Protein AF-0000000067800375 (afdb_homodimer)

Solvent-accessible surface area (backbone atoms only — not comparable to full-atom values): 21098 Å² total; per-residue (Å²): 128,78,74,80,61,69,76,74,60,83,59,78,66,76,63,55,57,63,40,31,31,36,66,55,39,56,50,69,60,94,65,36,35,32,30,57,60,55,55,86,43,43,63,46,46,34,67,32,44,48,35,51,82,45,30,77,88,55,62,82,52,35,89,44,67,66,52,30,42,44,45,48,24,70,70,37,38,41,55,24,63,46,34,26,29,35,23,37,60,87,78,68,39,53,46,30,41,40,30,61,37,79,68,34,75,90,73,24,31,30,31,53,45,72,46,48,31,66,92,55,59,93,67,56,52,63,33,53,49,53,30,52,49,52,50,41,33,36,71,73,38,66,29,46,35,41,32,38,73,31,50,66,83,39,56,70,58,47,49,33,40,52,76,42,65,34,41,83,74,47,72,49,76,44,63,36,93,76,78,60,43,82,38,54,33,35,35,29,39,36,60,49,75,85,120,129,77,74,81,61,69,76,75,59,84,58,82,66,76,63,56,58,64,41,30,30,38,67,56,39,54,50,70,60,96,65,36,36,33,28,56,61,55,54,85,43,43,62,46,47,34,67,32,44,48,35,51,83,44,30,76,87,58,61,82,52,35,89,46,67,66,52,30,42,44,45,48,24,68,70,38,38,42,53,25,63,45,32,27,30,34,24,37,60,88,78,68,40,51,47,30,40,40,28,61,37,81,70,34,76,90,74,24,31,29,32,54,47,72,44,49,31,66,93,54,59,95,68,55,52,63,33,53,49,52,30,54,50,51,51,43,34,35,73,70,37,66,29,46,35,41,32,38,73,30,49,66,84,37,56,67,57,49,50,34,41,51,74,40,65,34,40,82,73,46,74,50,75,45,63,35,92,75,78,60,43,81,38,55,32,35,36,28,40,35,61,48,76,84,120

Nearest PDB structures (foldseek):
  2fck-assembly1_A-2  TM=8.538E-01  e=2.009E-11  Vibrio cholerae O1 biovar El Tor str. N16961
  6vfn-assembly1_A  TM=7.910E-01  e=3.175E-12  Bacillus thuringiensis
  1nsl-assembly1_F  TM=8.052E-01  e=1.063E-11  Bacillus subtilis
  6d72-assembly1_C  TM=7.567E-01  e=4.045E-11  Yersinia pestis
  5wif-assembly1_C  TM=7.523E-01  e=9.856E-11  Yersinia pestis

Foldseek 3Di:
DPVVPPQVDPPPPQDQLQVLLVVVQWDDDDFKTKHADDLVLLVLQLLQQQDCVQAVQHAHRDPDSVVSSVCSCPPDVVDPRFKIFIAGPVVRHRFKIKGWDPQDRVQLETEIDMTGRPVCPPVCSLLRVLLVVQVCSAPPSVGFKYKYKDFPPPVSSVVSCVSSPWDWDDKDWAQRPHVRDITIMIMTMDGNPPD/DQVVPPPVPPPPPQDQLQVLLVVVQWDDDDFKIKHADDLVLLVLQLLQQQDCVQAVQHAHGDPDSVVSSVCSCPPDVVDPRFKIFIAGPVVRHRFKIKGWDPQDRVQLETEIDMTGRPVCPPVCSLLRVLLVVQVCSAPPSPGFKYKYKDFPPPVSSVVSCVSSPWDWDDKDWAQRPHNRDITIMIMTMDGNPPD

Secondary structure (DSSP, 8-state):
--S--TT----SS---HHHHHHHTSSEE-SSEEEE---GGGHHHHHHHHTSGGGGTTSSPPP-SHHHHHHHIIIIIISS-TTEEEEEETTTTEEEEEEEEEEEETTTTEEEEEEEE-GGGTTSSHHHHHHHHHHHHHHHTS--SEEEEEEETT-HHHHHHHHHTT-EEEEEEEEE-TTT--EEEEEEEEEE----/---TTTT----SS---HHHHHHHTSSEE-SSEEEE---GGGHHHHHHHHTSGGGGTTSSPPP-SHHHHHHHIIIIIISS-TTEEEEEETTTTEEEEEEEEEEEETTTTEEEEEEEE-GGGTTSSHHHHHHHHHHHHHHHTS--SEEEEEEETT-HHHHHHHHHTT-EEEEEEEEE-TTT--EEEEEEEEEE----

InterPro domains:
  IPR000182 GNAT domain [PF13302] (31-167)
  IPR000182 GNAT domain [PS51186] (38-187)
  IPR016181 Acyl-CoA N-acyltransferase [SSF55729] (26-189)
  IPR051531 N-acetyltransferase [PTHR43792] (27-187)

Structure (mmCIF, N/CA/C/O backbone):
data_AF-0000000067800375-model_v1
#
loop_
_entity.id
_entity.type
_entity.pdbx_description
1 polymer 'Acetyltransferase, GNAT family'
#
loop_
_atom_site.group_PDB
_atom_site.id
_atom_site.type_symbol
_atom_site.label_atom_id
_atom_site.label_alt_id
_atom_site.label_comp_id
_atom_site.label_asym_id
_atom_site.label_entity_id
_atom_site.label_seq_id
_atom_site.pdbx_PDB_ins_code
_atom_site.Cartn_x
_atom_site.Cartn_y
_atom_site.Cartn_z
_atom_site.occupancy
_atom_site.B_iso_or_equiv
_atom_site.auth_seq_id
_atom_site.auth_comp_id
_atom_site.auth_asym_id
_atom_site.auth_atom_id
_atom_site.pdbx_PDB_model_num
ATOM 1 N N . MET A 1 1 ? -7.203 -22.531 17.906 1 21.73 1 MET A N 1
ATOM 2 C CA . MET A 1 1 ? -8.25 -21.531 18.016 1 21.73 1 MET A CA 1
ATOM 3 C C . MET A 1 1 ? -8.164 -20.531 16.859 1 21.73 1 MET A C 1
ATOM 5 O O . MET A 1 1 ? -7.078 -20.062 16.516 1 21.73 1 MET A O 1
ATOM 9 N N . SER A 1 2 ? -9.094 -20.719 15.93 1 25.22 2 SER A N 1
ATOM 10 C CA . SER A 1 2 ? -9.305 -20.125 14.617 1 25.22 2 SER A CA 1
ATOM 11 C C . SER A 1 2 ? -9.266 -18.594 14.703 1 25.22 2 SER A C 1
ATOM 13 O O . SER A 1 2 ? -10.094 -17.984 15.375 1 25.22 2 SER A O 1
ATOM 15 N N . LEU A 1 3 ? -8.172 -18.094 14.93 1 29.55 3 LEU A N 1
ATOM 16 C CA . LEU A 1 3 ? -7.957 -16.688 15.273 1 29.55 3 LEU A CA 1
ATOM 17 C C . LEU A 1 3 ? -8.812 -15.781 14.398 1 29.55 3 LEU A C 1
ATOM 19 O O . LEU A 1 3 ? -8.812 -14.555 14.578 1 29.55 3 LEU A O 1
ATOM 23 N N . PHE A 1 4 ? -8.992 -16.297 13.117 1 32.75 4 PHE A N 1
ATOM 24 C CA . PHE A 1 4 ? -9.547 -15.242 12.273 1 32.75 4 PHE A CA 1
ATOM 25 C C . PHE A 1 4 ? -11.039 -15.062 12.547 1 32.75 4 PHE A C 1
ATOM 27 O O . PHE A 1 4 ? -11.875 -15.703 11.898 1 32.75 4 PHE A O 1
ATOM 34 N N . PRO A 1 5 ? -11.477 -15.078 13.859 1 33.91 5 PRO A N 1
ATOM 35 C CA . PRO A 1 5 ? -12.875 -14.922 14.25 1 33.91 5 PRO A CA 1
ATOM 36 C C . PRO A 1 5 ? -13.609 -13.867 13.422 1 33.91 5 PRO A C 1
ATOM 38 O O . PRO A 1 5 ? -14.812 -13.977 13.203 1 33.91 5 PRO A O 1
ATOM 41 N N . PHE A 1 6 ? -12.93 -12.664 13.406 1 33.91 6 PHE A N 1
ATOM 42 C CA . PHE A 1 6 ? -13.703 -11.438 13.352 1 33.91 6 PHE A CA 1
ATOM 43 C C . PHE A 1 6 ? -14.5 -11.352 12.047 1 33.91 6 PHE A C 1
ATOM 45 O O . PHE A 1 6 ? -15.586 -10.773 12.016 1 33.91 6 PHE A O 1
ATOM 52 N N . LEU A 1 7 ? -13.914 -11.703 10.914 1 34.59 7 LEU A N 1
ATOM 53 C CA . LEU A 1 7 ? -14.516 -11.094 9.734 1 34.59 7 LEU A CA 1
ATOM 54 C C . LEU A 1 7 ? -15.844 -11.766 9.391 1 34.59 7 LEU A C 1
ATOM 56 O O . LEU A 1 7 ? -16.234 -11.828 8.219 1 34.59 7 LEU A O 1
ATOM 60 N N . LYS A 1 8 ? -16.281 -12.781 10.133 1 34.44 8 LYS A N 1
ATOM 61 C CA . LYS A 1 8 ? -17.656 -13.094 9.727 1 34.44 8 LYS A CA 1
ATOM 62 C C . LYS A 1 8 ? -18.516 -11.836 9.711 1 34.44 8 LYS A C 1
ATOM 64 O O . LYS A 1 8 ? -19.141 -11.492 10.727 1 34.44 8 LYS A O 1
ATOM 69 N N . LEU A 1 9 ? -17.969 -10.617 9.539 1 34.56 9 LEU A N 1
ATOM 70 C CA . LEU A 1 9 ? -18.703 -9.359 9.492 1 34.56 9 LEU A CA 1
ATOM 71 C C . LEU A 1 9 ? -20.062 -9.539 8.836 1 34.56 9 LEU A C 1
ATOM 73 O O . LEU A 1 9 ? -20.203 -10.328 7.895 1 34.56 9 LEU A O 1
ATOM 77 N N . CYS A 1 10 ? -21.141 -9.047 9.484 1 34.5 10 CYS A N 1
ATOM 78 C CA . CYS A 1 10 ? -22.547 -8.734 9.281 1 34.5 10 CYS A CA 1
ATOM 79 C C . CYS A 1 10 ? -22.797 -8.188 7.875 1 34.5 10 CYS A C 1
ATOM 81 O O . CYS A 1 10 ? -23.812 -7.551 7.621 1 34.5 10 CYS A O 1
ATOM 83 N N . TYR A 1 11 ? -21.781 -8.086 6.926 1 38.09 11 TYR A N 1
ATOM 84 C CA . TYR A 1 11 ? -22.078 -7.25 5.766 1 38.09 11 TYR A CA 1
ATOM 85 C C . TYR A 1 11 ? -23.219 -7.84 4.945 1 38.09 11 TYR A C 1
ATOM 87 O O . TYR A 1 11 ? -23.047 -8.852 4.262 1 38.09 11 TYR A O 1
ATOM 95 N N . ASN A 1 12 ? -24.25 -7.902 5.402 1 43.5 12 ASN A N 1
ATOM 96 C CA . ASN A 1 12 ? -25.312 -8.023 4.426 1 43.5 12 ASN A CA 1
ATOM 97 C C . ASN A 1 12 ? -24.953 -7.34 3.109 1 43.5 12 ASN A C 1
ATOM 99 O O . ASN A 1 12 ? -25.531 -7.656 2.066 1 43.5 12 ASN A O 1
ATOM 103 N N . THR A 1 13 ? -24.406 -6.02 3.053 1 53.53 13 THR A N 1
ATOM 104 C CA . THR A 1 13 ? -23.984 -5.277 1.867 1 53.53 13 THR A CA 1
ATOM 105 C C . THR A 1 13 ? -22.562 -5.664 1.469 1 53.53 13 THR A C 1
ATOM 107 O O . THR A 1 13 ? -21.625 -5.512 2.26 1 53.53 13 THR A O 1
ATOM 110 N N . ILE A 1 14 ? -22.375 -6.539 0.521 1 65.19 14 ILE A N 1
ATOM 111 C CA . ILE A 1 14 ? -21.125 -7.031 -0.045 1 65.19 14 ILE A CA 1
ATOM 112 C C . ILE A 1 14 ? -20.109 -5.902 -0.093 1 65.19 14 ILE A C 1
ATOM 114 O O . ILE A 1 14 ? -20.359 -4.852 -0.692 1 65.19 14 ILE A O 1
ATOM 118 N N . MET A 1 15 ? -19.141 -5.945 0.729 1 84.62 15 MET A N 1
ATOM 119 C CA . MET A 1 15 ? -18.031 -5.004 0.708 1 84.62 15 MET A CA 1
ATOM 120 C C . MET A 1 15 ? -17.469 -4.859 -0.701 1 84.62 15 MET A C 1
ATOM 122 O O . MET A 1 15 ? -17.422 -5.832 -1.46 1 84.62 15 MET A O 1
ATOM 126 N N . ASP A 1 16 ? -17.219 -3.611 -1.005 1 91.69 16 ASP A N 1
ATOM 127 C CA . ASP A 1 16 ? -16.547 -3.447 -2.283 1 91.69 16 ASP A CA 1
ATOM 128 C C . ASP A 1 16 ? -15.242 -4.254 -2.32 1 91.69 16 ASP A C 1
ATOM 130 O O . ASP A 1 16 ? -14.633 -4.504 -1.28 1 91.69 16 ASP A O 1
ATOM 134 N N . ILE A 1 17 ? -14.789 -4.688 -3.449 1 93.44 17 ILE A N 1
ATOM 135 C CA . ILE A 1 17 ? -13.695 -5.633 -3.633 1 93.44 17 ILE A CA 1
ATOM 136 C C . ILE A 1 17 ? -12.414 -5.062 -3.021 1 93.44 17 ILE A C 1
ATOM 138 O O . ILE A 1 17 ? -11.656 -5.785 -2.373 1 93.44 17 ILE A O 1
ATOM 142 N N . TRP A 1 18 ? -12.195 -3.816 -3.178 1 96.06 18 TRP A N 1
ATOM 143 C CA . TRP A 1 18 ? -10.969 -3.219 -2.676 1 96.06 18 TRP A CA 1
ATOM 144 C C . TRP A 1 18 ? -10.945 -3.209 -1.15 1 96.06 18 TRP A C 1
ATOM 146 O O . TRP A 1 18 ? -9.914 -3.49 -0.535 1 96.06 18 TRP A O 1
ATOM 156 N N . THR A 1 19 ? -12.07 -2.848 -0.558 1 96.56 19 THR A N 1
ATOM 157 C CA . THR A 1 19 ? -12.18 -2.885 0.896 1 96.56 19 THR A CA 1
ATOM 158 C C . THR A 1 19 ? -11.961 -4.301 1.419 1 96.56 19 THR A C 1
ATOM 160 O O . THR A 1 19 ? -11.281 -4.5 2.426 1 96.56 19 THR A O 1
ATOM 163 N N . SER A 1 20 ? -12.516 -5.266 0.697 1 96.19 20 SER A N 1
ATOM 164 C CA . SER A 1 20 ? -12.305 -6.66 1.058 1 96.19 20 SER A CA 1
ATOM 165 C C . SER A 1 20 ? -10.828 -7.035 0.974 1 96.19 20 SER A C 1
ATOM 167 O O . SER A 1 20 ? -10.297 -7.695 1.871 1 96.19 20 SER A O 1
ATOM 169 N N . LEU A 1 21 ? -10.18 -6.609 -0.093 1 97.25 21 LEU A N 1
ATOM 170 C CA . LEU A 1 21 ? -8.75 -6.883 -0.249 1 97.25 21 LEU A CA 1
ATOM 171 C C . LEU A 1 21 ? -7.949 -6.246 0.881 1 97.25 21 LEU A C 1
ATOM 173 O O . LEU A 1 21 ? -6.961 -6.82 1.347 1 97.25 21 LEU A O 1
ATOM 177 N N . GLY A 1 22 ? -8.344 -5.051 1.284 1 97.81 22 GLY A N 1
ATOM 178 C CA . GLY A 1 22 ? -7.727 -4.43 2.443 1 97.81 22 GLY A CA 1
ATOM 179 C C . GLY A 1 22 ? -7.898 -5.238 3.717 1 97.81 22 GLY A C 1
ATOM 180 O O . GLY A 1 22 ? -6.957 -5.387 4.496 1 97.81 22 GLY A O 1
ATOM 181 N N . ALA A 1 23 ? -9.117 -5.742 3.92 1 96.88 23 ALA A N 1
ATOM 182 C CA . ALA A 1 23 ? -9.445 -6.516 5.113 1 96.88 23 ALA A CA 1
ATOM 183 C C . ALA A 1 23 ? -8.656 -7.824 5.156 1 96.88 23 ALA A C 1
ATOM 185 O O . ALA A 1 23 ? -8.312 -8.32 6.23 1 96.88 23 ALA A O 1
ATOM 186 N N . PHE A 1 24 ? -8.305 -8.344 3.988 1 97.44 24 PHE A N 1
ATOM 187 C CA . PHE A 1 24 ? -7.629 -9.633 3.902 1 97.44 24 PHE A CA 1
ATOM 188 C C . PHE A 1 24 ? -6.191 -9.461 3.428 1 97.44 24 PHE A C 1
ATOM 190 O O . PHE A 1 24 ? -5.605 -10.383 2.857 1 97.44 24 PHE A O 1
ATOM 197 N N . ALA A 1 25 ? -5.672 -8.25 3.646 1 98.12 25 ALA A N 1
ATOM 198 C CA . ALA A 1 25 ? -4.293 -7.977 3.25 1 98.12 25 ALA A CA 1
ATOM 199 C C . ALA A 1 25 ? -3.318 -8.867 4.012 1 98.12 25 ALA A C 1
ATOM 201 O O . ALA A 1 25 ? -2.178 -9.062 3.584 1 98.12 25 ALA A O 1
ATOM 202 N N . PHE A 1 26 ? -3.795 -9.32 5.172 1 97.69 26 PHE A N 1
ATOM 203 C CA . PHE A 1 26 ? -3.041 -10.281 5.969 1 97.69 26 PHE A CA 1
ATOM 204 C C . PHE A 1 26 ? -3.854 -11.547 6.203 1 97.69 26 PHE A C 1
ATOM 206 O O . PHE A 1 26 ? -5.039 -11.484 6.531 1 97.69 26 PHE A O 1
ATOM 213 N N . PHE A 1 27 ? -3.262 -12.648 5.969 1 97.38 27 PHE A N 1
ATOM 214 C CA . PHE A 1 27 ? -3.852 -13.914 6.387 1 97.38 27 PHE A CA 1
ATOM 215 C C . PHE A 1 27 ? -2.781 -14.984 6.535 1 97.38 27 PHE A C 1
ATOM 217 O O . PHE A 1 27 ? -1.603 -14.742 6.27 1 97.38 27 PHE A O 1
ATOM 224 N N . GLU A 1 28 ? -3.146 -16.062 7.09 1 97.44 28 GLU A N 1
ATOM 225 C CA . GLU A 1 28 ? -2.195 -17.141 7.328 1 97.44 28 GLU A CA 1
ATOM 226 C C . GLU A 1 28 ? -2.764 -18.484 6.871 1 97.44 28 GLU A C 1
ATOM 228 O O . GLU A 1 28 ? -3.98 -18.656 6.809 1 97.44 28 GLU A O 1
ATOM 233 N N . SER A 1 29 ? -1.911 -19.297 6.434 1 96.62 29 SER A N 1
ATOM 234 C CA . SER A 1 29 ? -2.205 -20.719 6.211 1 96.62 29 SER A CA 1
ATOM 235 C C . SER A 1 29 ? -1.404 -21.594 7.156 1 96.62 29 SER A C 1
ATOM 237 O O . SER A 1 29 ? -0.972 -21.156 8.219 1 96.62 29 SER A O 1
ATOM 239 N N . GLU A 1 30 ? -1.33 -22.875 6.871 1 93.81 30 GLU A N 1
ATOM 240 C CA . GLU A 1 30 ? -0.695 -23.828 7.777 1 93.81 30 GLU A CA 1
ATOM 241 C C . GLU A 1 30 ? 0.769 -23.469 8.016 1 93.81 30 GLU A C 1
ATOM 243 O O . GLU A 1 30 ? 1.184 -23.25 9.156 1 93.81 30 GLU A O 1
ATOM 248 N N . ARG A 1 31 ? 1.557 -23.312 6.973 1 95.69 31 ARG A N 1
ATOM 249 C CA . ARG A 1 31 ? 3 -23.125 7.07 1 95.69 31 ARG A CA 1
ATOM 250 C C . ARG A 1 31 ? 3.377 -21.688 6.727 1 95.69 31 ARG A C 1
ATOM 252 O O . ARG A 1 31 ? 4.516 -21.266 6.957 1 95.69 31 ARG A O 1
ATOM 259 N N . LEU A 1 32 ? 2.396 -20.906 6.219 1 98.38 32 LEU A N 1
ATOM 260 C CA . LEU A 1 32 ? 2.766 -19.656 5.566 1 98.38 32 LEU A CA 1
ATOM 261 C C . LEU A 1 32 ? 2.008 -18.484 6.172 1 98.38 32 LEU A C 1
ATOM 263 O O . LEU A 1 32 ? 0.922 -18.656 6.73 1 98.38 32 LEU A O 1
ATOM 267 N N . SER A 1 33 ? 2.584 -17.359 6.121 1 98.5 33 SER A N 1
ATOM 268 C CA . SER A 1 33 ? 1.901 -16.094 6.348 1 98.5 33 SER A CA 1
ATOM 269 C C . SER A 1 33 ? 1.9 -15.234 5.086 1 98.5 33 SER A C 1
ATOM 271 O O . SER A 1 33 ? 2.836 -15.297 4.281 1 98.5 33 SER A O 1
ATOM 273 N N . PHE A 1 34 ? 0.837 -14.523 4.902 1 98.69 34 PHE A N 1
ATOM 274 C CA . PHE A 1 34 ? 0.637 -13.664 3.738 1 98.69 34 PHE A CA 1
ATOM 275 C C . PHE A 1 34 ? 0.398 -12.219 4.16 1 98.69 34 PHE A C 1
ATOM 277 O O . PHE A 1 34 ? -0.459 -11.953 5.004 1 98.69 34 PHE A O 1
ATOM 284 N N . ARG A 1 35 ? 1.123 -11.32 3.654 1 98.5 35 ARG A N 1
ATOM 285 C CA . ARG A 1 35 ? 1.043 -9.906 3.998 1 98.5 35 ARG A CA 1
ATOM 286 C C . ARG A 1 35 ? 1.517 -9.031 2.84 1 98.5 35 ARG A C 1
ATOM 288 O O . ARG A 1 35 ? 2.176 -9.516 1.92 1 98.5 35 ARG A O 1
ATOM 295 N N . PRO A 1 36 ? 1.146 -7.754 2.85 1 98.5 36 PRO A N 1
ATOM 296 C CA . PRO A 1 36 ? 1.708 -6.883 1.815 1 98.5 36 PRO A CA 1
ATOM 297 C C . PRO A 1 36 ? 3.234 -6.844 1.841 1 98.5 36 PRO A C 1
ATOM 299 O O . PRO A 1 36 ? 3.84 -6.922 2.914 1 98.5 36 PRO A O 1
ATOM 302 N N . PRO A 1 37 ? 3.867 -6.727 0.677 1 98.62 37 PRO A N 1
ATOM 303 C CA . PRO A 1 37 ? 5.32 -6.559 0.652 1 98.62 37 PRO A CA 1
ATOM 304 C C . PRO A 1 37 ? 5.777 -5.266 1.323 1 98.62 37 PRO A C 1
ATOM 306 O O . PRO A 1 37 ? 5.09 -4.246 1.242 1 98.62 37 PRO A O 1
ATOM 309 N N . VAL A 1 38 ? 6.875 -5.328 1.948 1 98.19 38 VAL A N 1
ATOM 310 C CA . VAL A 1 38 ? 7.496 -4.16 2.562 1 98.19 38 VAL A CA 1
ATOM 311 C C . VAL A 1 38 ? 8.93 -4.016 2.064 1 98.19 38 VAL A C 1
ATOM 313 O O . VAL A 1 38 ? 9.5 -4.957 1.51 1 98.19 38 VAL A O 1
ATOM 316 N N . PHE A 1 39 ? 9.492 -2.879 2.26 1 98.31 39 PHE A N 1
ATOM 317 C CA . PHE A 1 39 ? 10.797 -2.596 1.678 1 98.31 39 PHE A CA 1
ATOM 318 C C . PHE A 1 39 ? 11.859 -3.527 2.252 1 98.31 39 PHE A C 1
ATOM 320 O O . PHE A 1 39 ? 12.797 -3.914 1.552 1 98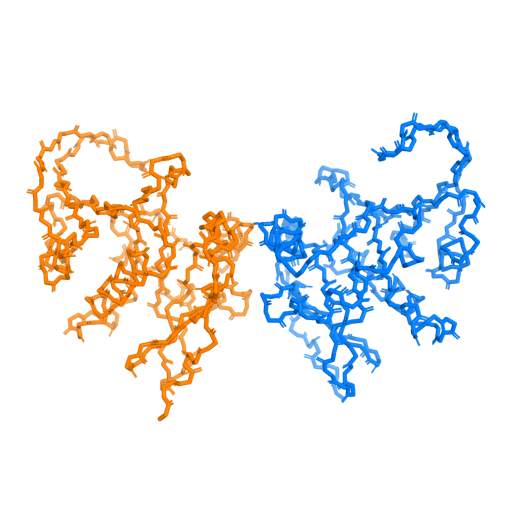.31 39 PHE A O 1
ATOM 327 N N . LEU A 1 40 ? 11.688 -3.961 3.475 1 97.81 40 LEU A N 1
ATOM 328 C CA . LEU A 1 40 ? 12.656 -4.828 4.129 1 97.81 40 LEU A CA 1
ATOM 329 C C . LEU A 1 40 ? 12.711 -6.195 3.457 1 97.81 40 LEU A C 1
ATOM 331 O O . LEU A 1 40 ? 13.625 -6.98 3.701 1 97.81 40 LEU A O 1
ATOM 335 N N . ASP A 1 41 ? 11.789 -6.461 2.592 1 98.5 41 ASP A N 1
ATOM 336 C CA . ASP A 1 41 ? 11.773 -7.707 1.832 1 98.5 41 ASP A CA 1
ATOM 337 C C . ASP A 1 41 ? 12.828 -7.691 0.729 1 98.5 41 ASP A C 1
ATOM 339 O O . ASP A 1 41 ? 13.039 -8.695 0.046 1 98.5 41 ASP A O 1
ATOM 343 N N . ARG A 1 42 ? 13.453 -6.605 0.598 1 97.75 42 ARG A N 1
ATOM 344 C CA . ARG A 1 42 ? 14.25 -6.301 -0.583 1 97.75 42 ARG A CA 1
ATOM 345 C C . ARG A 1 42 ? 15.328 -7.355 -0.805 1 97.75 42 ARG A C 1
ATOM 347 O O . ARG A 1 42 ? 15.594 -7.754 -1.941 1 97.75 42 ARG A O 1
ATOM 354 N N . PHE A 1 43 ? 15.953 -7.883 0.222 1 98.19 43 PHE A N 1
ATOM 355 C CA . PHE A 1 43 ? 17.047 -8.836 0.045 1 98.19 43 PHE A CA 1
ATOM 356 C C . PHE A 1 43 ? 16.5 -10.219 -0.289 1 98.19 43 PHE A C 1
ATOM 358 O O . PHE A 1 43 ? 17.047 -10.906 -1.156 1 98.19 43 PHE A O 1
ATOM 365 N N . ASP A 1 44 ? 15.492 -10.664 0.438 1 98.5 44 ASP A N 1
ATOM 366 C CA . ASP A 1 44 ? 14.852 -11.938 0.1 1 98.5 44 ASP A CA 1
ATOM 367 C C . ASP A 1 44 ? 14.344 -11.93 -1.342 1 98.5 44 ASP A C 1
ATOM 369 O O . ASP A 1 44 ? 14.508 -12.914 -2.066 1 98.5 44 ASP A O 1
ATOM 373 N N . LEU A 1 45 ? 13.719 -10.812 -1.704 1 98.44 45 LEU A N 1
ATOM 374 C CA . LEU A 1 45 ? 13.203 -10.695 -3.064 1 98.44 45 LEU A CA 1
ATOM 375 C C . LEU A 1 45 ? 14.344 -10.773 -4.082 1 98.44 45 LEU A C 1
ATOM 377 O O . LEU A 1 45 ? 14.203 -11.422 -5.121 1 98.44 45 LEU A O 1
ATOM 381 N N . HIS A 1 46 ? 15.43 -10.117 -3.793 1 98 46 HIS A N 1
ATOM 382 C CA . HIS A 1 46 ? 16.562 -10.133 -4.707 1 98 46 HIS A CA 1
ATOM 383 C C . HIS A 1 46 ? 17.062 -11.555 -4.945 1 98 46 HIS A C 1
ATOM 385 O O . HIS A 1 46 ? 17.422 -11.906 -6.07 1 98 46 HIS A O 1
ATOM 391 N N . GLU A 1 47 ? 17.078 -12.32 -3.904 1 97.19 47 GLU A N 1
ATOM 392 C CA . GLU A 1 47 ? 17.484 -13.719 -4.043 1 97.19 47 GLU A CA 1
ATOM 393 C C . GLU A 1 47 ? 16.609 -14.438 -5.066 1 97.19 47 GLU A C 1
ATOM 395 O O . GLU A 1 47 ? 17.078 -15.32 -5.781 1 97.19 47 GLU A O 1
ATOM 400 N N . ILE A 1 48 ? 15.406 -14.086 -5.176 1 97.69 48 ILE A N 1
ATOM 401 C CA . ILE A 1 48 ? 14.445 -14.734 -6.066 1 97.69 48 ILE A CA 1
ATOM 402 C C . ILE A 1 48 ? 14.57 -14.148 -7.473 1 97.69 48 ILE A C 1
ATOM 404 O O . ILE A 1 48 ? 14.781 -14.883 -8.438 1 97.69 48 ILE A O 1
ATOM 408 N N . VAL A 1 49 ? 14.547 -12.812 -7.574 1 96.81 49 VAL A N 1
ATOM 409 C CA . VAL A 1 49 ? 14.305 -12.18 -8.867 1 96.81 49 VAL A CA 1
ATOM 410 C C . VAL A 1 49 ? 15.633 -11.977 -9.594 1 96.81 49 VAL A C 1
ATOM 412 O O . VAL A 1 49 ? 15.656 -11.586 -10.766 1 96.81 49 VAL A O 1
ATOM 415 N N . SER A 1 50 ? 16.688 -12.188 -8.906 1 95.81 50 SER A N 1
ATOM 416 C CA . SER A 1 50 ? 17.984 -12.125 -9.586 1 95.81 50 SER A CA 1
ATOM 417 C C . SER A 1 50 ? 18.312 -13.453 -10.258 1 95.81 50 SER A C 1
ATOM 419 O O . SER A 1 50 ? 19.266 -13.539 -11.047 1 95.81 50 SER A O 1
ATOM 421 N N . ASN A 1 51 ? 17.609 -14.469 -9.969 1 94.25 51 ASN A N 1
ATOM 422 C CA . ASN A 1 51 ? 17.766 -15.781 -10.586 1 94.25 51 ASN A CA 1
ATOM 423 C C . ASN A 1 51 ? 16.766 -15.992 -11.719 1 94.25 51 ASN A C 1
ATOM 425 O O . ASN A 1 51 ? 15.57 -16.219 -11.469 1 94.25 51 ASN A O 1
ATOM 429 N N . PRO A 1 52 ? 17.234 -16.047 -12.891 1 90.75 52 PRO A N 1
ATOM 430 C CA . PRO A 1 52 ? 16.312 -16.141 -14.031 1 90.75 52 PRO A CA 1
ATOM 431 C C . PRO A 1 52 ? 15.477 -17.422 -14.008 1 90.75 52 PRO A C 1
ATOM 433 O O . PRO A 1 52 ? 14.367 -17.453 -14.547 1 90.75 52 PRO A O 1
ATOM 436 N N . GLU A 1 53 ? 15.914 -18.438 -13.398 1 88.56 53 GLU A N 1
ATOM 437 C CA . GLU A 1 53 ? 15.172 -19.688 -13.32 1 88.56 53 GLU A CA 1
ATOM 438 C C . GLU A 1 53 ? 13.828 -19.484 -12.617 1 88.56 53 GLU A C 1
ATOM 440 O O . GLU A 1 53 ? 12.836 -20.125 -12.969 1 88.56 53 GLU A O 1
ATOM 445 N N . ASN A 1 54 ? 13.781 -18.609 -11.656 1 88.69 54 ASN A N 1
ATOM 446 C CA . ASN A 1 54 ? 12.586 -18.359 -10.867 1 88.69 54 ASN A CA 1
ATOM 447 C C . ASN A 1 54 ? 11.531 -17.594 -11.664 1 88.69 54 ASN A C 1
ATOM 449 O O . ASN A 1 54 ? 10.359 -17.562 -11.289 1 88.69 54 ASN A O 1
ATOM 453 N N . LEU A 1 55 ? 11.961 -16.969 -12.781 1 85.94 55 LEU A N 1
ATOM 454 C CA . LEU A 1 55 ? 11.117 -15.977 -13.445 1 85.94 55 LEU A CA 1
ATOM 455 C C . LEU A 1 55 ? 10.914 -16.328 -14.914 1 85.94 55 LEU A C 1
ATOM 457 O O . LEU A 1 55 ? 10.625 -15.453 -15.734 1 85.94 55 LEU A O 1
ATOM 461 N N . GLN A 1 56 ? 11.078 -17.562 -15.289 1 81.12 56 GLN A N 1
ATOM 462 C CA . GLN A 1 56 ? 11.062 -18.016 -16.672 1 81.12 56 GLN A CA 1
ATOM 463 C C . GLN A 1 56 ? 9.797 -17.531 -17.391 1 81.12 56 GLN A C 1
ATOM 465 O O . GLN A 1 56 ? 9.828 -17.25 -18.594 1 81.12 56 GLN A O 1
ATOM 470 N N . PHE A 1 57 ? 8.719 -17.391 -16.703 1 80.5 57 PHE A N 1
ATOM 471 C CA . PHE A 1 57 ? 7.445 -17.047 -17.328 1 80.5 57 PHE A CA 1
ATOM 472 C C . PHE A 1 57 ? 6.953 -15.688 -16.828 1 80.5 57 PHE A C 1
ATOM 474 O O . PHE A 1 57 ? 5.766 -15.375 -16.953 1 80.5 57 PHE A O 1
ATOM 481 N N . PHE A 1 58 ? 7.809 -14.977 -16.219 1 82.69 58 PHE A N 1
ATOM 482 C CA . PHE A 1 58 ? 7.441 -13.695 -15.625 1 82.69 58 PHE A CA 1
ATOM 483 C C . PHE A 1 58 ? 8.305 -12.57 -16.188 1 82.69 58 PHE A C 1
ATOM 485 O O . PHE A 1 58 ? 8.5 -12.484 -17.406 1 82.69 58 PHE A O 1
ATOM 492 N N . PHE A 1 59 ? 8.766 -11.633 -15.438 1 81.75 59 PHE A N 1
ATOM 493 C CA . PHE A 1 59 ? 9.578 -10.516 -15.906 1 81.75 59 PHE A CA 1
ATOM 494 C C . PHE A 1 59 ? 11.062 -10.852 -15.844 1 81.75 59 PHE A C 1
ATOM 496 O O . PHE A 1 59 ? 11.453 -11.805 -15.164 1 81.75 59 PHE A O 1
ATOM 503 N N . PRO A 1 60 ? 11.859 -10.148 -16.672 1 86.5 60 PRO A N 1
ATOM 504 C CA . PRO A 1 60 ? 13.297 -10.406 -16.672 1 86.5 60 PRO A CA 1
ATOM 505 C C . PRO A 1 60 ? 13.93 -10.25 -15.297 1 86.5 60 PRO A C 1
ATOM 507 O O . PRO A 1 60 ? 13.477 -9.43 -14.492 1 86.5 60 PRO A O 1
ATOM 510 N N . ALA A 1 61 ? 14.969 -10.992 -15.188 1 92.75 61 ALA A N 1
ATOM 511 C CA . ALA A 1 61 ? 15.68 -10.969 -13.914 1 92.75 61 ALA A CA 1
ATOM 512 C C . ALA A 1 61 ? 16.359 -9.617 -13.688 1 92.75 61 ALA A C 1
ATOM 514 O O . ALA A 1 61 ? 16.797 -8.977 -14.648 1 92.75 61 ALA A O 1
ATOM 515 N N . THR A 1 62 ? 16.344 -9.266 -12.461 1 93.88 62 THR A N 1
ATOM 516 C CA . THR A 1 62 ? 17.109 -8.086 -12.094 1 93.88 62 THR A CA 1
ATOM 517 C C . THR A 1 62 ? 18.594 -8.438 -11.914 1 93.88 62 THR A C 1
ATOM 519 O O . THR A 1 62 ? 18.922 -9.586 -11.609 1 93.88 62 THR A O 1
ATOM 522 N N . GLN A 1 63 ? 19.422 -7.461 -12.078 1 93.62 63 GLN A N 1
ATOM 523 C CA . GLN A 1 63 ? 20.844 -7.723 -12 1 93.62 63 GLN A CA 1
ATOM 524 C C . GLN A 1 63 ? 21.438 -7.168 -10.703 1 93.62 63 GLN A C 1
ATOM 526 O O . GLN A 1 63 ? 22.438 -7.684 -10.195 1 93.62 63 GLN A O 1
ATOM 531 N N . THR A 1 64 ? 20.891 -6.086 -10.25 1 95.19 64 THR A N 1
ATOM 532 C CA . THR A 1 64 ? 21.422 -5.422 -9.062 1 95.19 64 THR A CA 1
ATOM 533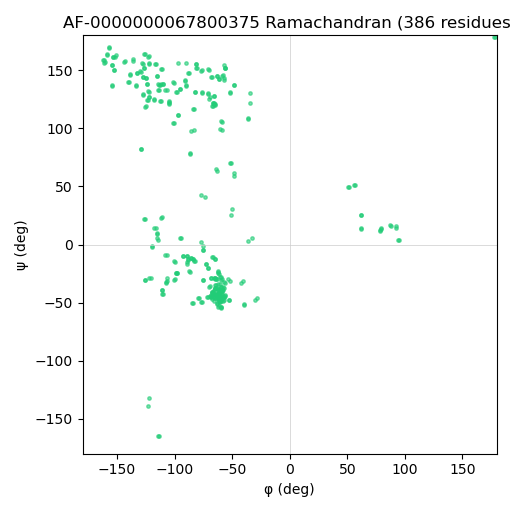 C C . THR A 1 64 ? 20.359 -5.293 -7.984 1 95.19 64 THR A C 1
ATOM 535 O O . THR A 1 64 ? 19.172 -5.402 -8.266 1 95.19 64 THR A O 1
ATOM 538 N N . GLN A 1 65 ? 20.844 -5.055 -6.797 1 96.06 65 GLN A N 1
ATOM 539 C CA . GLN A 1 65 ? 19.922 -4.785 -5.695 1 96.06 65 GLN A CA 1
ATOM 540 C C . GLN A 1 65 ? 19.062 -3.555 -5.973 1 96.06 65 GLN A C 1
ATOM 542 O O . GLN A 1 65 ? 17.891 -3.518 -5.621 1 96.06 65 GLN A O 1
ATOM 547 N N . TYR A 1 66 ? 19.656 -2.596 -6.602 1 93.81 66 TYR A N 1
ATOM 548 C CA . TYR A 1 66 ? 18.922 -1.374 -6.922 1 93.81 66 TYR A CA 1
ATOM 549 C C . TYR A 1 66 ? 17.75 -1.668 -7.852 1 93.81 66 TYR A C 1
ATOM 551 O O . TYR A 1 66 ? 16.656 -1.155 -7.652 1 93.81 66 TYR A O 1
ATOM 559 N N . GLU A 1 67 ? 17.984 -2.477 -8.828 1 94.62 67 GLU A N 1
ATOM 560 C CA . GLU A 1 67 ? 16.922 -2.873 -9.75 1 94.62 67 GLU A CA 1
ATOM 561 C C . GLU A 1 67 ? 15.812 -3.629 -9.016 1 94.62 67 GLU A C 1
ATOM 563 O O . GLU A 1 67 ? 14.625 -3.451 -9.312 1 94.62 67 GLU A O 1
ATOM 568 N N . THR A 1 68 ? 16.281 -4.441 -8.062 1 97 68 THR A N 1
ATOM 569 C CA . THR A 1 68 ? 15.32 -5.191 -7.262 1 97 68 THR A CA 1
ATOM 570 C C . THR A 1 68 ? 14.484 -4.25 -6.402 1 97 68 THR A C 1
ATOM 572 O O . THR A 1 68 ? 13.266 -4.414 -6.305 1 97 68 THR A O 1
ATOM 575 N N . ASP A 1 69 ? 15.172 -3.262 -5.801 1 97.19 69 ASP A N 1
ATOM 576 C CA . ASP A 1 69 ? 14.453 -2.275 -4.996 1 97.19 69 ASP A CA 1
ATOM 577 C C . ASP A 1 69 ? 13.406 -1.546 -5.828 1 97.19 69 ASP A C 1
ATOM 579 O O . ASP A 1 69 ? 12.273 -1.354 -5.375 1 97.19 69 ASP A O 1
ATOM 583 N N . PHE A 1 70 ? 13.789 -1.203 -7.012 1 96 70 PHE A N 1
ATOM 584 C CA . PHE A 1 70 ? 12.891 -0.534 -7.945 1 96 70 PHE A CA 1
ATOM 585 C C . PHE A 1 70 ? 11.695 -1.422 -8.281 1 96 70 PHE A C 1
ATOM 587 O O . PHE A 1 70 ? 10.547 -0.973 -8.227 1 96 70 PHE A O 1
ATOM 594 N N . LEU A 1 71 ? 11.945 -2.617 -8.562 1 96.19 71 LEU A N 1
ATOM 595 C CA . LEU A 1 71 ? 10.906 -3.592 -8.875 1 96.19 71 LEU A CA 1
ATOM 596 C C . LEU A 1 71 ? 9.953 -3.77 -7.703 1 96.19 71 LEU A C 1
ATOM 598 O O . LEU A 1 71 ? 8.734 -3.703 -7.871 1 96.19 71 LEU A O 1
ATOM 602 N N . LEU A 1 72 ? 10.508 -3.986 -6.539 1 98.19 72 LEU A N 1
ATOM 603 C CA . LEU A 1 72 ? 9.734 -4.188 -5.32 1 98.19 72 LEU A CA 1
ATOM 604 C C . LEU A 1 72 ? 8.734 -3.053 -5.117 1 98.19 72 LEU A C 1
ATOM 606 O O . LEU A 1 72 ? 7.547 -3.297 -4.906 1 98.19 72 LEU A O 1
ATOM 610 N N . VAL A 1 73 ? 9.219 -1.899 -5.258 1 98 73 VAL A N 1
ATOM 611 C CA . VAL A 1 73 ? 8.406 -0.727 -4.949 1 98 73 VAL A CA 1
ATOM 612 C C . VAL A 1 73 ? 7.402 -0.484 -6.074 1 98 73 VAL A C 1
ATOM 614 O O . VAL A 1 73 ? 6.195 -0.386 -5.832 1 98 73 VAL A O 1
ATOM 617 N N . HIS A 1 74 ? 7.812 -0.463 -7.281 1 96.88 74 HIS A N 1
ATOM 618 C CA . HIS A 1 74 ? 6.969 -0.061 -8.398 1 96.88 74 HIS A CA 1
ATOM 619 C C . HIS A 1 74 ? 5.973 -1.158 -8.758 1 96.88 74 HIS A C 1
ATOM 621 O O . HIS A 1 74 ? 4.859 -0.871 -9.203 1 96.88 74 HIS A O 1
ATOM 627 N N . TYR A 1 75 ? 6.379 -2.348 -8.523 1 95.44 75 TYR A N 1
ATOM 628 C CA . TYR A 1 75 ? 5.527 -3.432 -9 1 95.44 75 TYR A CA 1
ATOM 629 C C . TYR A 1 75 ? 4.66 -3.98 -7.879 1 95.44 75 TYR A C 1
ATOM 631 O O . TYR A 1 75 ? 3.572 -4.512 -8.125 1 95.44 75 TYR A O 1
ATOM 639 N N . PHE A 1 76 ? 5.145 -3.797 -6.648 1 97.81 76 PHE A N 1
ATOM 640 C CA . PHE A 1 76 ? 4.426 -4.531 -5.613 1 97.81 76 PHE A CA 1
ATOM 641 C C . PHE A 1 76 ? 3.965 -3.59 -4.504 1 97.81 76 PHE A C 1
ATOM 643 O O . PHE A 1 76 ? 2.908 -3.801 -3.904 1 97.81 76 PHE A O 1
ATOM 650 N N . MET A 1 77 ? 4.664 -2.545 -4.234 1 98.5 77 MET A N 1
ATOM 651 C CA . MET A 1 77 ? 4.363 -1.744 -3.049 1 98.5 77 MET A CA 1
ATOM 652 C C . MET A 1 77 ? 3.51 -0.535 -3.414 1 98.5 77 MET A C 1
ATOM 654 O O . MET A 1 77 ? 2.82 0.024 -2.559 1 98.5 77 MET A O 1
ATOM 658 N N . LYS A 1 78 ? 3.557 -0.062 -4.641 1 97.69 78 LYS A N 1
ATOM 659 C CA . LYS A 1 78 ? 2.805 1.123 -5.047 1 97.69 78 LYS A CA 1
ATOM 660 C C . LYS A 1 78 ? 1.302 0.876 -4.965 1 97.69 78 LYS A C 1
ATOM 662 O O . LYS A 1 78 ? 0.549 1.743 -4.516 1 97.69 78 LYS A O 1
ATOM 667 N N . GLU A 1 79 ? 0.876 -0.231 -5.391 1 97.38 79 GLU A N 1
ATOM 668 C CA . GLU A 1 79 ? -0.506 -0.698 -5.34 1 97.38 79 GLU A CA 1
ATOM 669 C C . GLU A 1 79 ? -0.594 -2.096 -4.73 1 97.38 79 GLU A C 1
ATOM 671 O O . GLU A 1 79 ? -0.804 -3.076 -5.445 1 97.38 79 GLU A O 1
ATOM 676 N N . PRO A 1 80 ? -0.59 -2.117 -3.436 1 98.31 80 PRO A N 1
ATOM 677 C CA . PRO A 1 80 ? -0.311 -3.404 -2.793 1 98.31 80 PRO A CA 1
ATOM 678 C C . PRO A 1 80 ? -1.572 -4.234 -2.561 1 98.31 80 PRO A C 1
ATOM 680 O O . PRO A 1 80 ? -1.484 -5.406 -2.195 1 98.31 80 PRO A O 1
ATOM 683 N N . LEU A 1 81 ? -2.775 -3.619 -2.705 1 98.19 81 LEU A N 1
ATOM 684 C CA . LEU A 1 81 ? -3.979 -4.398 -2.439 1 98.19 81 LEU A CA 1
ATOM 685 C C . LEU A 1 81 ? -4.125 -5.535 -3.445 1 98.19 81 LEU A C 1
ATOM 687 O O . LEU A 1 81 ? -4.188 -5.297 -4.652 1 98.19 81 LEU A O 1
ATOM 691 N N . GLY A 1 82 ? -4.141 -6.723 -2.91 1 98.31 82 GLY A N 1
ATOM 692 C CA . GLY A 1 82 ? -4.191 -7.895 -3.768 1 98.31 82 GLY A CA 1
ATOM 693 C C . GLY A 1 82 ? -2.822 -8.477 -4.062 1 98.31 82 GLY A C 1
ATOM 694 O O . GLY A 1 82 ? -2.691 -9.383 -4.887 1 98.31 82 GLY A O 1
ATOM 695 N N . VAL A 1 83 ? -1.798 -7.918 -3.463 1 98.75 83 VAL A N 1
ATOM 696 C CA . VAL A 1 83 ? -0.439 -8.438 -3.557 1 98.75 83 VAL A CA 1
ATOM 697 C C . VAL A 1 83 ? 0.003 -8.984 -2.201 1 98.75 83 VAL A C 1
ATOM 699 O O . VAL A 1 83 ? -0.042 -8.266 -1.195 1 98.75 83 VAL A O 1
ATOM 702 N N . TRP A 1 84 ? 0.407 -10.25 -2.15 1 98.81 84 TRP A N 1
ATOM 703 C CA . TRP A 1 84 ? 0.864 -10.844 -0.899 1 98.81 84 TRP A CA 1
ATOM 704 C C . TRP A 1 84 ? 2.275 -11.406 -1.045 1 98.81 84 TRP A C 1
ATOM 706 O O . TRP A 1 84 ? 2.555 -12.172 -1.972 1 98.81 84 TRP A O 1
ATOM 716 N N . ALA A 1 85 ? 3.121 -10.93 -0.171 1 98.88 85 ALA A N 1
ATOM 717 C CA . ALA A 1 85 ? 4.352 -11.68 0.07 1 98.88 85 ALA A CA 1
ATOM 718 C C . ALA A 1 85 ? 4.055 -13.031 0.711 1 98.88 85 ALA A C 1
ATOM 720 O O . ALA A 1 85 ? 3.281 -13.117 1.669 1 98.88 85 ALA A O 1
ATOM 721 N N . ILE A 1 86 ? 4.574 -14.039 0.123 1 98.81 86 ILE A N 1
ATOM 722 C CA . ILE A 1 86 ? 4.543 -15.359 0.752 1 98.81 86 ILE A CA 1
ATOM 723 C C . ILE A 1 86 ? 5.703 -15.484 1.737 1 98.81 86 ILE A C 1
ATOM 725 O O . ILE A 1 86 ? 6.871 -15.477 1.337 1 98.81 86 ILE A O 1
ATOM 729 N N . VAL A 1 87 ? 5.383 -15.633 2.994 1 98.81 87 VAL A N 1
ATOM 730 C CA . VAL A 1 87 ? 6.414 -15.648 4.027 1 98.81 87 VAL A CA 1
ATOM 731 C C . VAL A 1 87 ? 6.418 -17 4.734 1 98.81 87 VAL A C 1
ATOM 733 O O . VAL A 1 87 ? 5.375 -17.469 5.191 1 98.81 87 VAL A O 1
ATOM 736 N N . ASP A 1 88 ? 7.578 -17.641 4.734 1 98.06 88 ASP A N 1
ATOM 737 C CA . ASP A 1 88 ? 7.754 -18.844 5.527 1 98.06 88 ASP A CA 1
ATOM 738 C C . ASP A 1 88 ? 7.695 -18.531 7.023 1 98.06 88 ASP A C 1
ATOM 740 O O . ASP A 1 88 ? 8.516 -17.781 7.535 1 98.06 88 ASP A O 1
ATOM 744 N N . ARG A 1 89 ? 6.746 -19.109 7.699 1 97 89 ARG A N 1
ATOM 745 C CA . ARG A 1 89 ? 6.496 -18.734 9.086 1 97 89 ARG A CA 1
ATOM 746 C C . ARG A 1 89 ? 7.648 -19.172 9.984 1 97 89 ARG A C 1
ATOM 748 O O . ARG A 1 89 ? 7.898 -18.562 11.031 1 97 89 ARG A O 1
ATOM 755 N N . GLU A 1 90 ? 8.328 -20.203 9.641 1 95.69 90 GLU A N 1
ATOM 756 C CA . GLU A 1 90 ? 9.453 -20.688 10.445 1 95.69 90 GLU A CA 1
ATOM 757 C C . GLU A 1 90 ? 10.648 -19.75 10.352 1 95.69 90 GLU A C 1
ATOM 759 O O . GLU A 1 90 ? 11.25 -19.391 11.367 1 95.69 90 GLU A O 1
ATOM 764 N N . SER A 1 91 ? 11.008 -19.297 9.195 1 96.62 91 SER A N 1
ATOM 765 C CA . SER A 1 91 ? 12.211 -18.516 8.969 1 96.62 91 SER A CA 1
ATOM 766 C C . SER A 1 91 ? 11.891 -17.016 8.883 1 96.62 91 SER A C 1
ATOM 768 O O . SER A 1 91 ? 12.789 -16.188 8.938 1 96.62 91 SER A O 1
ATOM 770 N N . ASN A 1 92 ? 10.617 -16.656 8.711 1 97.38 92 ASN A N 1
ATOM 771 C CA . ASN A 1 92 ? 10.148 -15.289 8.492 1 97.38 92 ASN A CA 1
ATOM 772 C C . ASN A 1 92 ? 10.727 -14.695 7.207 1 97.38 92 ASN A C 1
ATOM 774 O O . ASN A 1 92 ? 10.859 -13.477 7.086 1 97.38 92 ASN A O 1
ATOM 778 N N . LYS A 1 93 ? 11.086 -15.539 6.281 1 97.94 93 LYS A N 1
ATOM 779 C CA . LYS A 1 93 ? 11.672 -15.133 5.008 1 97.94 93 LYS A CA 1
ATOM 780 C C . LYS A 1 93 ? 10.602 -15.023 3.92 1 97.94 93 LYS A C 1
ATOM 782 O O . LYS A 1 93 ? 9.727 -15.883 3.82 1 97.94 93 LYS A O 1
ATOM 787 N N . LEU A 1 94 ? 10.68 -13.883 3.146 1 98.75 94 LEU A N 1
ATOM 788 C CA . LEU A 1 94 ? 9.875 -13.836 1.931 1 98.75 94 LEU A CA 1
ATOM 789 C C . LEU A 1 94 ? 10.367 -14.859 0.912 1 98.75 94 LEU A C 1
ATOM 791 O O . LEU A 1 94 ? 11.531 -14.828 0.508 1 98.75 94 LEU A O 1
ATOM 795 N N . ILE A 1 95 ? 9.539 -15.758 0.482 1 98.56 95 ILE A N 1
ATOM 796 C CA . ILE A 1 95 ? 10 -16.844 -0.383 1 98.56 95 ILE A CA 1
ATOM 797 C C . ILE A 1 95 ? 9.266 -16.781 -1.719 1 98.56 95 ILE A C 1
ATOM 799 O O . ILE A 1 95 ? 9.508 -17.609 -2.607 1 98.56 95 ILE A O 1
ATOM 803 N N . GLY A 1 96 ? 8.344 -15.852 -1.879 1 98.38 96 GLY A N 1
ATOM 804 C CA . GLY A 1 96 ? 7.613 -15.672 -3.121 1 98.38 96 GLY A CA 1
ATOM 805 C C . GLY A 1 96 ? 6.57 -14.57 -3.047 1 98.38 96 GLY A C 1
ATOM 806 O O . GLY A 1 96 ? 6.441 -13.898 -2.02 1 98.38 96 GLY A O 1
ATOM 807 N N . ILE A 1 97 ? 5.879 -14.328 -4.133 1 98.44 97 ILE A N 1
ATOM 808 C CA . ILE A 1 97 ? 4.781 -13.367 -4.223 1 98.44 97 ILE A CA 1
ATOM 809 C C . ILE A 1 97 ? 3.598 -14 -4.949 1 98.44 97 ILE A C 1
ATOM 811 O O . ILE A 1 97 ? 3.783 -14.766 -5.898 1 98.44 97 ILE A O 1
ATOM 815 N N . VAL A 1 98 ? 2.465 -13.781 -4.441 1 98.5 98 VAL A N 1
ATOM 816 C CA . VAL A 1 98 ? 1.22 -14.094 -5.137 1 98.5 98 VAL A CA 1
ATOM 817 C C . VAL A 1 98 ? 0.346 -12.844 -5.219 1 98.5 98 VAL A C 1
ATOM 819 O O . VAL A 1 98 ? 0.322 -12.039 -4.285 1 98.5 98 VAL A O 1
ATOM 822 N N . ARG A 1 99 ? -0.35 -12.719 -6.355 1 98.12 99 ARG A N 1
ATOM 823 C CA . ARG A 1 99 ? -1.134 -11.492 -6.488 1 98.12 99 ARG A CA 1
ATOM 824 C C . ARG A 1 99 ? -2.314 -11.703 -7.43 1 98.12 99 ARG A C 1
ATOM 826 O O . ARG A 1 99 ? -2.299 -12.609 -8.266 1 98.12 99 ARG A O 1
ATOM 833 N N . PHE A 1 100 ? -3.309 -10.898 -7.219 1 98.19 100 PHE A N 1
ATOM 834 C CA . PHE A 1 100 ? -4.371 -10.742 -8.203 1 98.19 100 PHE A CA 1
ATOM 835 C C . PHE A 1 100 ? -3.961 -9.766 -9.297 1 98.19 100 PHE A C 1
ATOM 837 O O . PHE A 1 100 ? -3.438 -8.688 -9.008 1 98.19 100 PHE A O 1
ATOM 844 N N . GLU A 1 101 ? -4.16 -10.18 -10.484 1 95.19 101 GLU A N 1
ATOM 845 C CA . GLU A 1 101 ? -4 -9.336 -11.664 1 95.19 101 GLU A CA 1
ATOM 846 C C . GLU A 1 101 ? -5.324 -9.156 -12.398 1 95.19 101 GLU A C 1
ATOM 848 O O . GLU A 1 101 ? -6.242 -9.961 -12.234 1 95.19 101 GLU A O 1
ATOM 853 N N . LYS A 1 102 ? -5.453 -8.039 -13.156 1 95.56 102 LYS A N 1
ATOM 854 C CA . LYS A 1 102 ? -6.617 -7.793 -14 1 95.56 102 LYS A CA 1
ATOM 855 C C . LYS A 1 102 ? -7.914 -7.953 -13.211 1 95.56 102 LYS A C 1
ATOM 857 O O . LYS A 1 102 ? -8.82 -8.672 -13.633 1 95.56 102 LYS A O 1
ATOM 862 N N . ILE A 1 103 ? -7.957 -7.344 -12.125 1 97 103 ILE A N 1
ATOM 863 C CA . ILE A 1 103 ? -9.164 -7.402 -11.297 1 97 103 ILE A CA 1
ATOM 864 C C . ILE A 1 103 ? -10.32 -6.719 -12.023 1 97 103 ILE A C 1
ATOM 866 O O . ILE A 1 103 ? -10.203 -5.562 -12.43 1 97 103 ILE A O 1
ATOM 870 N N . ASP A 1 104 ? -11.344 -7.43 -12.234 1 96.75 104 ASP A N 1
ATOM 871 C CA . ASP A 1 104 ? -12.594 -6.883 -12.75 1 96.75 104 ASP A CA 1
ATOM 872 C C . ASP A 1 104 ? -13.609 -6.695 -11.633 1 96.75 104 ASP A C 1
ATOM 874 O O . ASP A 1 104 ? -14.242 -7.656 -11.188 1 96.75 104 ASP A O 1
ATOM 878 N N . VAL A 1 105 ? -13.789 -5.504 -11.25 1 94.12 105 VAL A N 1
ATOM 879 C CA . VAL A 1 105 ? -14.617 -5.188 -10.086 1 94.12 105 VAL A CA 1
ATOM 880 C C . VAL A 1 105 ? -16.078 -5.516 -10.383 1 94.12 105 VAL A C 1
ATOM 882 O O . VAL A 1 105 ? -16.781 -6.043 -9.523 1 94.12 105 VAL A O 1
ATOM 885 N N . GLN A 1 106 ? -16.5 -5.199 -11.531 1 93 106 GLN A N 1
ATOM 886 C CA . GLN A 1 106 ? -17.891 -5.43 -11.891 1 93 106 GLN A CA 1
ATOM 887 C C . GLN A 1 106 ? -18.203 -6.926 -11.945 1 93 106 GLN A C 1
ATOM 889 O O . GLN A 1 106 ? -19.203 -7.375 -11.383 1 93 106 GLN A O 1
ATOM 894 N N . LYS A 1 107 ? -17.344 -7.746 -12.555 1 95.56 107 LYS A N 1
ATOM 895 C CA . LYS A 1 107 ? -17.562 -9.18 -12.695 1 95.56 107 LYS A CA 1
ATOM 896 C C . LYS A 1 107 ? -17.062 -9.938 -11.469 1 95.56 107 LYS A C 1
ATOM 898 O O . LYS A 1 107 ? -17.328 -11.133 -11.32 1 95.56 107 LYS A O 1
ATOM 903 N N . ARG A 1 108 ? -16.312 -9.188 -10.625 1 95.56 108 ARG A N 1
ATOM 904 C CA . ARG A 1 108 ? -15.734 -9.773 -9.422 1 95.56 108 ARG A CA 1
ATOM 905 C C . ARG A 1 108 ? -14.867 -10.984 -9.766 1 95.56 108 ARG A C 1
ATOM 907 O O . ARG A 1 108 ? -15.023 -12.055 -9.188 1 95.56 108 ARG A O 1
ATOM 914 N N . THR A 1 109 ? -13.969 -10.766 -10.695 1 97.44 109 THR A N 1
ATOM 915 C CA . THR A 1 109 ? -13.016 -11.781 -11.141 1 97.44 109 THR A CA 1
ATOM 916 C C . THR A 1 109 ? -11.594 -11.242 -11.086 1 97.44 109 THR A C 1
ATOM 918 O O . THR A 1 109 ? -11.383 -10.023 -11.086 1 97.44 109 THR A O 1
ATOM 921 N N . ALA A 1 110 ? -10.656 -12.133 -10.969 1 98.06 110 ALA A N 1
ATOM 922 C CA . ALA A 1 110 ? -9.242 -11.758 -11.016 1 98.06 110 ALA A CA 1
ATOM 923 C C . ALA A 1 110 ? -8.383 -12.914 -11.531 1 98.06 110 ALA A C 1
ATOM 925 O O . ALA A 1 110 ? -8.766 -14.078 -11.398 1 98.06 110 ALA A O 1
ATOM 926 N N . GLU A 1 111 ? -7.324 -12.516 -12.156 1 98 111 GLU A N 1
ATOM 927 C CA . GLU A 1 111 ? -6.301 -13.484 -12.531 1 98 111 GLU A CA 1
ATOM 928 C C . GLU A 1 111 ? -5.238 -13.617 -11.445 1 98 111 GLU A C 1
ATOM 930 O O . GLU A 1 111 ? -4.824 -12.625 -10.852 1 98 111 GLU A O 1
ATOM 935 N N . LEU A 1 112 ? -4.824 -14.859 -11.266 1 97.56 112 LEU A N 1
ATOM 936 C CA . LEU A 1 112 ? -3.785 -15.109 -10.273 1 97.56 112 LEU A CA 1
ATOM 937 C C . LEU A 1 112 ? -2.414 -15.203 -10.93 1 97.56 112 LEU A C 1
ATOM 939 O O . LEU A 1 112 ? -2.256 -15.891 -11.945 1 97.56 112 LEU A O 1
ATOM 943 N N . GLY A 1 113 ? -1.46 -14.484 -10.367 1 96.12 113 GLY A N 1
ATOM 944 C CA . GLY A 1 113 ? -0.05 -14.586 -10.711 1 96.12 113 GLY A CA 1
ATOM 945 C C . GLY A 1 113 ? 0.842 -14.82 -9.508 1 96.12 113 GLY A C 1
ATOM 946 O O . GLY A 1 113 ? 0.58 -14.297 -8.422 1 96.12 113 GLY A O 1
ATOM 947 N N . TYR A 1 114 ? 1.87 -15.617 -9.758 1 96.88 114 TYR A N 1
ATOM 948 C CA . TYR A 1 114 ? 2.73 -15.898 -8.617 1 96.88 114 TYR A CA 1
ATOM 949 C C . TYR A 1 114 ? 4.094 -16.406 -9.078 1 96.88 114 TYR A C 1
ATOM 951 O O . TYR A 1 114 ? 4.242 -16.875 -10.203 1 96.88 114 TYR A O 1
ATOM 959 N N . PHE A 1 115 ? 5.066 -16.234 -8.219 1 96.38 115 PHE A N 1
ATOM 960 C CA . PHE A 1 115 ? 6.367 -16.875 -8.344 1 96.38 115 PHE A CA 1
ATOM 961 C C . PHE A 1 115 ? 6.91 -17.281 -6.977 1 96.38 115 PHE A C 1
ATOM 963 O O . PHE A 1 115 ? 6.473 -16.75 -5.949 1 96.38 115 PHE A O 1
ATOM 970 N N . LEU A 1 116 ? 7.773 -18.203 -6.996 1 96.69 116 LEU A N 1
ATOM 971 C CA . LEU A 1 116 ? 8.328 -18.797 -5.785 1 96.69 116 LEU A CA 1
ATOM 972 C C . LEU A 1 116 ? 9.82 -19.062 -5.934 1 96.69 116 LEU A C 1
ATOM 974 O O . LEU A 1 116 ? 10.281 -19.469 -7 1 96.69 116 LEU A O 1
ATOM 978 N N . ASN A 1 117 ? 10.508 -18.781 -4.852 1 96.94 117 ASN A N 1
ATOM 979 C CA . ASN A 1 117 ? 11.922 -19.156 -4.816 1 96.94 117 ASN A CA 1
ATOM 980 C C . ASN A 1 117 ? 12.117 -20.625 -5.172 1 96.94 117 ASN A C 1
ATOM 982 O O . ASN A 1 117 ? 11.484 -21.5 -4.582 1 96.94 117 ASN A O 1
ATOM 986 N N . ALA A 1 118 ? 13.016 -20.906 -6.059 1 94.81 118 ALA A N 1
ATOM 987 C CA . ALA A 1 118 ? 13.273 -22.266 -6.551 1 94.81 118 ALA A CA 1
ATOM 988 C C . ALA A 1 118 ? 13.68 -23.188 -5.414 1 94.81 118 ALA A C 1
ATOM 990 O O . ALA A 1 118 ? 13.383 -24.391 -5.441 1 94.81 118 ALA A O 1
ATOM 991 N N . LEU A 1 119 ? 14.289 -22.641 -4.375 1 94.25 119 LEU A N 1
ATOM 992 C CA . LEU A 1 119 ? 14.727 -23.422 -3.225 1 94.25 119 LEU A CA 1
ATOM 993 C C . LEU A 1 119 ? 13.531 -24.016 -2.492 1 94.25 119 LEU A C 1
ATOM 995 O O . LEU A 1 119 ? 13.695 -24.953 -1.69 1 94.25 119 LEU A O 1
ATOM 999 N N . TYR A 1 120 ? 12.352 -23.547 -2.834 1 95 120 TYR A N 1
ATOM 1000 C CA . TYR A 1 120 ? 11.156 -24 -2.125 1 95 120 TYR A CA 1
ATOM 1001 C C . TYR A 1 120 ? 10.227 -24.781 -3.055 1 95 120 TYR A C 1
ATOM 1003 O O . TYR A 1 120 ? 9.086 -25.078 -2.689 1 95 120 TYR A O 1
ATOM 1011 N N . TRP A 1 121 ? 10.672 -25.109 -4.234 1 93.75 121 TRP A N 1
ATOM 1012 C CA . TRP A 1 121 ? 9.875 -25.844 -5.199 1 93.75 121 TRP A CA 1
ATOM 1013 C C . TRP A 1 121 ? 9.688 -27.297 -4.754 1 93.75 121 TRP A C 1
ATOM 1015 O O . TRP A 1 121 ? 10.508 -27.828 -3.998 1 93.75 121 TRP A O 1
ATOM 1025 N N . GLY A 1 122 ? 8.57 -27.828 -5.18 1 93 122 GLY A N 1
ATOM 1026 C CA . GLY A 1 122 ? 8.359 -29.266 -4.969 1 93 122 GLY A CA 1
ATOM 1027 C C . GLY A 1 122 ? 7.93 -29.594 -3.555 1 93 122 GLY A C 1
ATOM 1028 O O . GLY A 1 122 ? 7.996 -30.75 -3.141 1 93 122 GLY A O 1
ATOM 1029 N N . ARG A 1 123 ? 7.535 -28.609 -2.824 1 94.44 123 ARG A N 1
ATOM 1030 C CA . ARG A 1 123 ? 7.16 -28.812 -1.428 1 94.44 123 ARG A CA 1
ATOM 1031 C C . ARG A 1 123 ? 5.676 -28.547 -1.214 1 94.44 123 ARG A C 1
ATOM 1033 O O . ARG A 1 123 ? 5.211 -28.453 -0.075 1 94.44 123 ARG A O 1
ATOM 1040 N N . GLY A 1 124 ? 4.969 -28.266 -2.281 1 96.69 124 GLY A N 1
ATOM 1041 C CA . GLY A 1 124 ? 3.539 -28.016 -2.193 1 96.69 124 GLY A CA 1
ATOM 1042 C C . GLY A 1 124 ? 3.201 -26.625 -1.697 1 96.69 124 GLY A C 1
ATOM 1043 O O . GLY A 1 124 ? 2.055 -26.359 -1.34 1 96.69 124 GLY A O 1
ATOM 1044 N N . ILE A 1 125 ? 4.168 -25.797 -1.641 1 97.69 125 ILE A N 1
ATOM 1045 C CA . ILE A 1 125 ? 4.012 -24.453 -1.071 1 97.69 125 ILE A CA 1
ATOM 1046 C C . ILE A 1 125 ? 3.07 -23.641 -1.946 1 97.69 125 ILE A C 1
ATOM 1048 O O . ILE A 1 125 ? 2.135 -23 -1.444 1 97.69 125 ILE A O 1
ATOM 1052 N N . MET A 1 126 ? 3.293 -23.641 -3.209 1 97.75 126 MET A N 1
ATOM 1053 C CA . MET A 1 126 ? 2.459 -22.828 -4.082 1 97.75 126 MET A CA 1
ATOM 1054 C C . MET A 1 126 ? 1.044 -23.391 -4.168 1 97.75 126 MET A C 1
ATOM 1056 O O . MET A 1 126 ? 0.075 -22.625 -4.258 1 97.75 126 MET A O 1
ATOM 1060 N N . THR A 1 127 ? 0.943 -24.734 -4.148 1 98.06 127 THR A N 1
ATOM 1061 C CA . THR A 1 127 ? -0.387 -25.328 -4.098 1 98.06 127 THR A CA 1
ATOM 1062 C C . THR A 1 127 ? -1.138 -24.859 -2.852 1 98.06 127 THR A C 1
ATOM 1064 O O . THR A 1 127 ? -2.309 -24.484 -2.928 1 98.06 127 THR A O 1
ATOM 1067 N N . GLU A 1 128 ? -0.471 -24.891 -1.719 1 98.25 128 GLU A N 1
ATOM 1068 C CA . GLU A 1 128 ? -1.047 -24.391 -0.475 1 98.25 128 GLU A CA 1
ATOM 1069 C C . GLU A 1 128 ? -1.458 -22.938 -0.609 1 98.25 128 GLU A C 1
ATOM 1071 O O . GLU A 1 128 ? -2.555 -22.547 -0.197 1 98.25 128 GLU A O 1
ATOM 1076 N N . THR A 1 129 ? -0.599 -22.109 -1.204 1 98.5 129 THR A N 1
ATOM 1077 C CA . THR A 1 129 ? -0.83 -20.672 -1.4 1 98.5 129 THR A CA 1
ATOM 1078 C C . THR A 1 129 ? -2.057 -20.438 -2.277 1 98.5 129 THR A C 1
ATOM 1080 O O . THR A 1 129 ? -2.988 -19.75 -1.876 1 98.5 129 THR A O 1
ATOM 1083 N N . VAL A 1 130 ? -2.08 -21.062 -3.43 1 98.38 130 VAL A N 1
ATOM 1084 C CA . VAL A 1 130 ? -3.125 -20.844 -4.426 1 98.38 130 VAL A CA 1
ATOM 1085 C C . VAL A 1 130 ? -4.457 -21.375 -3.904 1 98.38 130 VAL A C 1
ATOM 1087 O O . VAL A 1 130 ? -5.5 -20.734 -4.07 1 98.38 130 VAL A O 1
ATOM 1090 N N . THR A 1 131 ? -4.441 -22.531 -3.24 1 98.06 131 THR A N 1
ATOM 1091 C CA . THR A 1 131 ? -5.66 -23.094 -2.674 1 98.06 131 THR A CA 1
ATOM 1092 C C . THR A 1 131 ? -6.238 -22.172 -1.604 1 98.06 131 THR A C 1
ATOM 1094 O O . THR A 1 131 ? -7.414 -21.812 -1.665 1 98.06 131 THR A O 1
ATOM 1097 N N . CYS A 1 132 ? -5.422 -21.781 -0.691 1 98 132 CYS A N 1
ATOM 1098 C CA . CYS A 1 132 ? -5.871 -20.938 0.415 1 98 132 CYS A CA 1
ATOM 1099 C C . CYS A 1 132 ? -6.402 -19.609 -0.093 1 98 132 CYS A C 1
ATOM 1101 O O . CYS A 1 132 ? -7.496 -19.188 0.282 1 98 132 CYS A O 1
ATOM 1103 N N . LEU A 1 133 ? -5.668 -18.969 -0.973 1 98.19 133 LEU A N 1
ATOM 1104 C CA . LEU A 1 133 ? -6.043 -17.641 -1.461 1 98.19 133 LEU A CA 1
ATOM 1105 C C . LEU A 1 133 ? -7.305 -17.719 -2.312 1 98.19 133 LEU A C 1
ATOM 1107 O O . LEU A 1 133 ? -8.203 -16.875 -2.172 1 98.19 133 LEU A O 1
ATOM 1111 N N . SER A 1 134 ? -7.355 -18.688 -3.191 1 97.69 134 SER A N 1
ATOM 1112 C CA . SER A 1 134 ? -8.539 -18.781 -4.043 1 97.69 134 SER A CA 1
ATOM 1113 C C . SER A 1 134 ? -9.781 -19.109 -3.225 1 97.69 134 SER A C 1
ATOM 1115 O O . SER A 1 134 ? -10.859 -18.578 -3.494 1 97.69 134 SER A O 1
ATOM 1117 N N . ASP A 1 135 ? -9.664 -19.984 -2.213 1 96.56 135 ASP A N 1
ATOM 1118 C CA . ASP A 1 135 ? -10.789 -20.281 -1.338 1 96.56 135 ASP A CA 1
ATOM 1119 C C . ASP A 1 135 ? -11.25 -19.031 -0.587 1 96.56 135 ASP A C 1
ATOM 1121 O O . ASP A 1 135 ? -12.445 -18.734 -0.524 1 96.56 135 ASP A O 1
ATOM 1125 N N . LEU A 1 136 ? -10.312 -18.312 -0.084 1 96 136 LEU A N 1
ATOM 1126 C CA . LEU A 1 136 ? -10.641 -17.078 0.62 1 96 136 LEU A CA 1
ATOM 1127 C C . LEU A 1 136 ? -11.312 -16.078 -0.316 1 96 136 LEU A C 1
ATOM 1129 O O . LEU A 1 136 ? -12.297 -15.438 0.059 1 96 136 LEU A O 1
ATOM 1133 N N . ALA A 1 137 ? -10.758 -15.945 -1.516 1 96.75 137 ALA A N 1
ATOM 1134 C CA . ALA A 1 137 ? -11.297 -15.008 -2.5 1 96.75 137 ALA A CA 1
ATOM 1135 C C . ALA A 1 137 ? -12.758 -15.32 -2.82 1 96.75 137 ALA A C 1
ATOM 1137 O O . ALA A 1 137 ? -13.586 -14.414 -2.895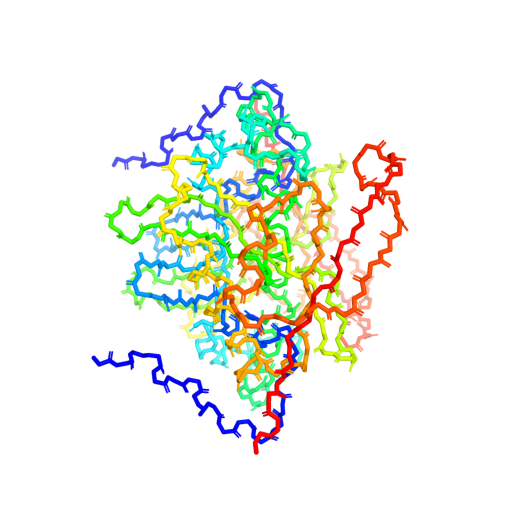 1 96.75 137 ALA A O 1
ATOM 1138 N N . LEU A 1 138 ? -13.078 -16.562 -2.904 1 96.12 138 LEU A N 1
ATOM 1139 C CA . LEU A 1 138 ? -14.391 -17 -3.365 1 96.12 138 LEU A CA 1
ATOM 1140 C C . LEU A 1 138 ? -15.375 -17.047 -2.203 1 96.12 138 LEU A C 1
ATOM 1142 O O . LEU A 1 138 ? -16.594 -16.906 -2.402 1 96.12 138 LEU A O 1
ATOM 1146 N N . THR A 1 139 ? -14.914 -17.188 -0.938 1 93.69 139 THR A N 1
ATOM 1147 C CA . THR A 1 139 ? -15.828 -17.391 0.18 1 93.69 139 THR A CA 1
ATOM 1148 C C . THR A 1 139 ? -15.93 -16.125 1.031 1 93.69 139 THR A C 1
ATOM 1150 O O . THR A 1 139 ? -16.984 -15.844 1.606 1 93.69 139 THR A O 1
ATOM 1153 N N . ALA A 1 140 ? -14.828 -15.383 1.07 1 92.69 140 ALA A N 1
ATOM 1154 C CA . ALA A 1 140 ? -14.812 -14.297 2.055 1 92.69 140 ALA A CA 1
ATOM 1155 C C . ALA A 1 140 ? -14.633 -12.945 1.379 1 92.69 140 ALA A C 1
ATOM 1157 O O . ALA A 1 140 ? -15.188 -11.938 1.828 1 92.69 140 ALA A O 1
ATOM 1158 N N . MET A 1 141 ? -13.961 -12.906 0.241 1 93.88 141 MET A N 1
ATOM 1159 C CA . MET A 1 141 ? -13.625 -11.625 -0.367 1 93.88 141 MET A CA 1
ATOM 1160 C C . MET A 1 141 ? -14.695 -11.203 -1.368 1 93.88 141 MET A C 1
ATOM 1162 O O . MET A 1 141 ? -14.617 -10.109 -1.941 1 93.88 141 MET A O 1
ATOM 1166 N N . GLY A 1 142 ? -15.586 -12.07 -1.665 1 92.06 142 GLY A N 1
ATOM 1167 C CA . GLY A 1 142 ? -16.703 -11.719 -2.527 1 92.06 142 GLY A CA 1
ATOM 1168 C C . GLY A 1 142 ? -16.391 -11.891 -4.004 1 92.06 142 GLY A C 1
ATOM 1169 O O . GLY A 1 142 ? -17.094 -11.352 -4.855 1 92.06 142 GLY A O 1
ATOM 1170 N N . MET A 1 143 ? -15.367 -12.602 -4.355 1 95.56 143 MET A N 1
ATOM 1171 C CA . MET A 1 143 ? -15.062 -12.914 -5.75 1 95.56 143 MET A CA 1
ATOM 1172 C C . MET A 1 143 ? -15.977 -14.016 -6.277 1 95.56 143 MET A C 1
ATOM 1174 O O . MET A 1 143 ? -16.375 -14.906 -5.527 1 95.56 143 MET A O 1
ATOM 1178 N N . GLU A 1 144 ? -16.219 -13.906 -7.547 1 96.44 144 GLU A N 1
ATOM 1179 C CA . GLU A 1 144 ? -17.078 -14.898 -8.172 1 96.44 144 GLU A CA 1
ATOM 1180 C C . GLU A 1 144 ? -16.266 -15.961 -8.906 1 96.44 144 GLU A C 1
ATOM 1182 O O . GLU A 1 144 ? -16.688 -17.109 -9.031 1 96.44 144 GLU A O 1
ATOM 1187 N N . ARG A 1 145 ? -15.094 -15.539 -9.398 1 97.94 145 ARG A N 1
ATOM 1188 C CA . ARG A 1 145 ? -14.266 -16.438 -10.195 1 97.94 145 ARG A CA 1
ATOM 1189 C C . ARG A 1 145 ? -12.797 -16.031 -10.117 1 97.94 145 ARG A C 1
ATOM 1191 O O . ARG A 1 145 ? -12.477 -14.836 -10.172 1 97.94 145 ARG A O 1
ATOM 1198 N N . ILE A 1 146 ? -12.008 -16.953 -9.984 1 98.44 146 ILE A N 1
ATOM 1199 C CA . ILE A 1 146 ? -10.57 -16.75 -10.047 1 98.44 146 ILE A CA 1
ATOM 1200 C C . ILE A 1 146 ? -10 -17.469 -11.266 1 98.44 146 ILE A C 1
ATOM 1202 O O . ILE A 1 146 ? -10.352 -18.625 -11.539 1 98.44 146 ILE A O 1
ATOM 1206 N N . ILE A 1 147 ? -9.172 -16.75 -12 1 98.5 147 ILE A N 1
ATOM 1207 C CA . ILE A 1 147 ? -8.609 -17.25 -13.25 1 98.5 147 ILE A CA 1
ATOM 1208 C C . ILE A 1 147 ? -7.109 -17.484 -13.094 1 98.5 147 ILE A C 1
ATOM 1210 O O . ILE A 1 147 ? -6.414 -16.672 -12.469 1 98.5 147 ILE A O 1
ATOM 1214 N N . LEU A 1 148 ? -6.605 -18.562 -13.609 1 97.94 148 LEU A N 1
ATOM 1215 C CA . LEU A 1 148 ? -5.18 -18.859 -13.68 1 97.94 148 LEU A CA 1
ATOM 1216 C C . LEU A 1 148 ? -4.762 -19.172 -15.109 1 97.94 148 LEU A C 1
ATOM 1218 O O . LEU A 1 148 ? -5.289 -20.094 -15.734 1 97.94 148 LEU A O 1
ATOM 1222 N N . ILE A 1 149 ? -3.861 -18.359 -15.672 1 96.56 149 ILE A N 1
ATOM 1223 C CA . ILE A 1 149 ? -3.328 -18.562 -17.016 1 96.56 149 ILE A CA 1
ATOM 1224 C C . ILE A 1 149 ? -1.907 -19.109 -16.922 1 96.56 149 ILE A C 1
ATOM 1226 O O . ILE A 1 149 ? -1.045 -18.516 -16.266 1 96.56 149 ILE A O 1
ATOM 1230 N N . ALA A 1 150 ? -1.699 -20.25 -17.547 1 95.62 150 ALA A N 1
ATOM 1231 C CA . ALA A 1 150 ? -0.378 -20.875 -17.516 1 95.62 150 ALA A CA 1
ATOM 1232 C C . ALA A 1 150 ? 0.144 -21.125 -18.922 1 95.62 150 ALA A C 1
ATOM 1234 O O . ALA A 1 150 ? -0.615 -21.516 -19.812 1 95.62 150 ALA A O 1
ATOM 1235 N N . HIS A 1 151 ? 1.411 -20.844 -19.094 1 93.88 151 HIS A N 1
ATOM 1236 C CA . HIS A 1 151 ? 2.055 -21.344 -20.297 1 93.88 151 HIS A CA 1
ATOM 1237 C C . HIS A 1 151 ? 1.932 -22.859 -20.406 1 93.88 151 HIS A C 1
ATOM 1239 O O . HIS A 1 151 ? 2.082 -23.578 -19.422 1 93.88 151 HIS A O 1
ATOM 1245 N N . LEU A 1 152 ? 1.739 -23.281 -21.609 1 94.62 152 LEU A N 1
ATOM 1246 C CA . LEU A 1 152 ? 1.644 -24.719 -21.844 1 94.62 152 LEU A CA 1
ATOM 1247 C C . LEU A 1 152 ? 2.914 -25.422 -21.391 1 94.62 152 LEU A C 1
ATOM 1249 O O . LEU A 1 152 ? 2.859 -26.562 -20.906 1 94.62 152 LEU A O 1
ATOM 1253 N N . GLU A 1 153 ? 4.012 -24.719 -21.469 1 92.06 153 GLU A N 1
ATOM 1254 C CA . GLU A 1 153 ? 5.312 -25.297 -21.125 1 92.06 153 GLU A CA 1
ATOM 1255 C C . GLU A 1 153 ? 5.559 -25.25 -19.625 1 92.06 153 GLU A C 1
ATOM 1257 O O . GLU A 1 153 ? 6.48 -25.891 -19.125 1 92.06 153 GLU A O 1
ATOM 1262 N N . ASN A 1 154 ? 4.777 -24.484 -18.891 1 92.56 154 ASN A N 1
ATOM 1263 C CA . ASN A 1 154 ? 4.945 -24.344 -17.453 1 92.56 154 ASN A CA 1
ATOM 1264 C C . ASN A 1 154 ? 4.199 -25.438 -16.688 1 92.56 154 ASN A C 1
ATOM 1266 O O . ASN A 1 154 ? 3.18 -25.172 -16.047 1 92.56 154 ASN A O 1
ATOM 1270 N N . LYS A 1 155 ? 4.809 -26.609 -16.688 1 94.19 155 LYS A N 1
ATOM 1271 C CA . LYS A 1 155 ? 4.164 -27.781 -16.109 1 94.19 155 LYS A CA 1
ATOM 1272 C C . LYS A 1 155 ? 3.934 -27.609 -14.609 1 94.19 155 LYS A C 1
ATOM 1274 O O . LYS A 1 155 ? 2.947 -28.109 -14.07 1 94.19 155 LYS A O 1
ATOM 1279 N N . ALA A 1 156 ? 4.848 -26.953 -14 1 93.25 156 ALA A N 1
ATOM 1280 C CA . ALA A 1 156 ? 4.719 -26.719 -12.562 1 93.25 156 ALA A CA 1
ATOM 1281 C C . ALA A 1 156 ? 3.465 -25.906 -12.258 1 93.25 156 ALA A C 1
ATOM 1283 O O . ALA A 1 156 ? 2.689 -26.266 -11.367 1 93.25 156 ALA A O 1
ATOM 1284 N N . SER A 1 157 ? 3.184 -24.812 -12.953 1 94.94 157 SER A N 1
ATOM 1285 C CA . SER A 1 157 ? 2.004 -23.969 -12.742 1 94.94 157 SER A CA 1
ATOM 1286 C C . SER A 1 157 ? 0.725 -24.734 -13.078 1 94.94 157 SER A C 1
ATOM 1288 O O . SER A 1 157 ? -0.294 -24.578 -12.406 1 94.94 157 SER A O 1
ATOM 1290 N N . ILE A 1 158 ? 0.805 -25.562 -14.117 1 96.81 158 ILE A N 1
ATOM 1291 C CA . ILE A 1 158 ? -0.34 -26.375 -14.5 1 96.81 158 ILE A CA 1
ATOM 1292 C C . ILE A 1 158 ? -0.713 -27.312 -13.359 1 96.81 158 ILE A C 1
ATOM 1294 O O . ILE A 1 158 ? -1.886 -27.438 -13 1 96.81 158 ILE A O 1
ATOM 1298 N N . ARG A 1 159 ? 0.255 -27.953 -12.789 1 97.12 159 ARG A N 1
ATOM 1299 C CA . ARG A 1 159 ? 0.02 -28.875 -11.672 1 97.12 159 ARG A CA 1
ATOM 1300 C C . ARG A 1 159 ? -0.587 -28.141 -10.484 1 97.12 159 ARG A C 1
ATOM 1302 O O . ARG A 1 159 ? -1.474 -28.656 -9.805 1 97.12 159 ARG A O 1
ATOM 1309 N N . VAL A 1 160 ? -0.115 -26.906 -10.195 1 97.81 160 VAL A N 1
ATOM 1310 C CA . VAL A 1 160 ? -0.652 -26.109 -9.109 1 97.81 160 VAL A CA 1
ATOM 1311 C C . VAL A 1 160 ? -2.137 -25.844 -9.344 1 97.81 160 VAL A C 1
ATOM 1313 O O . VAL A 1 160 ? -2.953 -26 -8.43 1 97.81 160 VAL A O 1
ATOM 1316 N N . ALA A 1 161 ? -2.482 -25.438 -10.539 1 97.88 161 ALA A N 1
ATOM 1317 C CA . ALA A 1 161 ? -3.877 -25.156 -10.875 1 97.88 161 ALA A CA 1
ATOM 1318 C C . ALA A 1 161 ? -4.754 -26.391 -10.641 1 97.88 161 ALA A C 1
ATOM 1320 O O . ALA A 1 161 ? -5.789 -26.297 -9.977 1 97.88 161 ALA A O 1
ATOM 1321 N N . GLU A 1 162 ? -4.27 -27.484 -11.156 1 97.38 162 GLU A N 1
ATOM 1322 C CA . GLU A 1 162 ? -5.031 -28.734 -11.062 1 97.38 162 GLU A CA 1
ATOM 1323 C C . GLU A 1 162 ? -5.188 -29.172 -9.609 1 97.38 162 GLU A C 1
ATOM 1325 O O . GLU A 1 162 ? -6.289 -29.5 -9.172 1 97.38 162 GLU A O 1
ATOM 1330 N N . LYS A 1 163 ? -4.129 -29.125 -8.875 1 97.69 163 LYS A N 1
ATOM 1331 C CA . LYS A 1 163 ? -4.133 -29.578 -7.488 1 97.69 163 LYS A CA 1
ATOM 1332 C C . LYS A 1 163 ? -4.922 -28.609 -6.602 1 97.69 163 LYS A C 1
ATOM 1334 O O . LYS A 1 163 ? -5.336 -28.984 -5.5 1 97.69 163 LYS A O 1
ATOM 1339 N N . SER A 1 164 ? -5.121 -27.375 -7.035 1 97.69 164 SER A N 1
ATOM 1340 C CA . SER A 1 164 ? -5.805 -26.359 -6.234 1 97.69 164 SER A CA 1
ATOM 1341 C C . SER A 1 164 ? -7.285 -26.281 -6.582 1 97.69 164 SER A C 1
ATOM 1343 O O . SER A 1 164 ? -7.996 -25.391 -6.121 1 97.69 164 SER A O 1
ATOM 1345 N N . GLY A 1 165 ? -7.75 -27.141 -7.406 1 97.19 165 GLY A N 1
ATOM 1346 C CA . GLY A 1 165 ? -9.172 -27.266 -7.668 1 97.19 165 GLY A CA 1
ATOM 1347 C C . GLY A 1 165 ? -9.641 -26.422 -8.836 1 97.19 165 GLY A C 1
ATOM 1348 O O . GLY A 1 165 ? -10.836 -26.172 -8.984 1 97.19 165 GLY A O 1
ATOM 1349 N N . PHE A 1 166 ? -8.719 -25.953 -9.648 1 98.31 166 PHE A N 1
ATOM 1350 C CA . PHE A 1 166 ? -9.102 -25.219 -10.852 1 98.31 166 PHE A CA 1
ATOM 1351 C C . PHE A 1 166 ? -9.469 -26.172 -11.977 1 98.31 166 PHE A C 1
ATOM 1353 O O . PHE A 1 166 ? -8.906 -27.266 -12.078 1 98.31 166 PHE A O 1
ATOM 1360 N N . LYS A 1 167 ? -10.352 -25.656 -12.836 1 97.88 167 LYS A N 1
ATOM 1361 C CA . LYS A 1 167 ? -10.758 -26.438 -14 1 97.88 167 LYS A CA 1
ATOM 1362 C C . LYS A 1 167 ? -10.211 -25.828 -15.289 1 97.88 167 LYS A C 1
ATOM 1364 O O . LYS A 1 167 ? -10.242 -24.609 -15.469 1 97.88 167 LYS A O 1
ATOM 1369 N N . LEU A 1 168 ? -9.742 -26.688 -16.141 1 98 168 LEU A N 1
ATOM 1370 C CA . LEU A 1 168 ? -9.297 -26.234 -17.453 1 98 168 LEU A CA 1
ATOM 1371 C C . LEU A 1 168 ? -10.484 -25.797 -18.312 1 98 168 LEU A C 1
ATOM 1373 O O . LEU A 1 168 ? -11.438 -26.547 -18.5 1 98 168 LEU A O 1
ATOM 1377 N N . VAL A 1 169 ? -10.398 -24.594 -18.797 1 97.81 169 VAL A N 1
ATOM 1378 C CA . VAL A 1 169 ? -11.539 -24.047 -19.531 1 97.81 169 VAL A CA 1
ATOM 1379 C C . VAL A 1 169 ? -11.195 -23.922 -21 1 97.81 169 VAL A C 1
ATOM 1381 O O . VAL A 1 169 ? -12.062 -24.078 -21.859 1 97.81 169 VAL A O 1
ATOM 1384 N N . SER A 1 170 ? -9.945 -23.516 -21.266 1 97.12 170 SER A N 1
ATOM 1385 C CA . SER A 1 170 ? -9.617 -23.328 -22.672 1 97.12 170 SER A CA 1
ATOM 1386 C C . SER A 1 170 ? -8.109 -23.312 -22.891 1 97.12 170 SER A C 1
ATOM 1388 O O . SER A 1 170 ? -7.336 -23.203 -21.938 1 97.12 170 SER A O 1
ATOM 1390 N N . ARG A 1 171 ? -7.793 -23.594 -24.109 1 96.56 171 ARG A N 1
ATOM 1391 C CA . ARG A 1 171 ? -6.445 -23.375 -24.625 1 96.56 171 ARG A CA 1
ATOM 1392 C C . ARG A 1 171 ? -6.441 -22.297 -25.703 1 96.56 171 ARG A C 1
ATOM 1394 O O . ARG A 1 171 ? -7.363 -22.219 -26.516 1 96.56 171 ARG A O 1
ATOM 1401 N N . PHE A 1 172 ? -5.438 -21.453 -25.625 1 95.75 172 PHE A N 1
ATOM 1402 C CA . PHE A 1 172 ? -5.406 -20.391 -26.609 1 95.75 172 PHE A CA 1
ATOM 1403 C C . PHE A 1 172 ? -3.975 -19.938 -26.891 1 95.75 172 PHE A C 1
ATOM 1405 O O . PHE A 1 172 ? -3.057 -20.297 -26.141 1 95.75 172 PHE A O 1
ATOM 1412 N N . LYS A 1 173 ? -3.801 -19.266 -28.016 1 93.69 173 LYS A N 1
ATOM 1413 C CA . LYS A 1 173 ? -2.514 -18.656 -28.359 1 93.69 173 LYS A CA 1
ATOM 1414 C C . LYS A 1 173 ? -2.521 -17.156 -28.062 1 93.69 173 LYS A C 1
ATOM 1416 O O . LYS A 1 173 ? -3.539 -16.484 -28.25 1 93.69 173 LYS A O 1
ATOM 1421 N N . GLY A 1 174 ? -1.399 -16.719 -27.531 1 89.88 174 GLY A N 1
ATOM 1422 C CA . GLY A 1 174 ? -1.269 -15.297 -27.281 1 89.88 174 GLY A CA 1
ATOM 1423 C C . GLY A 1 174 ? 0.174 -14.844 -27.172 1 89.88 174 GLY A C 1
ATOM 1424 O O . GLY A 1 174 ? 1.078 -15.664 -27.016 1 89.88 174 GLY A O 1
ATOM 1425 N N . ALA A 1 175 ? 0.327 -13.516 -27.297 1 84.62 175 ALA A N 1
ATOM 1426 C CA . ALA A 1 175 ? 1.665 -12.945 -27.156 1 84.62 175 ALA A CA 1
ATOM 1427 C C . ALA A 1 175 ? 2.104 -12.891 -25.703 1 84.62 175 ALA A C 1
ATOM 1429 O O . ALA A 1 175 ? 1.341 -12.461 -24.828 1 84.62 175 ALA A O 1
ATOM 1430 N N . ASP A 1 176 ? 3.281 -13.383 -25.516 1 82.44 176 ASP A N 1
ATOM 1431 C CA . ASP A 1 176 ? 3.869 -13.297 -24.188 1 82.44 176 ASP A CA 1
ATOM 1432 C C . ASP A 1 176 ? 4.035 -11.836 -23.766 1 82.44 176 ASP A C 1
ATOM 1434 O O . ASP A 1 176 ? 4.426 -10.992 -24.562 1 82.44 176 ASP A O 1
ATOM 1438 N N . ARG A 1 177 ? 3.795 -11.57 -22.469 1 74.94 177 ARG A N 1
ATOM 1439 C CA . ARG A 1 177 ? 3.768 -10.203 -21.969 1 74.94 177 ARG A CA 1
ATOM 1440 C C . ARG A 1 177 ? 5.145 -9.555 -22.078 1 74.94 177 ARG A C 1
ATOM 1442 O O . ARG A 1 177 ? 5.254 -8.344 -22.297 1 74.94 177 ARG A O 1
ATOM 1449 N N . TYR A 1 178 ? 6.133 -10.242 -22.016 1 76.25 178 TYR A N 1
ATOM 1450 C CA . TYR A 1 178 ? 7.469 -9.656 -21.938 1 76.25 178 TYR A CA 1
ATOM 1451 C C . TYR A 1 178 ? 8.25 -9.914 -23.234 1 76.25 178 TYR A C 1
ATOM 1453 O O . TYR A 1 178 ? 8.859 -8.992 -23.781 1 76.25 178 TYR A O 1
ATOM 1461 N N . THR A 1 179 ? 8.109 -11.18 -23.719 1 76.12 179 THR A N 1
ATOM 1462 C CA . THR A 1 179 ? 8.875 -11.508 -24.922 1 76.12 179 THR A CA 1
ATOM 1463 C C . THR A 1 179 ? 8.078 -11.18 -26.172 1 76.12 179 THR A C 1
ATOM 1465 O O . THR A 1 179 ? 8.633 -11.109 -27.266 1 76.12 179 THR A O 1
ATOM 1468 N N . ARG A 1 180 ? 6.867 -10.977 -26.094 1 79.94 180 ARG A N 1
ATOM 1469 C CA . ARG A 1 180 ? 5.965 -10.648 -27.203 1 79.94 180 ARG A CA 1
ATOM 1470 C C . ARG A 1 180 ? 5.934 -11.766 -28.234 1 79.94 180 ARG A C 1
ATOM 1472 O O . ARG A 1 180 ? 5.469 -11.57 -29.359 1 79.94 180 ARG A O 1
ATOM 1479 N N . THR A 1 181 ? 6.441 -12.852 -27.859 1 84.44 181 THR A N 1
ATOM 1480 C CA . THR A 1 181 ? 6.398 -14.016 -28.734 1 84.44 181 THR A CA 1
ATOM 1481 C C . THR A 1 181 ? 5.109 -14.805 -28.531 1 84.44 181 THR A C 1
ATOM 1483 O O . THR A 1 181 ? 4.582 -14.852 -27.406 1 84.44 181 THR A O 1
ATOM 1486 N N . MET A 1 182 ? 4.727 -15.367 -29.656 1 91.25 182 MET A N 1
ATOM 1487 C CA . MET A 1 182 ? 3.502 -16.156 -29.594 1 91.25 182 MET A CA 1
ATOM 1488 C C . MET A 1 182 ? 3.727 -17.453 -28.812 1 91.25 182 MET A C 1
ATOM 1490 O O . MET A 1 182 ? 4.707 -18.156 -29.047 1 91.25 182 MET A O 1
ATOM 1494 N N . ARG A 1 183 ? 2.77 -17.641 -27.859 1 91 183 ARG A N 1
ATOM 1495 C CA . ARG A 1 183 ? 2.859 -18.828 -27.016 1 91 183 ARG A CA 1
ATOM 1496 C C . ARG A 1 183 ? 1.491 -19.484 -26.844 1 91 183 ARG A C 1
ATOM 1498 O O . ARG A 1 183 ? 0.462 -18.859 -27.094 1 91 183 ARG A O 1
ATOM 1505 N N . ASP A 1 184 ? 1.621 -20.75 -26.5 1 95.31 184 ASP A N 1
ATOM 1506 C CA . ASP A 1 184 ? 0.403 -21.469 -26.156 1 95.31 184 ASP A CA 1
ATOM 1507 C C . ASP A 1 184 ? 0.104 -21.359 -24.656 1 95.31 184 ASP A C 1
ATOM 1509 O O . ASP A 1 184 ? 1.005 -21.5 -23.828 1 95.31 184 ASP A O 1
ATOM 1513 N N . TYR A 1 185 ? -1.204 -21.125 -24.375 1 96.19 185 TYR A N 1
ATOM 1514 C CA . TYR A 1 185 ? -1.605 -20.922 -22.984 1 96.19 185 TYR A CA 1
ATOM 1515 C C . TYR A 1 185 ? -2.787 -21.812 -22.625 1 96.19 185 TYR A C 1
ATOM 1517 O O . TYR A 1 185 ? -3.566 -22.203 -23.5 1 96.19 185 TYR A O 1
ATOM 1525 N N . LEU A 1 186 ? -2.822 -22.188 -21.391 1 97.56 186 LEU A N 1
ATOM 1526 C CA . LEU A 1 186 ? -3.99 -22.828 -20.797 1 97.56 186 LEU A CA 1
ATOM 1527 C C . LEU A 1 186 ? -4.684 -21.859 -19.828 1 97.56 186 LEU A C 1
ATOM 1529 O O . LEU A 1 186 ? -4.023 -21.172 -19.047 1 97.56 186 LEU A O 1
ATOM 1533 N N . ARG A 1 187 ? -5.965 -21.797 -19.984 1 97.94 187 ARG A N 1
ATOM 1534 C CA . ARG A 1 187 ? -6.777 -21.016 -19.047 1 97.94 187 ARG A CA 1
ATOM 1535 C C . ARG A 1 187 ? -7.527 -21.922 -18.078 1 97.94 187 ARG A C 1
ATOM 1537 O O . ARG A 1 187 ? -8.297 -22.797 -18.5 1 97.94 187 ARG A O 1
ATOM 1544 N N . PHE A 1 188 ? -7.289 -21.734 -16.797 1 98.5 188 PHE A N 1
ATOM 1545 C CA . PHE A 1 188 ? -7.992 -22.438 -15.727 1 98.5 188 PHE A CA 1
ATOM 1546 C C . PHE A 1 188 ? -8.883 -21.469 -14.953 1 98.5 188 PHE A C 1
ATOM 1548 O O . PHE A 1 188 ? -8.578 -20.266 -14.859 1 98.5 188 PHE A O 1
ATOM 1555 N N . GLU A 1 189 ? -10 -22 -14.391 1 98.44 189 GLU A N 1
ATOM 1556 C CA . GLU A 1 189 ? -10.898 -21.172 -13.594 1 98.44 189 GLU A CA 1
ATOM 1557 C C . GLU A 1 189 ? -11.383 -21.922 -12.352 1 98.44 189 GLU A C 1
ATOM 1559 O O . GLU A 1 189 ? -11.508 -23.141 -12.367 1 98.44 189 GLU A O 1
ATOM 1564 N N . LYS A 1 190 ? -11.562 -21.25 -11.344 1 98.06 190 LYS A N 1
ATOM 1565 C CA . LYS A 1 190 ? -12.203 -21.719 -10.117 1 98.06 190 LYS A CA 1
ATOM 1566 C C . LYS A 1 190 ? -13.336 -20.766 -9.695 1 98.06 190 LYS A C 1
ATOM 1568 O O . LYS A 1 190 ? -13.148 -19.562 -9.656 1 98.06 190 LYS A O 1
ATOM 1573 N N . GLU A 1 191 ? -14.484 -21.281 -9.438 1 96.25 191 GLU A N 1
ATOM 1574 C CA . GLU A 1 191 ? -15.664 -20.469 -9.117 1 96.25 191 GLU A CA 1
ATOM 1575 C C . GLU A 1 191 ? -16.234 -20.859 -7.758 1 96.25 191 GLU A C 1
ATOM 1577 O O . GLU A 1 191 ? -15.914 -21.922 -7.215 1 96.25 191 GLU A O 1
ATOM 1582 N N . LYS A 1 192 ? -16.953 -19.797 -7.223 1 84 192 LYS A N 1
ATOM 1583 C CA . LYS A 1 192 ? -17.672 -20.047 -5.98 1 84 192 LYS A CA 1
ATOM 1584 C C . LYS A 1 192 ? -18.688 -21.172 -6.148 1 84 192 LYS A C 1
ATOM 1586 O O . LYS A 1 192 ? -19.453 -21.188 -7.113 1 84 192 LYS A O 1
ATOM 1591 N N . ASN A 1 193 ? -18.422 -22.391 -5.605 1 67.56 193 ASN A N 1
ATOM 1592 C CA . ASN A 1 193 ? -19.391 -23.469 -5.746 1 67.56 193 ASN A CA 1
ATOM 1593 C C . ASN A 1 193 ? -20.734 -23.109 -5.113 1 67.56 193 ASN A C 1
ATOM 1595 O O . ASN A 1 193 ? -20.766 -22.547 -4.016 1 67.56 193 ASN A O 1
ATOM 1599 N N . CYS A 1 194 ? -21.875 -22.625 -5.875 1 46.88 194 CYS A N 1
ATOM 1600 C CA . CYS A 1 194 ? -23.234 -22.547 -5.371 1 46.88 194 CYS A CA 1
ATOM 1601 C C . CYS A 1 194 ? -23.641 -23.859 -4.691 1 46.88 194 CYS A C 1
ATOM 1603 O O . CYS A 1 194 ? -23.859 -24.859 -5.363 1 46.88 194 CYS A O 1
ATOM 1605 N N . GLU A 1 195 ? -22.938 -24.297 -3.67 1 38.72 195 GLU A N 1
ATOM 1606 C CA . GLU A 1 195 ? -23.812 -25.297 -3.045 1 38.72 195 GLU A CA 1
ATOM 1607 C C . GLU A 1 195 ? -25.031 -24.641 -2.41 1 38.72 195 GLU A C 1
ATOM 1609 O O . GLU A 1 195 ? -24.938 -23.531 -1.863 1 38.72 195 GLU A O 1
ATOM 1614 N N . MET B 1 1 ? 20.906 3.795 20.531 1 22.08 1 MET B N 1
ATOM 1615 C CA . MET B 1 1 ? 21.578 3.355 19.328 1 22.08 1 MET B CA 1
ATOM 1616 C C . MET B 1 1 ? 20.672 3.496 18.109 1 22.08 1 MET B C 1
ATOM 1618 O O . MET B 1 1 ? 19.5 3.125 18.156 1 22.08 1 MET B O 1
ATOM 1622 N N . SER B 1 2 ? 20.969 4.535 17.328 1 25.53 2 SER B N 1
ATOM 1623 C CA . SER B 1 2 ? 20.281 5.125 16.188 1 25.53 2 SER B CA 1
ATOM 1624 C C . SER B 1 2 ? 19.938 4.066 15.141 1 25.53 2 SER B C 1
ATOM 1626 O O . SER B 1 2 ? 20.828 3.418 14.586 1 25.53 2 SER B O 1
ATOM 1628 N N . LEU B 1 3 ? 19.078 3.277 15.445 1 29.31 3 LEU B N 1
ATOM 1629 C CA . LEU B 1 3 ? 18.75 2.061 14.711 1 29.31 3 LEU B CA 1
ATOM 1630 C C . LEU B 1 3 ? 18.781 2.314 13.203 1 29.31 3 LEU B C 1
ATOM 1632 O O . LEU B 1 3 ? 18.516 1.405 12.414 1 29.31 3 LEU B O 1
ATOM 1636 N N . PHE B 1 4 ? 18.422 3.611 12.914 1 33.34 4 PHE B N 1
ATOM 1637 C CA . PHE B 1 4 ? 18.188 3.701 11.477 1 33.34 4 PHE B CA 1
ATOM 1638 C C . PHE B 1 4 ? 19.484 3.664 10.703 1 33.34 4 PHE B C 1
ATOM 1640 O O . PHE B 1 4 ? 20.094 4.703 10.453 1 33.34 4 PHE B O 1
ATOM 1647 N N . PRO B 1 5 ? 20.484 2.758 11.125 1 34 5 PRO B N 1
ATOM 1648 C CA . PRO B 1 5 ? 21.781 2.635 10.461 1 34 5 PRO B CA 1
ATOM 1649 C C . PRO B 1 5 ? 21.672 2.729 8.938 1 34 5 PRO B C 1
ATOM 1651 O O . PRO B 1 5 ? 22.625 3.135 8.273 1 34 5 PRO B O 1
ATOM 1654 N N . PHE B 1 6 ? 20.719 1.877 8.438 1 34.03 6 PHE B N 1
ATOM 1655 C CA . PHE B 1 6 ? 20.969 1.276 7.129 1 34.03 6 PHE B CA 1
ATOM 1656 C C . PHE B 1 6 ? 21.125 2.352 6.062 1 34.03 6 PHE B C 1
ATOM 1658 O O . PHE B 1 6 ? 21.953 2.211 5.148 1 34.03 6 PHE B O 1
ATOM 1665 N N . LEU B 1 7 ? 20.156 3.271 5.922 1 34.66 7 LEU B N 1
ATOM 1666 C CA . LEU B 1 7 ? 20 3.793 4.57 1 34.66 7 LEU B CA 1
ATOM 1667 C C . LEU B 1 7 ? 21.094 4.805 4.238 1 34.66 7 LEU B C 1
ATOM 1669 O O . LEU B 1 7 ? 20.812 5.859 3.666 1 34.66 7 LEU B O 1
ATOM 1673 N N . LYS B 1 8 ? 22.047 5.055 5.129 1 34.69 8 LYS B N 1
ATOM 1674 C CA . LYS B 1 8 ? 23.047 5.852 4.414 1 34.69 8 LYS B CA 1
ATOM 1675 C C . LYS B 1 8 ? 23.438 5.188 3.1 1 34.69 8 LYS B C 1
ATOM 1677 O O . LYS B 1 8 ? 24.328 4.344 3.072 1 34.69 8 LYS B O 1
ATOM 1682 N N . LEU B 1 9 ? 22.562 4.453 2.434 1 34.69 9 LEU B N 1
ATOM 1683 C CA . LEU B 1 9 ? 22.812 3.818 1.143 1 34.69 9 LEU B CA 1
ATOM 1684 C C . LEU B 1 9 ? 23.719 4.68 0.274 1 34.69 9 LEU B C 1
ATOM 1686 O O . LEU B 1 9 ? 23.594 5.906 0.262 1 34.69 9 LEU B O 1
ATOM 1690 N N . CYS B 1 10 ? 24.859 4.156 -0.147 1 34.84 10 CYS B N 1
ATOM 1691 C CA . CYS B 1 10 ? 25.859 4.43 -1.165 1 34.84 10 CYS B CA 1
ATOM 1692 C C . CYS B 1 10 ? 25.234 5.043 -2.408 1 34.84 10 CYS B C 1
ATOM 1694 O O . CYS B 1 10 ? 25.812 4.996 -3.494 1 34.84 10 CYS B O 1
ATOM 1696 N N . TYR B 1 11 ? 23.891 5.391 -2.479 1 39.31 11 TYR B N 1
ATOM 1697 C CA . TYR B 1 11 ? 23.344 5.691 -3.795 1 39.31 11 TYR B CA 1
ATOM 1698 C C . TYR B 1 11 ? 24.016 6.914 -4.402 1 39.31 11 TYR B C 1
ATOM 1700 O O . TYR B 1 11 ? 23.719 8.047 -4.004 1 39.31 11 TYR B O 1
ATOM 1708 N N . ASN B 1 12 ? 25.125 6.895 -4.645 1 43.62 12 ASN B N 1
ATOM 1709 C CA . ASN B 1 12 ? 25.531 7.898 -5.621 1 43.62 12 ASN B CA 1
ATOM 1710 C C . ASN B 1 12 ? 24.391 8.242 -6.578 1 43.62 12 ASN B C 1
ATOM 1712 O O . ASN B 1 12 ? 24.391 9.312 -7.191 1 43.62 12 ASN B O 1
ATOM 1716 N N . THR B 1 13 ? 23.578 7.246 -7.215 1 53.84 13 THR B N 1
ATOM 1717 C CA . THR B 1 13 ? 22.453 7.469 -8.102 1 53.84 13 THR B CA 1
ATOM 1718 C C . THR B 1 13 ? 21.156 7.668 -7.309 1 53.84 13 THR B C 1
ATOM 1720 O O . THR B 1 13 ? 20.781 6.801 -6.52 1 53.84 13 THR B O 1
ATOM 1723 N N . ILE B 1 14 ? 20.734 8.875 -7.082 1 65.31 14 ILE B N 1
ATOM 1724 C CA . ILE B 1 14 ? 19.531 9.305 -6.375 1 65.31 14 ILE B CA 1
ATOM 1725 C C . ILE B 1 14 ? 18.391 8.336 -6.672 1 65.31 14 ILE B C 1
ATOM 1727 O O . ILE B 1 14 ? 18.047 8.109 -7.832 1 65.31 14 ILE B O 1
ATOM 1731 N N . MET B 1 15 ? 18.016 7.57 -5.73 1 84.62 15 MET B N 1
ATOM 1732 C CA . MET B 1 15 ? 16.844 6.703 -5.836 1 84.62 15 MET B CA 1
ATOM 1733 C C . MET B 1 15 ? 15.641 7.477 -6.352 1 84.62 15 MET B C 1
ATOM 1735 O O . MET B 1 15 ? 15.469 8.656 -6.031 1 84.62 15 MET B O 1
ATOM 1739 N N . ASP B 1 16 ? 14.961 6.809 -7.25 1 91.69 16 ASP B N 1
ATOM 1740 C CA . ASP B 1 16 ? 13.719 7.469 -7.645 1 91.69 16 ASP B CA 1
ATOM 1741 C C . ASP B 1 16 ? 12.82 7.719 -6.438 1 91.69 16 ASP B C 1
ATOM 1743 O O . ASP B 1 16 ? 12.914 7.02 -5.426 1 91.69 16 ASP B O 1
ATOM 1747 N N . ILE B 1 17 ? 11.969 8.672 -6.469 1 93.44 17 ILE B N 1
ATOM 1748 C CA . ILE B 1 17 ? 11.195 9.172 -5.34 1 93.44 17 ILE B CA 1
ATOM 1749 C C . ILE B 1 17 ? 10.328 8.055 -4.77 1 93.44 17 ILE B C 1
ATOM 1751 O O . ILE B 1 17 ? 10.211 7.91 -3.551 1 93.44 17 ILE B O 1
ATOM 1755 N N . TRP B 1 18 ? 9.781 7.262 -5.598 1 96.12 18 TRP B N 1
ATOM 1756 C CA . TRP B 1 18 ? 8.883 6.211 -5.125 1 96.12 18 TRP B CA 1
ATOM 1757 C C . TRP B 1 18 ? 9.648 5.145 -4.355 1 96.12 18 TRP B C 1
ATOM 1759 O O . TRP B 1 18 ? 9.18 4.664 -3.314 1 96.12 18 TRP B O 1
ATOM 1769 N N . THR B 1 19 ? 10.789 4.754 -4.895 1 96.56 19 THR B N 1
ATOM 1770 C CA . THR B 1 19 ? 11.641 3.795 -4.195 1 96.56 19 THR B CA 1
ATOM 1771 C C . THR B 1 19 ? 12.07 4.344 -2.836 1 96.56 19 THR B C 1
ATOM 1773 O O . THR B 1 19 ? 12.062 3.615 -1.839 1 96.56 19 THR B O 1
ATOM 1776 N N . SER B 1 20 ? 12.375 5.629 -2.816 1 96.19 20 SER B N 1
ATOM 1777 C CA . SER B 1 20 ? 12.727 6.277 -1.556 1 96.19 20 SER B CA 1
ATOM 1778 C C . SER B 1 20 ? 11.555 6.246 -0.577 1 96.19 20 SER B C 1
ATOM 1780 O O . SER B 1 20 ? 11.734 5.945 0.604 1 96.19 20 SER B O 1
ATOM 1782 N N . LEU B 1 21 ? 10.367 6.535 -1.071 1 97.25 21 LEU B N 1
ATOM 1783 C CA . LEU B 1 21 ? 9.18 6.492 -0.224 1 97.25 21 LEU B CA 1
ATOM 1784 C C . LEU B 1 21 ? 8.953 5.086 0.315 1 97.25 21 LEU B C 1
ATOM 1786 O O . LEU B 1 21 ? 8.516 4.918 1.457 1 97.25 21 LEU B O 1
ATOM 1790 N N . GLY B 1 22 ? 9.195 4.09 -0.512 1 97.81 22 GLY B N 1
ATOM 1791 C CA . GLY B 1 22 ? 9.133 2.717 -0.039 1 97.81 22 GLY B CA 1
ATOM 1792 C C . GLY B 1 22 ? 10.125 2.424 1.071 1 97.81 22 GLY B C 1
ATOM 1793 O O . GLY B 1 22 ? 9.781 1.763 2.055 1 97.81 22 GLY B O 1
ATOM 1794 N N . ALA B 1 23 ? 11.344 2.91 0.89 1 96.88 23 ALA B N 1
ATOM 1795 C CA . ALA B 1 23 ? 12.414 2.684 1.857 1 96.88 23 ALA B CA 1
ATOM 1796 C C . ALA B 1 23 ? 12.102 3.359 3.189 1 96.88 23 ALA B C 1
ATOM 1798 O O . ALA B 1 23 ? 12.5 2.869 4.25 1 96.88 23 ALA B O 1
ATOM 1799 N N . PHE B 1 24 ? 11.336 4.445 3.15 1 97.44 24 PHE B N 1
ATOM 1800 C CA . PHE B 1 24 ? 11.039 5.223 4.348 1 97.44 24 PHE B CA 1
ATOM 1801 C C . PHE B 1 24 ? 9.57 5.09 4.734 1 97.44 24 PHE B C 1
ATOM 1803 O O . PHE B 1 24 ? 9.016 5.969 5.387 1 97.44 24 PHE B O 1
ATOM 1810 N N . ALA B 1 25 ? 8.977 3.971 4.266 1 98.12 25 ALA B N 1
ATOM 1811 C CA . ALA B 1 25 ? 7.574 3.73 4.594 1 98.12 25 ALA B CA 1
ATOM 1812 C C . ALA B 1 25 ? 7.379 3.58 6.098 1 98.12 25 ALA B C 1
ATOM 1814 O O . ALA B 1 25 ? 6.266 3.738 6.605 1 98.12 25 ALA B O 1
ATOM 1815 N N . PHE B 1 26 ? 8.477 3.221 6.754 1 97.69 26 PHE B N 1
ATOM 1816 C CA . PHE B 1 26 ? 8.492 3.145 8.211 1 97.69 26 PHE B CA 1
ATOM 1817 C C . PHE B 1 26 ? 9.586 4.039 8.789 1 97.69 26 PHE B C 1
ATOM 1819 O O . PHE B 1 26 ? 10.719 4.043 8.289 1 97.69 26 PHE B O 1
ATOM 1826 N N . PHE B 1 27 ? 9.242 4.797 9.734 1 97.38 27 PHE B N 1
ATOM 1827 C CA . PHE B 1 27 ? 10.242 5.508 10.516 1 97.38 27 PHE B CA 1
ATOM 1828 C C . PHE B 1 27 ? 9.695 5.879 11.891 1 97.38 27 PHE B C 1
ATOM 1830 O O . PHE B 1 27 ? 8.523 5.617 12.188 1 97.38 27 PHE B O 1
ATOM 1837 N N . GLU B 1 28 ? 10.539 6.32 12.719 1 97.5 28 GLU B N 1
ATOM 1838 C CA . GLU B 1 28 ? 10.133 6.664 14.078 1 97.5 28 GLU B CA 1
ATOM 1839 C C . GLU B 1 28 ? 10.68 8.023 14.492 1 97.5 28 GLU B C 1
ATOM 1841 O O . GLU B 1 28 ? 11.688 8.484 13.953 1 97.5 28 GLU B O 1
ATOM 1846 N N . SER B 1 29 ? 9.953 8.68 15.273 1 96.62 29 SER B N 1
ATOM 1847 C CA . SER B 1 29 ? 10.414 9.867 15.992 1 96.62 29 SER B CA 1
ATOM 1848 C C . SER B 1 29 ? 10.453 9.617 17.5 1 96.62 29 SER B C 1
ATOM 1850 O O . SER B 1 29 ? 10.547 8.477 17.938 1 96.62 29 SER B O 1
ATOM 1852 N N . GLU B 1 30 ? 10.547 10.664 18.281 1 94 30 GLU B N 1
ATOM 1853 C CA . GLU B 1 30 ? 10.719 10.531 19.719 1 94 30 GLU B CA 1
ATOM 1854 C C . GLU B 1 30 ? 9.555 9.773 20.344 1 94 30 GLU B C 1
ATOM 1856 O O . GLU B 1 30 ? 9.75 8.742 21 1 94 30 GLU B O 1
ATOM 1861 N N . ARG B 1 31 ? 8.32 10.211 20.125 1 96 31 ARG B N 1
ATOM 1862 C CA . ARG B 1 31 ? 7.137 9.656 20.766 1 96 31 ARG B CA 1
ATOM 1863 C C . ARG B 1 31 ? 6.309 8.828 19.797 1 96 31 ARG B C 1
ATOM 1865 O O . ARG B 1 31 ? 5.395 8.109 20.203 1 96 31 ARG B O 1
ATOM 1872 N N . LEU B 1 32 ? 6.672 8.891 18.5 1 98.38 32 LEU B N 1
ATOM 1873 C CA . LEU B 1 32 ? 5.73 8.398 17.5 1 98.38 32 LEU B CA 1
ATOM 1874 C C . LEU B 1 32 ? 6.391 7.363 16.594 1 98.38 32 LEU B C 1
ATOM 1876 O O . LEU B 1 32 ? 7.613 7.355 16.453 1 98.38 32 LEU B O 1
ATOM 1880 N N . SER B 1 33 ? 5.637 6.5 16.094 1 98.5 33 SER B N 1
ATOM 1881 C CA . SER B 1 33 ? 6.012 5.645 14.969 1 98.5 33 SER B CA 1
ATOM 1882 C C . SER B 1 33 ? 5.156 5.938 13.742 1 98.5 33 SER B C 1
ATOM 1884 O O . SER B 1 33 ? 3.988 6.316 13.867 1 98.5 33 SER B O 1
ATOM 1886 N N . PHE B 1 34 ? 5.762 5.828 12.609 1 98.69 34 PHE B N 1
ATOM 1887 C CA . PHE B 1 34 ? 5.121 6.102 11.328 1 98.69 34 PHE B CA 1
ATOM 1888 C C . PHE B 1 34 ? 5.191 4.887 10.414 1 98.69 34 PHE B C 1
ATOM 1890 O O . PHE B 1 34 ? 6.27 4.32 10.211 1 98.69 34 PHE B O 1
ATOM 1897 N N . ARG B 1 35 ? 4.117 4.457 9.906 1 98.56 35 ARG B N 1
ATOM 1898 C CA . ARG B 1 35 ? 4.027 3.273 9.062 1 98.56 35 ARG B CA 1
ATOM 1899 C C . ARG B 1 35 ? 2.836 3.369 8.109 1 98.56 35 ARG B C 1
ATOM 1901 O O . ARG B 1 35 ? 1.931 4.18 8.32 1 98.56 35 ARG B O 1
ATOM 1908 N N . PRO B 1 36 ? 2.838 2.568 7.035 1 98.5 36 PRO B N 1
ATOM 1909 C CA . PRO B 1 36 ? 1.637 2.555 6.195 1 98.5 36 PRO B CA 1
ATOM 1910 C C . PRO B 1 36 ? 0.383 2.15 6.965 1 98.5 36 PRO B C 1
ATOM 1912 O O . PRO B 1 36 ? 0.453 1.317 7.875 1 98.5 36 PRO B O 1
ATOM 1915 N N . PRO B 1 37 ? -0.765 2.732 6.621 1 98.69 37 PRO B N 1
ATOM 1916 C CA . PRO B 1 37 ? -2.016 2.291 7.242 1 98.69 37 PRO B CA 1
ATOM 1917 C C . PRO B 1 37 ? -2.354 0.837 6.922 1 98.69 37 PRO B C 1
ATOM 1919 O O . PRO B 1 37 ? -2.07 0.362 5.816 1 98.69 37 PRO B O 1
ATOM 1922 N N . VAL B 1 38 ? -2.918 0.187 7.852 1 98.25 38 VAL B N 1
ATOM 1923 C CA . VAL B 1 38 ? -3.389 -1.182 7.672 1 98.25 38 VAL B CA 1
ATOM 1924 C C . VAL B 1 38 ? -4.863 -1.275 8.055 1 98.25 38 VAL B C 1
ATOM 1926 O O . VAL B 1 38 ? -5.395 -0.384 8.719 1 98.25 38 VAL B O 1
ATOM 1929 N N . PHE B 1 39 ? -5.5 -2.316 7.656 1 98.25 39 PHE B N 1
ATOM 1930 C CA . PHE B 1 39 ? -6.941 -2.418 7.84 1 98.25 39 PHE B CA 1
ATOM 1931 C C . PHE B 1 39 ? -7.301 -2.434 9.32 1 98.25 39 PHE B C 1
ATOM 1933 O O . PHE B 1 39 ? -8.344 -1.903 9.719 1 98.25 39 PHE B O 1
ATOM 1940 N N . LEU B 1 40 ? -6.422 -2.938 10.156 1 97.88 40 LEU B N 1
ATOM 1941 C CA . LEU B 1 40 ? -6.68 -3.035 11.586 1 97.88 40 LEU B CA 1
ATOM 1942 C C . LEU B 1 40 ? -6.742 -1.649 12.219 1 97.88 40 LEU B C 1
ATOM 1944 O O . LEU B 1 40 ? -7.188 -1.504 13.359 1 97.88 40 LEU B O 1
ATOM 1948 N N . ASP B 1 41 ? -6.363 -0.655 11.492 1 98.5 41 ASP B N 1
ATOM 1949 C CA . ASP B 1 41 ? -6.449 0.724 11.969 1 98.5 41 ASP B CA 1
ATOM 1950 C C . ASP B 1 41 ? -7.891 1.226 11.945 1 98.5 41 ASP B C 1
ATOM 1952 O O . ASP B 1 41 ? -8.18 2.332 12.406 1 98.5 41 ASP B O 1
ATOM 1956 N N . ARG B 1 42 ? -8.734 0.427 11.445 1 97.75 42 ARG B N 1
ATOM 1957 C CA . ARG B 1 42 ? -10.07 0.845 11.047 1 97.75 42 ARG B CA 1
ATOM 1958 C C . ARG B 1 42 ? -10.828 1.459 12.227 1 97.75 42 ARG B C 1
ATOM 1960 O O . ARG B 1 42 ? -11.531 2.455 12.07 1 97.75 42 ARG B O 1
ATOM 1967 N N . PHE B 1 43 ? -10.672 0.969 13.43 1 98.19 43 PHE B N 1
ATOM 1968 C CA . PHE B 1 43 ? -11.438 1.478 14.562 1 98.19 43 PHE B CA 1
ATOM 1969 C C . PHE B 1 43 ? -10.836 2.779 15.078 1 98.19 43 PHE B C 1
ATOM 1971 O O . PHE B 1 43 ? -11.562 3.725 15.398 1 98.19 43 PHE B O 1
ATOM 1978 N N . ASP B 1 44 ? -9.516 2.814 15.234 1 98.56 44 ASP B N 1
ATOM 1979 C CA . ASP B 1 44 ? -8.859 4.062 15.617 1 98.56 44 ASP B CA 1
ATOM 1980 C C . ASP B 1 44 ? -9.188 5.18 14.625 1 98.56 44 ASP B C 1
ATOM 1982 O O . ASP B 1 44 ? -9.461 6.312 15.031 1 98.56 44 ASP B O 1
ATOM 1986 N N . LEU B 1 45 ? -9.133 4.82 13.344 1 98.44 45 LEU B N 1
ATOM 1987 C CA . LEU B 1 45 ? -9.438 5.809 12.32 1 98.44 45 LEU B CA 1
ATOM 1988 C C . LEU B 1 45 ? -10.875 6.297 12.445 1 98.44 45 LEU B C 1
ATOM 1990 O O . LEU B 1 45 ? -11.148 7.492 12.297 1 98.44 45 LEU B O 1
ATOM 1994 N N . HIS B 1 46 ? -11.781 5.398 12.688 1 98 46 HIS B N 1
ATOM 1995 C CA . HIS B 1 46 ? -13.188 5.773 12.82 1 98 46 HIS B CA 1
ATOM 1996 C C . HIS B 1 46 ? -13.383 6.785 13.945 1 98 46 HIS B C 1
ATOM 1998 O O . HIS B 1 46 ? -14.172 7.723 13.805 1 98 46 HIS B O 1
ATOM 2004 N N . GLU B 1 47 ? -12.68 6.57 15.008 1 97.12 47 GLU B N 1
ATOM 2005 C CA . GLU B 1 47 ? -12.734 7.52 16.109 1 97.12 47 GLU B CA 1
ATOM 2006 C C . GLU B 1 47 ? -12.375 8.93 15.656 1 97.12 47 GLU B C 1
ATOM 2008 O O . GLU B 1 47 ? -12.93 9.914 16.156 1 97.12 47 GLU B O 1
ATOM 2013 N N . ILE B 1 48 ? -11.531 9.055 14.734 1 97.62 48 ILE B N 1
ATOM 2014 C CA . ILE B 1 48 ? -11.039 10.336 14.25 1 97.62 48 ILE B CA 1
ATOM 2015 C C . ILE B 1 48 ? -12 10.891 13.203 1 97.62 48 ILE B C 1
ATOM 2017 O O . ILE B 1 48 ? -12.5 12.016 13.336 1 97.62 48 ILE B O 1
ATOM 2021 N N . VAL B 1 49 ? -12.359 10.062 12.211 1 96.75 49 VAL B N 1
ATOM 2022 C CA . VAL B 1 49 ? -12.977 10.586 11 1 96.75 49 VAL B CA 1
ATOM 2023 C C . VAL B 1 49 ? -14.492 10.641 11.172 1 96.75 49 VAL B C 1
ATOM 2025 O O . VAL B 1 49 ? -15.203 11.188 10.32 1 96.75 49 VAL B O 1
ATOM 2028 N N . SER B 1 50 ? -14.961 10.062 12.203 1 95.75 50 SER B N 1
ATOM 2029 C CA . SER B 1 50 ? -16.391 10.18 12.477 1 95.75 50 SER B CA 1
ATOM 2030 C C . SER B 1 50 ? -16.703 11.469 13.234 1 95.75 50 SER B C 1
ATOM 2032 O O . SER B 1 50 ? -17.859 11.844 13.383 1 95.75 50 SER B O 1
ATOM 2034 N N . ASN B 1 51 ? -15.727 12.125 13.727 1 94.19 51 ASN B N 1
ATOM 2035 C CA . ASN B 1 51 ? -15.867 13.414 14.406 1 94.19 51 ASN B CA 1
ATOM 2036 C C . ASN B 1 51 ? -15.57 14.578 13.469 1 94.19 51 ASN B C 1
ATOM 2038 O O . ASN B 1 51 ? -14.414 14.836 13.133 1 94.19 51 ASN B O 1
ATOM 2042 N N . PRO B 1 52 ? -16.547 15.312 13.148 1 90.56 52 PRO B N 1
ATOM 2043 C CA . PRO B 1 52 ? -16.359 16.391 12.18 1 90.56 52 PRO B CA 1
ATOM 2044 C C . PRO B 1 52 ? -15.352 17.438 12.648 1 90.56 52 PRO B C 1
ATOM 2046 O O . PRO B 1 52 ? -14.711 18.109 11.82 1 90.56 52 PRO B O 1
ATOM 2049 N N . GLU B 1 53 ? -15.148 17.594 13.883 1 88.31 53 GLU B N 1
ATOM 2050 C CA . GLU B 1 53 ? -14.195 18.578 14.406 1 88.31 53 GLU B CA 1
ATOM 2051 C C . GLU B 1 53 ? -12.781 18.266 13.938 1 88.31 53 GLU B C 1
ATOM 2053 O O . GLU B 1 53 ? -11.992 19.188 13.695 1 88.31 53 GLU B O 1
ATOM 2058 N N . ASN B 1 54 ? -12.453 17.016 13.789 1 88.5 54 ASN B N 1
ATOM 2059 C CA . ASN B 1 54 ? -11.125 16.578 13.391 1 88.5 54 ASN B CA 1
ATOM 2060 C C . ASN B 1 54 ? -10.852 16.859 11.922 1 88.5 54 ASN B C 1
ATOM 2062 O O . ASN B 1 54 ? -9.695 16.844 11.484 1 88.5 54 ASN B O 1
ATOM 2066 N N . LEU B 1 55 ? -11.93 17.125 11.141 1 85.5 55 LEU B N 1
ATOM 2067 C CA . LEU B 1 55 ? -11.805 17.094 9.688 1 85.5 55 LEU B CA 1
ATOM 2068 C C . LEU B 1 55 ? -12.305 18.406 9.078 1 85.5 55 LEU B C 1
ATOM 2070 O O . LEU B 1 55 ? -12.68 18.438 7.902 1 85.5 55 LEU B O 1
ATOM 2074 N N . GLN B 1 56 ? -12.344 19.453 9.82 1 80.88 56 GLN B N 1
ATOM 2075 C CA . GLN B 1 56 ? -12.938 20.719 9.414 1 80.88 56 GLN B CA 1
ATOM 2076 C C . GLN B 1 56 ? -12.367 21.203 8.086 1 80.88 56 GLN B C 1
ATOM 2078 O O . GLN B 1 56 ? -13.07 21.828 7.289 1 80.88 56 GLN B O 1
ATOM 2083 N N . PHE B 1 57 ? -11.156 20.875 7.781 1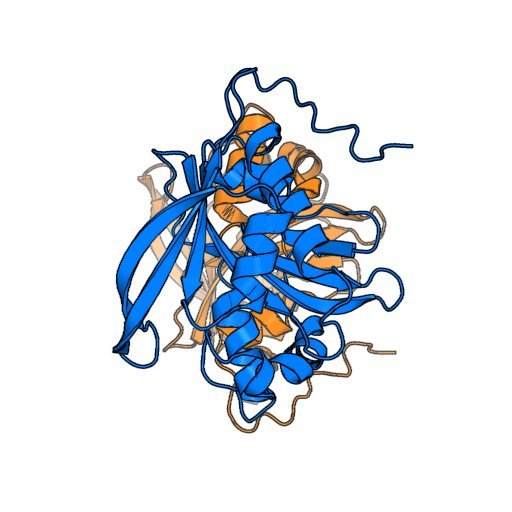 79.5 57 PHE B N 1
ATOM 2084 C CA . PHE B 1 57 ? -10.492 21.375 6.586 1 79.5 57 PHE B CA 1
ATOM 2085 C C . PHE B 1 57 ? -10.133 20.234 5.645 1 79.5 57 PHE B C 1
ATOM 2087 O O . PHE B 1 57 ? -9.289 20.391 4.762 1 79.5 57 PHE B O 1
ATOM 2094 N N . PHE B 1 58 ? -10.688 19.125 5.898 1 82.19 58 PHE B N 1
ATOM 2095 C CA . PHE B 1 58 ? -10.352 17.938 5.121 1 82.19 58 PHE B CA 1
ATOM 2096 C C . PHE B 1 58 ? -11.602 17.344 4.465 1 82.19 58 PHE B C 1
ATOM 2098 O O . PHE B 1 58 ? -12.352 18.062 3.807 1 82.19 58 PHE B O 1
ATOM 2105 N N . PHE B 1 59 ? -11.891 16.094 4.523 1 81.75 59 PHE B N 1
ATOM 2106 C CA . PHE B 1 59 ? -13.062 15.469 3.908 1 81.75 59 PHE B CA 1
ATOM 2107 C C . PHE B 1 59 ? -14.188 15.305 4.926 1 81.75 59 PHE B C 1
ATOM 2109 O O . PHE B 1 59 ? -13.953 15.398 6.133 1 81.75 59 PHE B O 1
ATOM 2116 N N . PRO B 1 60 ? -15.422 15.219 4.398 1 86.5 60 PRO B N 1
ATOM 2117 C CA . PRO B 1 60 ? -16.562 15.055 5.305 1 86.5 60 PRO B CA 1
ATOM 2118 C C . PRO B 1 60 ? -16.422 13.836 6.219 1 86.5 60 PRO B C 1
ATOM 2120 O O . PRO B 1 60 ? -15.82 12.828 5.824 1 86.5 60 PRO B O 1
ATOM 2123 N N . ALA B 1 61 ? -17.047 14.023 7.328 1 92.69 61 ALA B N 1
ATOM 2124 C CA . ALA B 1 61 ? -17 12.953 8.312 1 92.69 61 ALA B CA 1
ATOM 2125 C C . ALA B 1 61 ? -17.766 11.719 7.84 1 92.69 61 ALA B C 1
ATOM 2127 O O . ALA B 1 61 ? -18.766 11.844 7.145 1 92.69 61 ALA B O 1
ATOM 2128 N N . THR B 1 62 ? -17.203 10.625 8.211 1 93.88 62 THR B N 1
ATOM 2129 C CA . THR B 1 62 ? -17.922 9.383 7.973 1 93.88 62 THR B CA 1
ATOM 2130 C C . THR B 1 62 ? -18.969 9.148 9.07 1 93.88 62 THR B C 1
ATOM 2132 O O . THR B 1 62 ? -18.812 9.641 10.188 1 93.88 62 THR B O 1
ATOM 2135 N N . GLN B 1 63 ? -19.969 8.398 8.734 1 93.69 63 GLN B N 1
ATOM 2136 C CA . GLN B 1 63 ? -21.047 8.188 9.695 1 93.69 63 GLN B CA 1
ATOM 2137 C C . GLN B 1 63 ? -21 6.77 10.258 1 93.69 63 GLN B C 1
ATOM 2139 O O . GLN B 1 63 ? -21.438 6.531 11.391 1 93.69 63 GLN B O 1
ATOM 2144 N N . THR B 1 64 ? -20.562 5.844 9.453 1 95.25 64 THR B N 1
ATOM 2145 C CA . THR B 1 64 ? -20.562 4.445 9.859 1 95.25 64 THR B CA 1
ATOM 2146 C C . THR B 1 64 ? -19.156 3.859 9.766 1 95.25 64 THR B C 1
ATOM 2148 O O . THR B 1 64 ? -18.297 4.41 9.086 1 95.25 64 THR B O 1
ATOM 2151 N N . GLN B 1 65 ? -19 2.77 10.445 1 96.19 65 GLN B N 1
ATOM 2152 C CA . GLN B 1 65 ? -17.734 2.037 10.344 1 96.19 65 GLN B CA 1
ATOM 2153 C C . GLN B 1 65 ? -17.469 1.596 8.914 1 96.19 65 GLN B C 1
ATOM 2155 O O . GLN B 1 65 ? -16.328 1.604 8.461 1 96.19 65 GLN B O 1
ATOM 2160 N N . TYR B 1 66 ? -18.516 1.232 8.234 1 93.94 66 TYR B N 1
ATOM 2161 C CA . TYR B 1 66 ? -18.359 0.798 6.848 1 93.94 66 TYR B CA 1
ATOM 2162 C C . TYR B 1 66 ? -17.812 1.922 5.98 1 93.94 66 TYR B C 1
ATOM 2164 O O . TYR B 1 66 ? -16.906 1.698 5.16 1 93.94 66 TYR B O 1
ATOM 2172 N N . GLU B 1 67 ? -18.297 3.094 6.164 1 94.56 67 GLU B N 1
ATOM 2173 C CA . GLU B 1 67 ? -17.797 4.254 5.43 1 94.56 67 GLU B CA 1
ATOM 2174 C C . GLU B 1 67 ? -16.328 4.523 5.758 1 94.56 67 GLU B C 1
ATOM 2176 O O . GLU B 1 67 ? -15.555 4.891 4.875 1 94.56 67 GLU B O 1
ATOM 2181 N N . THR B 1 68 ? -16.031 4.297 7.051 1 97 68 THR B N 1
ATOM 2182 C CA . THR B 1 68 ? -14.648 4.484 7.473 1 97 68 THR B CA 1
ATOM 2183 C C . THR B 1 68 ? -13.742 3.447 6.82 1 97 68 THR B C 1
ATOM 2185 O O . THR B 1 68 ? -12.648 3.779 6.355 1 97 68 THR B O 1
ATOM 2188 N N . ASP B 1 69 ? -14.242 2.201 6.793 1 97.19 69 ASP B N 1
ATOM 2189 C CA . ASP B 1 69 ? -13.477 1.142 6.145 1 97.19 69 ASP B CA 1
ATOM 2190 C C . ASP B 1 69 ? -13.211 1.471 4.68 1 97.19 69 ASP B C 1
ATOM 2192 O O . ASP B 1 69 ? -12.094 1.294 4.188 1 97.19 69 ASP B O 1
ATOM 2196 N N . PHE B 1 70 ? -14.219 1.961 4.043 1 96.06 70 PHE B N 1
ATOM 2197 C CA . PHE B 1 70 ? -14.117 2.369 2.646 1 96.06 70 PHE B CA 1
ATOM 2198 C C . PHE B 1 70 ? -13.094 3.486 2.48 1 96.06 70 PHE B C 1
ATOM 2200 O O . PHE B 1 70 ? -12.227 3.418 1.603 1 96.06 70 PHE B O 1
ATOM 2207 N N . LEU B 1 71 ? -13.148 4.438 3.299 1 96.19 71 LEU B N 1
ATOM 2208 C CA . LEU B 1 71 ? -12.219 5.566 3.279 1 96.19 71 LEU B CA 1
ATOM 2209 C C . LEU B 1 71 ? -10.789 5.094 3.504 1 96.19 71 LEU B C 1
ATOM 2211 O O . LEU B 1 71 ? -9.883 5.457 2.746 1 96.19 71 LEU B O 1
ATOM 2215 N N . LEU B 1 72 ? -10.602 4.301 4.527 1 98.19 72 LEU B N 1
ATOM 2216 C CA . LEU B 1 72 ? -9.289 3.777 4.883 1 98.19 72 LEU B CA 1
ATOM 2217 C C . LE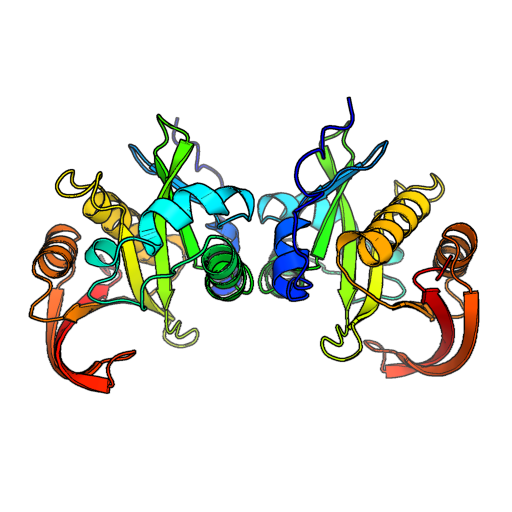U B 1 72 ? -8.633 3.102 3.684 1 98.19 72 LEU B C 1
ATOM 2219 O O . LEU B 1 72 ? -7.484 3.404 3.346 1 98.19 72 LEU B O 1
ATOM 2223 N N . VAL B 1 73 ? -9.375 2.301 3.053 1 97.94 73 VAL B N 1
ATOM 2224 C CA . VAL B 1 73 ? -8.828 1.481 1.978 1 97.94 73 VAL B CA 1
ATOM 2225 C C . VAL B 1 73 ? -8.641 2.332 0.725 1 97.94 73 VAL B C 1
ATOM 2227 O O . VAL B 1 73 ? -7.547 2.379 0.158 1 97.94 73 VAL B O 1
ATOM 2230 N N . HIS B 1 74 ? -9.602 3.055 0.316 1 96.88 74 HIS B N 1
ATOM 2231 C CA . HIS B 1 74 ? -9.578 3.758 -0.961 1 96.88 74 HIS B CA 1
ATOM 2232 C C . HIS B 1 74 ? -8.68 4.988 -0.897 1 96.88 74 HIS B C 1
ATOM 2234 O O . HIS B 1 74 ? -8.055 5.359 -1.894 1 96.88 74 HIS B O 1
ATOM 2240 N N . TYR B 1 75 ? -8.609 5.547 0.25 1 95.38 75 TYR B N 1
ATOM 2241 C CA . TYR B 1 75 ? -7.895 6.816 0.322 1 95.38 75 TYR B CA 1
ATOM 2242 C C . TYR B 1 75 ? -6.473 6.613 0.827 1 95.38 75 TYR B C 1
ATOM 2244 O O . TYR B 1 75 ? -5.578 7.398 0.511 1 95.38 75 TYR B O 1
ATOM 2252 N N . PHE B 1 76 ? -6.285 5.516 1.567 1 97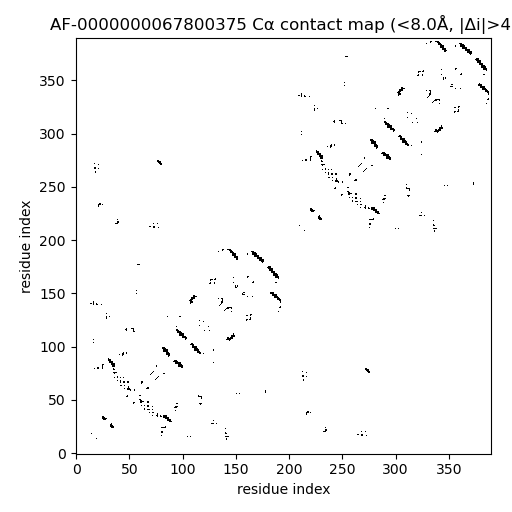.81 76 PHE B N 1
ATOM 2253 C CA . PHE B 1 76 ? -4.984 5.465 2.23 1 97.81 76 PHE B CA 1
ATOM 2254 C C . PHE B 1 76 ? -4.258 4.168 1.9 1 97.81 76 PHE B C 1
ATOM 2256 O O . PHE B 1 76 ? -3.029 4.145 1.805 1 97.81 76 PHE B O 1
ATOM 2263 N N . MET B 1 77 ? -4.953 3.104 1.675 1 98.5 77 MET B N 1
ATOM 2264 C CA . MET B 1 77 ? -4.285 1.81 1.559 1 98.5 77 MET B CA 1
ATOM 2265 C C . MET B 1 77 ? -4.055 1.443 0.096 1 98.5 77 MET B C 1
ATOM 2267 O O . MET B 1 77 ? -3.184 0.631 -0.216 1 98.5 77 MET B O 1
ATOM 2271 N N . LYS B 1 78 ? -4.84 1.964 -0.827 1 97.62 78 LYS B N 1
ATOM 2272 C CA . LYS B 1 78 ? -4.711 1.616 -2.238 1 97.62 78 LYS B CA 1
ATOM 2273 C C . LYS B 1 78 ? -3.371 2.084 -2.801 1 97.62 78 LYS B C 1
ATOM 2275 O O . LYS B 1 78 ? -2.73 1.365 -3.572 1 97.62 78 LYS B O 1
ATOM 2280 N N . GLU B 1 79 ? -2.975 3.236 -2.465 1 97.38 79 GLU B N 1
ATOM 2281 C CA . GLU B 1 79 ? -1.698 3.848 -2.828 1 97.38 79 GLU B CA 1
ATOM 2282 C C . GLU B 1 79 ? -0.979 4.395 -1.6 1 97.38 79 GLU B C 1
ATOM 2284 O O . GLU B 1 79 ? -0.94 5.609 -1.387 1 97.38 79 GLU B O 1
ATOM 2289 N N . PRO B 1 80 ? -0.304 3.504 -0.929 1 98.31 80 PRO B N 1
ATOM 2290 C CA . PRO B 1 80 ? 0.104 3.863 0.431 1 98.31 80 PRO B CA 1
ATOM 2291 C C . PRO B 1 80 ? 1.457 4.57 0.473 1 98.31 80 PRO B C 1
ATOM 2293 O O . PRO B 1 80 ? 1.852 5.094 1.519 1 98.31 80 PRO B O 1
ATOM 2296 N N . LEU B 1 81 ? 2.219 4.547 -0.645 1 98.19 81 LEU B N 1
ATOM 2297 C CA . LEU B 1 81 ? 3.531 5.18 -0.594 1 98.19 81 LEU B CA 1
ATOM 2298 C C . LEU B 1 81 ? 3.398 6.688 -0.389 1 98.19 81 LEU B C 1
ATOM 2300 O O . LEU B 1 81 ? 2.764 7.371 -1.192 1 98.19 81 LEU B O 1
ATOM 2304 N N . GLY B 1 82 ? 3.98 7.129 0.69 1 98.38 82 GLY B N 1
ATOM 2305 C CA . GLY B 1 82 ? 3.854 8.531 1.045 1 98.38 82 GLY B CA 1
ATOM 2306 C C . GLY B 1 82 ? 2.707 8.805 2.002 1 98.38 82 GLY B C 1
ATOM 2307 O O . GLY B 1 82 ? 2.379 9.969 2.27 1 98.38 82 GLY B O 1
ATOM 2308 N N . VAL B 1 83 ? 2.047 7.77 2.447 1 98.75 83 VAL B N 1
ATOM 2309 C CA . VAL B 1 83 ? 1.001 7.867 3.461 1 98.75 83 VAL B CA 1
ATOM 2310 C C . VAL B 1 83 ? 1.463 7.188 4.75 1 98.75 83 VAL B C 1
ATOM 2312 O O . VAL B 1 83 ? 1.851 6.016 4.738 1 98.75 83 VAL B O 1
ATOM 2315 N N . TRP B 1 84 ? 1.459 7.922 5.867 1 98.81 84 TRP B N 1
ATOM 2316 C CA . TRP B 1 84 ? 1.871 7.348 7.141 1 98.81 84 TRP B CA 1
ATOM 2317 C C . TRP B 1 84 ? 0.768 7.492 8.188 1 98.81 84 TRP B C 1
ATOM 2319 O O . TRP B 1 84 ? 0.245 8.586 8.398 1 98.81 84 TRP B O 1
ATOM 2329 N N . ALA B 1 85 ? 0.409 6.367 8.727 1 98.88 85 ALA B N 1
ATOM 2330 C CA . ALA B 1 85 ? -0.3 6.41 10 1 98.88 85 ALA B CA 1
ATOM 2331 C C . ALA B 1 85 ? 0.599 6.957 11.109 1 98.88 85 ALA B C 1
ATOM 2333 O O . ALA B 1 85 ? 1.748 6.535 11.25 1 98.88 85 ALA B O 1
ATOM 2334 N N . ILE B 1 86 ? 0.104 7.922 11.781 1 98.81 86 ILE B N 1
ATOM 2335 C CA . ILE B 1 86 ? 0.767 8.391 13 1 98.81 86 ILE B CA 1
ATOM 2336 C C . ILE B 1 86 ? 0.35 7.516 14.18 1 98.81 86 ILE B C 1
ATOM 2338 O O . ILE B 1 86 ? -0.819 7.512 14.57 1 98.81 86 ILE B O 1
ATOM 2342 N N . VAL B 1 87 ? 1.304 6.832 14.758 1 98.81 87 VAL B N 1
ATOM 2343 C CA . VAL B 1 87 ? 0.992 5.879 15.82 1 98.81 87 VAL B CA 1
ATOM 2344 C C . VAL B 1 87 ? 1.676 6.309 17.109 1 98.81 87 VAL B C 1
ATOM 2346 O O . VAL B 1 87 ? 2.883 6.559 17.141 1 98.81 87 VAL B O 1
ATOM 2349 N N . ASP B 1 88 ? 0.872 6.453 18.156 1 98.12 88 ASP B N 1
ATOM 2350 C CA . ASP B 1 88 ? 1.427 6.684 19.484 1 98.12 88 ASP B CA 1
ATOM 2351 C C . ASP B 1 88 ? 2.174 5.453 19.984 1 98.12 88 ASP B C 1
ATOM 2353 O O . ASP B 1 88 ? 1.583 4.383 20.141 1 98.12 88 ASP B O 1
ATOM 2357 N N . ARG B 1 89 ? 3.438 5.598 20.234 1 97.12 89 ARG B N 1
ATOM 2358 C CA . ARG B 1 89 ? 4.273 4.445 20.547 1 97.12 89 ARG B CA 1
ATOM 2359 C C . ARG B 1 89 ? 3.896 3.848 21.891 1 97.12 89 ARG B C 1
ATOM 2361 O O . ARG B 1 89 ? 4.086 2.65 22.125 1 97.12 89 ARG B O 1
ATOM 2368 N N . GLU B 1 90 ? 3.402 4.621 22.781 1 95.81 90 GLU B N 1
ATOM 2369 C CA . GLU B 1 90 ? 3.014 4.137 24.109 1 95.81 90 GLU B CA 1
ATOM 2370 C C . GLU B 1 90 ? 1.758 3.275 24.031 1 95.81 90 GLU B C 1
ATOM 2372 O O . GLU B 1 90 ? 1.709 2.188 24.609 1 95.81 90 GLU B O 1
ATOM 2377 N N . SER B 1 91 ? 0.754 3.676 23.312 1 96.69 91 SER B N 1
ATOM 2378 C CA . SER B 1 91 ? -0.539 3.002 23.281 1 96.69 91 SER B CA 1
ATOM 2379 C C . SER B 1 91 ? -0.673 2.131 22.031 1 96.69 91 SER B C 1
ATOM 2381 O O . SER B 1 91 ? -1.584 1.307 21.938 1 96.69 91 SER B O 1
ATOM 2383 N N . ASN B 1 92 ? 0.196 2.301 21.031 1 97.38 92 ASN B N 1
ATOM 2384 C CA . ASN B 1 92 ? 0.139 1.638 19.734 1 97.38 92 ASN B CA 1
ATOM 2385 C C . ASN B 1 92 ? -1.14 1.993 18.984 1 97.38 92 ASN B C 1
ATOM 2387 O O . ASN B 1 92 ? -1.605 1.219 18.141 1 97.38 92 ASN B O 1
ATOM 2391 N N . LYS B 1 93 ? -1.71 3.115 19.281 1 98 93 LYS B N 1
ATOM 2392 C CA . LYS B 1 93 ? -2.947 3.588 18.672 1 98 93 LYS B CA 1
ATOM 2393 C C . LYS B 1 93 ? -2.656 4.523 17.5 1 98 93 LYS B C 1
ATOM 2395 O O . LYS B 1 93 ? -1.777 5.383 17.594 1 98 93 LYS B O 1
ATOM 2400 N N . LEU B 1 94 ? -3.389 4.266 16.359 1 98.75 94 LEU B N 1
ATOM 2401 C CA . LEU B 1 94 ? -3.363 5.266 15.297 1 98.75 94 LEU B CA 1
ATOM 2402 C C . LEU B 1 94 ? -4.055 6.551 15.742 1 98.75 94 LEU B C 1
ATOM 2404 O O . LEU B 1 94 ? -5.23 6.531 16.125 1 98.75 94 LEU B O 1
ATOM 2408 N N . ILE B 1 95 ? -3.377 7.672 15.727 1 98.56 95 ILE B N 1
ATOM 2409 C CA . ILE B 1 95 ? -3.947 8.898 16.281 1 98.56 95 ILE B CA 1
ATOM 2410 C C . ILE B 1 95 ? -4.043 9.961 15.188 1 98.56 95 ILE B C 1
ATOM 2412 O O . ILE B 1 95 ? -4.508 11.07 15.438 1 98.56 95 ILE B O 1
ATOM 2416 N N . GLY B 1 96 ? -3.598 9.648 13.977 1 98.31 96 GLY B N 1
ATOM 2417 C CA . GLY B 1 96 ? -3.678 10.562 12.852 1 98.31 96 GLY B CA 1
ATOM 2418 C C . GLY B 1 96 ? -3.043 10.008 11.586 1 98.31 96 GLY B C 1
ATOM 2419 O O . GLY B 1 96 ? -2.568 8.867 11.57 1 98.31 96 GLY B O 1
ATOM 2420 N N . ILE B 1 97 ? -3.09 10.758 10.516 1 98.44 97 ILE B N 1
ATOM 2421 C CA . ILE B 1 97 ? -2.459 10.43 9.242 1 98.44 97 ILE B CA 1
ATOM 2422 C C . ILE B 1 97 ? -1.71 11.648 8.711 1 98.44 97 ILE B C 1
ATOM 2424 O O . ILE B 1 97 ? -2.168 12.781 8.859 1 98.44 97 ILE B O 1
ATOM 2428 N N . VAL B 1 98 ? -0.565 11.422 8.227 1 98.5 98 VAL B N 1
ATOM 2429 C CA . VAL B 1 98 ? 0.174 12.414 7.453 1 98.5 98 VAL B CA 1
ATOM 2430 C C . VAL B 1 98 ? 0.554 11.828 6.094 1 98.5 98 VAL B C 1
ATOM 2432 O O . VAL B 1 98 ? 0.857 10.633 5.988 1 98.5 98 VAL B O 1
ATOM 2435 N N . ARG B 1 99 ? 0.505 12.695 5.074 1 98.12 99 ARG B N 1
ATOM 2436 C CA . ARG B 1 99 ? 0.787 12.141 3.752 1 98.12 99 ARG B CA 1
ATOM 2437 C C . ARG B 1 99 ? 1.323 13.211 2.811 1 98.12 99 ARG B C 1
ATOM 2439 O O . ARG B 1 99 ? 1.099 14.406 3.027 1 98.12 99 ARG B O 1
ATOM 2446 N N . PHE B 1 100 ? 2.061 12.758 1.847 1 98.19 100 PHE B N 1
ATOM 2447 C CA . PHE B 1 100 ? 2.393 13.586 0.696 1 98.19 100 PHE B CA 1
ATOM 2448 C C . PHE B 1 100 ? 1.255 13.578 -0.319 1 98.19 100 PHE B C 1
ATOM 2450 O O . PHE B 1 100 ? 0.711 12.523 -0.646 1 98.19 100 PHE B O 1
ATOM 2457 N N . GLU B 1 101 ? 0.909 14.734 -0.732 1 95.25 101 GLU B N 1
ATOM 2458 C CA . GLU B 1 101 ? -0.033 14.938 -1.83 1 95.25 101 GLU B CA 1
ATOM 2459 C C . GLU B 1 101 ? 0.632 15.641 -3.008 1 95.25 101 GLU B C 1
ATOM 2461 O O . GLU B 1 101 ? 1.662 16.297 -2.842 1 95.25 101 GLU B O 1
ATOM 2466 N N . LYS B 1 102 ? 0.077 15.438 -4.227 1 95.75 102 LYS B N 1
ATOM 2467 C CA . LYS B 1 102 ? 0.543 16.125 -5.426 1 95.75 102 LYS B CA 1
ATOM 2468 C C . LYS B 1 102 ? 2.055 16 -5.582 1 95.75 102 LYS B C 1
ATOM 2470 O O . LYS B 1 102 ? 2.754 17 -5.773 1 95.75 102 LYS B O 1
ATOM 2475 N N . ILE B 1 103 ? 2.516 14.836 -5.48 1 97.12 103 ILE B N 1
ATOM 2476 C CA . ILE B 1 103 ? 3.943 14.586 -5.648 1 97.12 103 ILE B CA 1
ATOM 2477 C C . ILE B 1 103 ? 4.359 14.898 -7.086 1 97.12 103 ILE B C 1
ATOM 2479 O O . ILE B 1 103 ? 3.781 14.359 -8.031 1 97.12 103 ILE B O 1
ATOM 2483 N N . ASP B 1 104 ? 5.254 15.781 -7.227 1 96.81 104 ASP B N 1
ATOM 2484 C CA . ASP B 1 104 ? 5.887 16.062 -8.516 1 96.81 104 ASP B CA 1
ATOM 2485 C C . ASP B 1 104 ? 7.258 15.406 -8.609 1 96.81 104 ASP B C 1
ATOM 2487 O O . ASP B 1 104 ? 8.234 15.906 -8.047 1 96.81 104 ASP B O 1
ATOM 2491 N N . VAL B 1 105 ? 7.32 14.359 -9.336 1 94.12 105 VAL B N 1
ATOM 2492 C CA . VAL B 1 105 ? 8.523 13.539 -9.391 1 94.12 105 VAL B CA 1
ATOM 2493 C C . VAL B 1 105 ? 9.648 14.312 -10.078 1 94.12 105 VAL B C 1
ATOM 2495 O O . VAL B 1 105 ? 10.805 14.242 -9.656 1 94.12 105 VAL B O 1
ATOM 2498 N N . GLN B 1 106 ? 9.305 14.984 -11.078 1 93.12 106 GLN B N 1
ATOM 2499 C CA . GLN B 1 106 ? 10.312 15.727 -11.828 1 93.12 106 GLN B CA 1
ATOM 2500 C C . GLN B 1 106 ? 10.898 16.859 -10.984 1 93.12 106 GLN B C 1
ATOM 2502 O O . GLN B 1 106 ? 12.125 17 -10.914 1 93.12 106 GLN B O 1
ATOM 2507 N N . LYS B 1 107 ? 10.07 17.641 -10.281 1 95.69 107 LYS B N 1
ATOM 2508 C CA . LYS B 1 107 ? 10.523 18.766 -9.469 1 95.69 107 LYS B CA 1
ATOM 2509 C C . LYS B 1 107 ? 10.938 18.312 -8.078 1 95.69 107 LYS B C 1
ATOM 2511 O O . LYS B 1 107 ? 11.523 19.094 -7.312 1 95.69 107 LYS B O 1
ATOM 2516 N N . ARG B 1 108 ? 10.578 17.047 -7.777 1 95.62 108 ARG B N 1
ATOM 2517 C CA . ARG B 1 108 ? 10.867 16.469 -6.465 1 95.62 108 ARG B CA 1
ATOM 2518 C C . ARG B 1 108 ? 10.266 17.328 -5.352 1 95.62 108 ARG B C 1
ATOM 2520 O O . ARG B 1 108 ? 10.953 17.688 -4.398 1 95.62 108 ARG B O 1
ATOM 2527 N N . THR B 1 109 ? 9 17.609 -5.504 1 97.5 109 THR B N 1
ATOM 2528 C CA . THR B 1 109 ? 8.234 18.391 -4.527 1 97.5 109 THR B CA 1
ATOM 2529 C C . THR B 1 109 ? 6.953 17.641 -4.141 1 97.5 109 THR B C 1
ATOM 2531 O O . THR B 1 109 ? 6.492 16.766 -4.871 1 97.5 109 THR B O 1
ATOM 2534 N N . ALA B 1 110 ? 6.457 17.953 -2.986 1 98.12 110 ALA B N 1
ATOM 2535 C CA . ALA B 1 110 ? 5.184 17.391 -2.539 1 98.12 110 ALA B CA 1
ATOM 2536 C C . ALA B 1 110 ? 4.488 18.328 -1.554 1 98.12 110 ALA B C 1
ATOM 2538 O O . ALA B 1 110 ? 5.145 19.125 -0.876 1 98.12 110 ALA B O 1
ATOM 2539 N N . GLU B 1 111 ? 3.201 18.25 -1.586 1 98 111 GLU B N 1
ATOM 2540 C CA . GLU B 1 111 ? 2.396 18.922 -0.57 1 98 111 GLU B CA 1
ATOM 2541 C C . GLU B 1 111 ? 2.127 18 0.618 1 98 111 GLU B C 1
ATOM 2543 O O . GLU B 1 111 ? 1.866 16.812 0.441 1 98 111 GLU B O 1
ATOM 2548 N N . LEU B 1 112 ? 2.164 18.625 1.77 1 97.5 112 LEU B N 1
ATOM 2549 C CA . LEU B 1 112 ? 1.887 17.859 2.979 1 97.5 112 LEU B CA 1
ATOM 2550 C C . LEU B 1 112 ? 0.444 18.047 3.43 1 97.5 112 LEU B C 1
ATOM 2552 O O . LEU B 1 112 ? -0.045 19.188 3.482 1 97.5 112 LEU B O 1
ATOM 2556 N N . GLY B 1 113 ? -0.224 16.953 3.715 1 96.06 113 GLY B N 1
ATOM 2557 C CA . GLY B 1 113 ? -1.538 16.922 4.34 1 96.06 113 GLY B CA 1
ATOM 2558 C C . GLY B 1 113 ? -1.596 16.031 5.566 1 96.06 113 GLY B C 1
ATOM 2559 O O . GLY B 1 113 ? -0.946 14.977 5.609 1 96.06 113 GLY B O 1
ATOM 2560 N N . TYR B 1 114 ? -2.391 16.5 6.512 1 96.81 114 TYR B N 1
ATOM 2561 C CA . TYR B 1 114 ? -2.443 15.695 7.73 1 96.81 114 TYR B CA 1
ATOM 2562 C C . TYR B 1 114 ? -3.688 16.016 8.547 1 96.81 114 TYR B C 1
ATOM 2564 O O . TYR B 1 114 ? -4.285 17.094 8.375 1 96.81 114 TYR B O 1
ATOM 2572 N N . PHE B 1 115 ? -4.07 15.086 9.367 1 96.31 115 PHE B N 1
ATOM 2573 C CA . PHE B 1 115 ? -5.055 15.297 10.422 1 96.31 115 PHE B CA 1
ATOM 2574 C C . PHE B 1 115 ? -4.699 14.492 11.664 1 96.31 115 PHE B C 1
ATOM 2576 O O . PHE B 1 115 ? -3.939 13.523 11.586 1 96.31 115 PHE B O 1
ATOM 2583 N N . LEU B 1 116 ? -5.203 14.938 12.742 1 96.62 116 LEU B N 1
ATOM 2584 C CA . LEU B 1 116 ? -4.887 14.367 14.047 1 96.62 116 LEU B CA 1
ATOM 2585 C C . LEU B 1 116 ? -6.133 14.289 14.922 1 96.62 116 LEU B C 1
ATOM 2587 O O . LEU B 1 116 ? -6.965 15.195 14.914 1 96.62 116 LEU B O 1
ATOM 2591 N N . ASN B 1 117 ? -6.211 13.188 15.633 1 96.88 117 ASN B N 1
ATOM 2592 C CA . ASN B 1 117 ? -7.262 13.078 16.641 1 96.88 117 ASN B CA 1
ATOM 2593 C C . ASN B 1 117 ? -7.258 14.273 17.578 1 96.88 117 ASN B C 1
ATOM 2595 O O . ASN B 1 117 ? -6.223 14.617 18.156 1 96.88 117 ASN B O 1
ATOM 2599 N N . ALA B 1 118 ? -8.383 14.875 17.797 1 94.81 118 ALA B N 1
ATOM 2600 C CA . ALA B 1 118 ? -8.523 16.078 18.609 1 94.81 118 ALA B CA 1
ATOM 2601 C C . ALA B 1 118 ? -8.055 15.82 20.047 1 94.81 118 ALA B C 1
ATOM 2603 O O . ALA B 1 118 ? -7.535 16.734 20.703 1 94.81 118 ALA B O 1
ATOM 2604 N N . LEU B 1 119 ? -8.148 14.578 20.5 1 94.25 119 LEU B N 1
ATOM 2605 C CA . LEU B 1 119 ? -7.73 14.211 21.844 1 94.25 119 LEU B CA 1
ATOM 2606 C C . LEU B 1 119 ? -6.227 14.398 22.016 1 94.25 119 LEU B C 1
ATOM 2608 O O . LEU B 1 119 ? -5.727 14.43 23.156 1 94.25 119 LEU B O 1
ATOM 2612 N N . TYR B 1 120 ? -5.539 14.602 20.922 1 95 120 TYR B N 1
ATOM 2613 C CA . TYR B 1 120 ? -4.086 14.695 20.969 1 95 120 TYR B CA 1
ATOM 2614 C C . TYR B 1 120 ? -3.617 16.094 20.562 1 95 120 TYR B C 1
ATOM 2616 O O . TYR B 1 120 ? -2.42 16.312 20.375 1 95 120 TYR B O 1
ATOM 2624 N N . TRP B 1 121 ? -4.52 17.016 20.422 1 93.75 121 TRP B N 1
ATOM 2625 C CA . TRP B 1 121 ? -4.184 18.391 20.047 1 93.75 121 TRP B CA 1
ATOM 2626 C C . TRP B 1 121 ? -3.459 19.109 21.172 1 93.75 121 TRP B C 1
ATOM 2628 O O . TRP B 1 121 ? -3.617 18.75 22.344 1 93.75 121 TRP B O 1
ATOM 2638 N N . GLY B 1 122 ? -2.629 20.031 20.75 1 93.12 122 GLY B N 1
ATOM 2639 C CA . GLY B 1 122 ? -2.01 20.906 21.75 1 93.12 122 GLY B CA 1
ATOM 2640 C C . GLY B 1 122 ? -0.842 20.266 22.469 1 93.12 122 GLY B C 1
ATOM 2641 O O . GLY B 1 122 ? -0.404 20.75 23.5 1 93.12 122 GLY B O 1
ATOM 2642 N N . ARG B 1 123 ? -0.37 19.172 21.938 1 94.62 123 ARG B N 1
ATOM 2643 C CA . ARG B 1 123 ? 0.709 18.438 22.594 1 94.62 123 ARG B CA 1
ATOM 2644 C C . ARG B 1 123 ? 1.976 18.453 21.734 1 94.62 123 ARG B C 1
ATOM 2646 O O . ARG B 1 123 ? 2.928 17.719 22.016 1 94.62 123 ARG B O 1
ATOM 2653 N N . GLY B 1 124 ? 1.938 19.172 20.656 1 96.75 124 GLY B N 1
ATOM 2654 C CA . GLY B 1 124 ? 3.102 19.281 19.781 1 96.75 124 GLY B CA 1
ATOM 2655 C C . GLY B 1 124 ? 3.301 18.078 18.891 1 96.75 124 GLY B C 1
ATOM 2656 O O . GLY B 1 124 ? 4.363 17.906 18.297 1 96.75 124 GLY B O 1
ATOM 2657 N N . ILE B 1 125 ? 2.328 17.25 18.828 1 97.69 125 ILE B N 1
ATOM 2658 C CA . ILE B 1 125 ? 2.434 15.984 18.109 1 97.69 125 ILE B CA 1
ATOM 2659 C C . ILE B 1 125 ? 2.561 16.25 16.609 1 97.69 125 ILE B C 1
ATOM 2661 O O . ILE B 1 125 ? 3.441 15.703 15.953 1 97.69 125 ILE B O 1
ATOM 2665 N N . MET B 1 126 ? 1.729 17.094 16.109 1 97.75 126 MET B N 1
ATOM 2666 C CA . MET B 1 126 ? 1.771 17.344 14.672 1 97.75 126 MET B CA 1
ATOM 2667 C C . MET B 1 126 ? 3.027 18.109 14.289 1 97.75 126 MET B C 1
ATOM 2669 O O . MET B 1 126 ? 3.596 17.891 13.219 1 97.75 126 MET B O 1
ATOM 2673 N N . THR B 1 127 ? 3.443 19.031 15.18 1 98.06 127 THR B N 1
ATOM 2674 C CA . THR B 1 127 ? 4.707 19.703 14.938 1 98.06 127 THR B CA 1
ATOM 2675 C C . THR B 1 127 ? 5.855 18.703 14.859 1 98.06 127 THR B C 1
ATOM 2677 O O . THR B 1 127 ? 6.691 18.781 13.953 1 98.06 127 THR B O 1
ATOM 2680 N N . GLU B 1 128 ? 5.898 17.797 15.797 1 98.25 128 GLU B N 1
ATOM 2681 C CA . GLU B 1 128 ? 6.895 16.719 15.773 1 98.25 128 GLU B CA 1
ATOM 2682 C C . GLU B 1 128 ? 6.812 15.922 14.484 1 98.25 128 GLU B C 1
ATOM 2684 O O . GLU B 1 128 ? 7.84 15.633 13.859 1 98.25 128 GLU B O 1
ATOM 2689 N N . THR B 1 129 ? 5.605 15.57 14.047 1 98.5 129 THR B N 1
ATOM 2690 C CA . THR B 1 129 ? 5.355 14.789 12.844 1 98.5 129 THR B CA 1
ATOM 2691 C C . THR B 1 129 ? 5.855 15.531 11.602 1 98.5 129 THR B C 1
ATOM 2693 O O . THR B 1 129 ? 6.664 15 10.844 1 98.5 129 THR B O 1
ATOM 2696 N N . VAL B 1 130 ? 5.422 16.75 11.438 1 98.38 130 VAL B N 1
ATOM 2697 C CA . VAL B 1 130 ? 5.715 17.547 10.25 1 98.38 130 VAL B CA 1
ATOM 2698 C C . VAL B 1 130 ? 7.207 17.859 10.195 1 98.38 130 VAL B C 1
ATOM 2700 O O . VAL B 1 130 ? 7.824 17.797 9.133 1 98.38 130 VAL B O 1
ATOM 2703 N N . THR B 1 131 ? 7.812 18.172 11.336 1 98.06 131 THR B N 1
ATOM 2704 C CA . THR B 1 131 ? 9.242 18.453 11.383 1 98.06 131 THR B CA 1
ATOM 2705 C C . THR B 1 131 ? 10.055 17.234 10.984 1 98.06 131 THR B C 1
ATOM 2707 O O . THR B 1 131 ? 10.898 17.297 10.094 1 98.06 131 THR B O 1
ATOM 2710 N N . CYS B 1 132 ? 9.758 16.125 11.586 1 98 132 CYS B N 1
ATOM 2711 C CA . CYS B 1 132 ? 10.5 14.898 11.328 1 98 132 CYS B CA 1
ATOM 2712 C C . CYS B 1 132 ? 10.359 14.469 9.875 1 98 132 CYS B C 1
ATOM 2714 O O . CYS B 1 132 ? 11.352 14.18 9.203 1 98 132 CYS B O 1
ATOM 2716 N N . LEU B 1 133 ? 9.156 14.477 9.375 1 98.19 133 LEU B N 1
ATOM 2717 C CA . LEU B 1 133 ? 8.891 14 8.023 1 98.19 133 LEU B CA 1
ATOM 2718 C C . LEU B 1 133 ? 9.508 14.938 6.988 1 98.19 133 LEU B C 1
ATOM 2720 O O . LEU B 1 133 ? 10.117 14.484 6.02 1 98.19 133 LEU B O 1
ATOM 2724 N N . SER B 1 134 ? 9.32 16.219 7.191 1 97.69 134 SER B N 1
ATOM 2725 C CA . SER B 1 134 ? 9.875 17.156 6.219 1 97.69 134 SER B CA 1
ATOM 2726 C C . SER B 1 134 ? 11.398 17.109 6.215 1 97.69 134 SER B C 1
ATOM 2728 O O . SER B 1 134 ? 12.031 17.203 5.156 1 97.69 134 SER B O 1
ATOM 2730 N N . ASP B 1 135 ? 12.039 16.969 7.387 1 96.56 135 ASP B N 1
ATOM 2731 C CA . ASP B 1 135 ? 13.492 16.828 7.453 1 96.56 135 ASP B CA 1
ATOM 2732 C C . ASP B 1 135 ? 13.961 15.57 6.723 1 96.56 135 ASP B C 1
ATOM 2734 O O . ASP B 1 135 ? 14.906 15.617 5.938 1 96.56 135 ASP B O 1
ATOM 2738 N N . LEU B 1 136 ? 13.273 14.508 6.957 1 96.06 136 LEU B N 1
ATOM 2739 C CA . LEU B 1 136 ? 13.617 13.258 6.285 1 96.06 136 LEU B CA 1
ATOM 2740 C C . LEU B 1 136 ? 13.445 13.391 4.773 1 96.06 136 LEU B C 1
ATOM 2742 O O . LEU B 1 136 ? 14.297 12.938 4.008 1 96.06 136 LEU B O 1
ATOM 2746 N N . ALA B 1 137 ? 12.328 14.008 4.367 1 96.75 137 ALA B N 1
ATOM 2747 C CA . ALA B 1 137 ? 12.039 14.172 2.947 1 96.75 137 ALA B CA 1
ATOM 2748 C C . ALA B 1 137 ? 13.148 14.953 2.246 1 96.75 137 ALA B C 1
ATOM 2750 O O . ALA B 1 137 ? 13.57 14.586 1.149 1 96.75 137 ALA B O 1
ATOM 2751 N N . LEU B 1 138 ? 13.672 15.938 2.9 1 96.19 138 LEU B N 1
ATOM 2752 C CA . LEU B 1 138 ? 14.617 16.859 2.287 1 96.19 138 LEU B CA 1
ATOM 2753 C C . LEU B 1 138 ? 16.047 16.328 2.402 1 96.19 138 LEU B C 1
ATOM 2755 O O . LEU B 1 138 ? 16.891 16.641 1.567 1 96.19 138 LEU B O 1
ATOM 2759 N N . THR B 1 139 ? 16.344 15.43 3.385 1 93.81 139 THR B N 1
ATOM 2760 C CA . THR B 1 139 ? 17.719 15.016 3.619 1 93.81 139 THR B CA 1
ATOM 2761 C C . THR B 1 139 ? 17.953 13.594 3.127 1 93.81 139 THR B C 1
ATOM 2763 O O . THR B 1 139 ? 19.062 13.242 2.727 1 93.81 139 THR B O 1
ATOM 2766 N N . ALA B 1 140 ? 16.875 12.812 3.156 1 92.88 140 ALA B N 1
ATOM 2767 C CA . ALA B 1 140 ? 17.109 11.391 2.918 1 92.88 140 ALA B CA 1
ATOM 2768 C C . ALA B 1 140 ? 16.297 10.883 1.735 1 92.88 140 ALA B C 1
ATOM 2770 O O . ALA B 1 140 ? 16.75 10.031 0.974 1 92.88 140 ALA B O 1
ATOM 2771 N N . MET B 1 141 ? 15.148 11.492 1.48 1 93.94 141 MET B N 1
ATOM 2772 C CA . MET B 1 141 ? 14.25 10.953 0.461 1 93.94 141 MET B CA 1
ATOM 2773 C C . MET B 1 141 ? 14.508 11.609 -0.891 1 93.94 141 MET B C 1
ATOM 2775 O O . MET B 1 141 ? 13.891 11.242 -1.892 1 93.94 141 MET B O 1
ATOM 2779 N N . GLY B 1 142 ? 15.289 12.617 -0.888 1 92.12 142 GLY B N 1
ATOM 2780 C CA . GLY B 1 142 ? 15.68 13.242 -2.143 1 92.12 142 GLY B CA 1
ATOM 2781 C C . GLY B 1 142 ? 14.711 14.312 -2.605 1 92.12 142 GLY B C 1
ATOM 2782 O O . GLY B 1 142 ? 14.719 14.703 -3.775 1 92.12 142 GLY B O 1
ATOM 2783 N N . MET B 1 143 ? 13.852 14.797 -1.769 1 95.62 143 MET B N 1
ATOM 2784 C CA . MET B 1 143 ? 12.953 15.898 -2.094 1 95.62 143 MET B CA 1
ATOM 2785 C C . MET B 1 143 ? 13.703 17.234 -2.072 1 95.62 143 MET B C 1
ATOM 2787 O O . MET B 1 143 ? 14.633 17.406 -1.287 1 95.62 143 MET B O 1
ATOM 2791 N N . GLU B 1 144 ? 13.211 18.094 -2.895 1 96.5 144 GLU B N 1
ATOM 2792 C CA . GLU B 1 144 ? 13.836 19.406 -2.971 1 96.5 144 GLU B CA 1
ATOM 2793 C C . GLU B 1 144 ? 13.039 20.453 -2.182 1 96.5 144 GLU B C 1
ATOM 2795 O O . GLU B 1 144 ? 13.609 21.406 -1.667 1 96.5 144 GLU B O 1
ATOM 2800 N N . ARG B 1 145 ? 11.734 20.234 -2.123 1 98 145 ARG B N 1
ATOM 2801 C CA . ARG B 1 145 ? 10.852 21.188 -1.47 1 98 145 ARG B CA 1
ATOM 2802 C C . ARG B 1 145 ? 9.586 20.516 -0.958 1 98 145 ARG B C 1
ATOM 2804 O O . ARG B 1 145 ? 9.008 19.672 -1.642 1 98 145 ARG B O 1
ATOM 2811 N N . ILE B 1 146 ? 9.234 20.859 0.167 1 98.44 146 ILE B N 1
ATOM 2812 C CA . ILE B 1 146 ? 7.969 20.422 0.739 1 98.44 146 ILE B CA 1
ATOM 2813 C C . ILE B 1 146 ? 7.043 21.625 0.915 1 98.44 146 ILE B C 1
ATOM 2815 O O . ILE B 1 146 ? 7.469 22.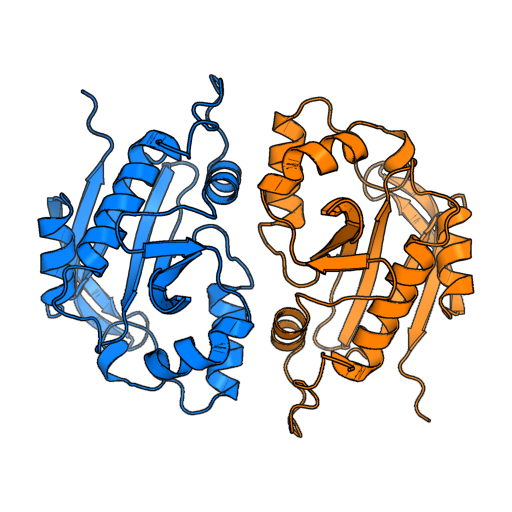688 1.394 1 98.44 146 ILE B O 1
ATOM 2819 N N . ILE B 1 147 ? 5.801 21.453 0.48 1 98.5 147 ILE B N 1
ATOM 2820 C CA . ILE B 1 147 ? 4.82 22.531 0.482 1 98.5 147 ILE B CA 1
ATOM 2821 C C . ILE B 1 147 ? 3.715 22.219 1.492 1 98.5 147 ILE B C 1
ATOM 2823 O O . ILE B 1 147 ? 3.266 21.078 1.6 1 98.5 147 ILE B O 1
ATOM 2827 N N . LEU B 1 148 ? 3.295 23.188 2.242 1 97.88 148 LEU B N 1
ATOM 2828 C CA . LEU B 1 148 ? 2.154 23.109 3.146 1 97.88 148 LEU B CA 1
ATOM 2829 C C . LEU B 1 148 ? 1.146 24.219 2.852 1 97.88 148 LEU B C 1
ATOM 2831 O O . LEU B 1 148 ? 1.487 25.406 2.896 1 97.88 148 LEU B O 1
ATOM 2835 N N . ILE B 1 149 ? -0.08 23.844 2.486 1 96.44 149 ILE B N 1
ATOM 2836 C CA . ILE B 1 149 ? -1.162 24.781 2.227 1 96.44 149 ILE B CA 1
ATOM 2837 C C . ILE B 1 149 ? -2.154 24.766 3.387 1 96.44 149 ILE B C 1
ATOM 2839 O O . ILE B 1 149 ? -2.676 23.703 3.746 1 96.44 149 ILE B O 1
ATOM 2843 N N . ALA B 1 150 ? -2.365 25.922 3.971 1 95.5 150 ALA B N 1
ATOM 2844 C CA . ALA B 1 150 ? -3.285 26 5.102 1 95.5 150 ALA B CA 1
ATOM 2845 C C . ALA B 1 150 ? -4.383 27.031 4.836 1 95.5 150 ALA B C 1
ATOM 2847 O O . ALA B 1 150 ? -4.121 28.094 4.266 1 95.5 150 ALA B O 1
ATOM 2848 N N . HIS B 1 151 ? -5.578 26.656 5.215 1 93.75 151 HIS B N 1
ATOM 2849 C CA . HIS B 1 151 ? -6.613 27.688 5.281 1 93.75 151 HIS B CA 1
ATOM 2850 C C . HIS B 1 151 ? -6.203 28.828 6.215 1 93.75 151 HIS B C 1
ATOM 2852 O O . HIS B 1 151 ? -5.645 28.578 7.285 1 93.75 151 HIS B O 1
ATOM 2858 N N . LEU B 1 152 ? -6.574 29.984 5.809 1 94.56 152 LEU B N 1
ATOM 2859 C CA . LEU B 1 152 ? -6.27 31.141 6.641 1 94.56 152 LEU B CA 1
ATOM 2860 C C . LEU B 1 152 ? -6.91 31 8.016 1 94.56 152 LEU B C 1
ATOM 2862 O O . LEU B 1 152 ? -6.352 31.453 9.016 1 94.56 152 LEU B O 1
ATOM 2866 N N . GLU B 1 153 ? -8.016 30.328 8.047 1 91.88 153 GLU B N 1
ATOM 2867 C CA . GLU B 1 153 ? -8.773 30.172 9.289 1 91.88 153 GLU B CA 1
ATOM 2868 C C . GLU B 1 153 ? -8.203 29.031 10.133 1 91.88 153 GLU B C 1
ATOM 2870 O O . GLU B 1 153 ? -8.547 28.906 11.312 1 91.88 153 GLU B O 1
ATOM 2875 N N . ASN B 1 154 ? -7.367 28.188 9.578 1 92.38 154 ASN B N 1
ATOM 2876 C CA . ASN B 1 154 ? -6.793 27.062 10.297 1 92.38 154 ASN B CA 1
ATOM 2877 C C . ASN B 1 154 ? -5.527 27.453 11.047 1 92.38 154 ASN B C 1
ATOM 2879 O O . ASN B 1 154 ? -4.422 27.078 10.648 1 92.38 154 ASN B O 1
ATOM 2883 N N . LYS B 1 155 ? -5.738 28.094 12.18 1 94.12 155 LYS B N 1
ATOM 2884 C CA . LYS B 1 155 ? -4.629 28.656 12.945 1 94.12 155 LYS B CA 1
ATOM 2885 C C . LYS B 1 155 ? -3.707 27.547 13.461 1 94.12 155 LYS B C 1
ATOM 2887 O O . LYS B 1 155 ? -2.494 27.75 13.562 1 94.12 155 LYS B O 1
ATOM 2892 N N . ALA B 1 156 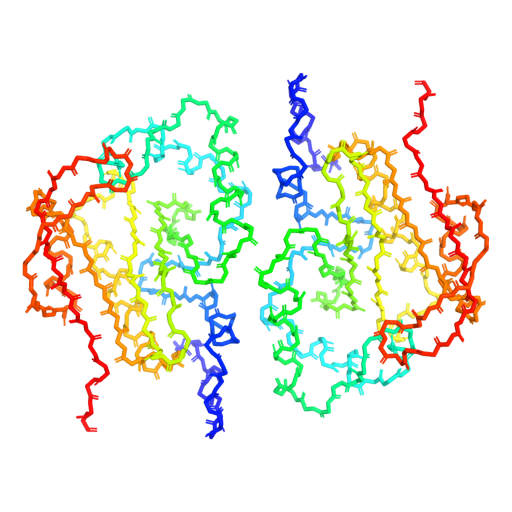? -4.305 26.469 13.781 1 93.12 156 ALA B N 1
ATOM 2893 C CA . ALA B 1 156 ? -3.518 25.328 14.266 1 93.12 156 ALA B CA 1
ATOM 2894 C C . ALA B 1 156 ? -2.521 24.859 13.211 1 93.12 156 ALA B C 1
ATOM 2896 O O . ALA B 1 156 ? -1.34 24.672 13.508 1 93.12 156 ALA B O 1
ATOM 2897 N N . SER B 1 157 ? -2.916 24.672 11.969 1 94.81 157 SER B N 1
ATOM 2898 C CA . SER B 1 157 ? -2.039 24.234 10.883 1 94.81 157 SER B CA 1
ATOM 2899 C C . SER B 1 157 ? -0.973 25.281 10.586 1 94.81 157 SER B C 1
ATOM 2901 O O . SER B 1 157 ? 0.173 24.938 10.281 1 94.81 157 SER B O 1
ATOM 2903 N N . ILE B 1 158 ? -1.378 26.562 10.672 1 96.75 158 ILE B N 1
ATOM 2904 C CA . ILE B 1 158 ? -0.438 27.656 10.453 1 96.75 158 ILE B CA 1
ATOM 2905 C C . ILE B 1 158 ? 0.684 27.578 11.484 1 96.75 158 ILE B C 1
ATOM 2907 O O . ILE B 1 158 ? 1.863 27.672 11.141 1 96.75 158 ILE B O 1
ATOM 2911 N N . ARG B 1 159 ? 0.335 27.375 12.719 1 97.06 159 ARG B N 1
ATOM 2912 C CA . ARG B 1 159 ? 1.322 27.281 13.789 1 97.06 159 ARG B CA 1
ATOM 2913 C C . ARG B 1 159 ? 2.256 26.094 13.562 1 97.06 159 ARG B C 1
ATOM 2915 O O . ARG B 1 159 ? 3.461 26.188 13.812 1 97.06 159 ARG B O 1
ATOM 2922 N N . VAL B 1 160 ? 1.722 24.969 13.102 1 97.81 160 VAL B N 1
ATOM 2923 C CA . VAL B 1 160 ? 2.529 23.781 12.812 1 97.81 160 VAL B CA 1
ATOM 2924 C C . VAL B 1 160 ? 3.568 24.125 11.742 1 97.81 160 VAL B C 1
ATOM 2926 O O . VAL B 1 160 ? 4.746 23.781 11.891 1 97.81 160 VAL B O 1
ATOM 2929 N N . ALA B 1 161 ? 3.143 24.75 10.68 1 97.88 161 ALA B N 1
ATOM 2930 C CA . ALA B 1 161 ? 4.051 25.125 9.602 1 97.88 161 ALA B CA 1
ATOM 2931 C C . ALA B 1 161 ? 5.188 26.016 10.117 1 97.88 161 ALA B C 1
ATOM 2933 O O . ALA B 1 161 ? 6.359 25.734 9.859 1 97.88 161 ALA B O 1
ATOM 2934 N N . GLU B 1 162 ? 4.789 27 10.875 1 97.38 162 GLU B N 1
ATOM 2935 C CA . GLU B 1 162 ? 5.762 27.953 11.391 1 97.38 162 GLU B CA 1
ATOM 2936 C C . GLU B 1 162 ? 6.746 27.281 12.344 1 97.38 162 GLU B C 1
ATOM 2938 O O . GLU B 1 162 ? 7.957 27.469 12.227 1 97.38 162 GLU B O 1
ATOM 2943 N N . LYS B 1 163 ? 6.246 26.5 13.227 1 97.75 163 LYS B N 1
ATOM 2944 C CA . LYS B 1 163 ? 7.074 25.844 14.234 1 97.75 163 LYS B CA 1
ATOM 2945 C C . LYS B 1 163 ? 7.945 24.75 13.609 1 97.75 163 LYS B C 1
ATOM 2947 O O . LYS B 1 163 ? 8.945 24.328 14.203 1 97.75 163 LYS B O 1
ATOM 2952 N N . SER B 1 164 ? 7.578 24.25 12.422 1 97.69 164 SER B N 1
ATOM 2953 C CA . SER B 1 164 ? 8.305 23.172 11.773 1 97.69 164 SER B CA 1
ATOM 2954 C C . SER B 1 164 ? 9.336 23.719 10.781 1 97.69 164 SER B C 1
ATOM 2956 O O . SER B 1 164 ? 9.938 22.953 10.023 1 97.69 164 SER B O 1
ATOM 2958 N N . GLY B 1 165 ? 9.5 24.984 10.727 1 97.19 165 GLY B N 1
ATOM 2959 C CA . GLY B 1 165 ? 10.57 25.578 9.938 1 97.19 165 GLY B CA 1
ATOM 2960 C C . GLY B 1 165 ? 10.148 25.938 8.523 1 97.19 165 GLY B C 1
ATOM 2961 O O . GLY B 1 165 ? 11 26.141 7.656 1 97.19 165 GLY B O 1
ATOM 2962 N N . PHE B 1 166 ? 8.859 25.953 8.266 1 98.31 166 PHE B N 1
ATOM 2963 C CA . PHE B 1 166 ? 8.375 26.391 6.957 1 98.31 166 PHE B CA 1
ATOM 2964 C C . PHE B 1 166 ? 8.328 27.906 6.867 1 98.31 166 PHE B C 1
ATOM 2966 O O . PHE B 1 166 ? 8.078 28.594 7.867 1 98.31 166 PHE B O 1
ATOM 2973 N N . LYS B 1 167 ? 8.484 28.375 5.625 1 97.88 167 LYS B N 1
ATOM 2974 C CA . LYS B 1 167 ? 8.406 29.812 5.367 1 97.88 167 LYS B CA 1
ATOM 2975 C C . LYS B 1 167 ? 7.145 30.156 4.582 1 97.88 167 LYS B C 1
ATOM 2977 O O . LYS B 1 167 ? 6.781 29.453 3.639 1 97.88 167 LYS B O 1
ATOM 2982 N N . LEU B 1 168 ? 6.527 31.219 4.98 1 98 168 LEU B N 1
ATOM 2983 C CA . LEU B 1 168 ? 5.375 31.719 4.234 1 98 168 LEU B CA 1
ATOM 2984 C C . LEU B 1 168 ? 5.809 32.281 2.889 1 98 168 LEU B C 1
ATOM 2986 O O . LEU B 1 168 ? 6.684 33.156 2.828 1 98 168 LEU B O 1
ATOM 2990 N N . VAL B 1 169 ? 5.188 31.797 1.857 1 97.81 169 VAL B N 1
ATOM 2991 C CA . VAL B 1 169 ? 5.621 32.188 0.521 1 97.81 169 VAL B CA 1
ATOM 2992 C C . VAL B 1 169 ? 4.547 33.062 -0.135 1 97.81 169 VAL B C 1
ATOM 2994 O O . VAL B 1 169 ? 4.855 33.969 -0.91 1 97.81 169 VAL B O 1
ATOM 2997 N N . SER B 1 170 ? 3.281 32.656 0.116 1 97.06 170 SER B N 1
ATOM 2998 C CA . SER B 1 170 ? 2.238 33.438 -0.552 1 97.06 170 SER B CA 1
ATOM 2999 C C . SER B 1 170 ? 0.883 33.219 0.114 1 97.06 170 SER B C 1
ATOM 3001 O O . SER B 1 170 ? 0.712 32.312 0.908 1 97.06 170 SER B O 1
ATOM 3003 N N . ARG B 1 171 ? 0.07 34.188 -0.151 1 96.5 171 ARG B N 1
ATOM 3004 C CA . ARG B 1 171 ? -1.357 34.094 0.135 1 96.5 171 ARG B CA 1
ATOM 3005 C C . ARG B 1 171 ? -2.176 34.094 -1.152 1 96.5 171 ARG B C 1
ATOM 3007 O O . ARG B 1 171 ? -1.857 34.844 -2.09 1 96.5 171 ARG B O 1
ATOM 3014 N N . PHE B 1 172 ? -3.168 33.219 -1.172 1 95.69 172 PHE B N 1
ATOM 3015 C CA . PHE B 1 172 ? -3.959 33.188 -2.396 1 95.69 172 PHE B CA 1
ATOM 3016 C C . PHE B 1 172 ? -5.387 32.75 -2.102 1 95.69 172 PHE B C 1
ATOM 3018 O O . PHE B 1 172 ? -5.676 32.25 -1.01 1 95.69 172 PHE B O 1
ATOM 3025 N N . LYS B 1 173 ? -6.266 33.031 -3.059 1 93.62 173 LYS B N 1
ATOM 3026 C CA . LYS B 1 173 ? -7.641 32.531 -2.982 1 93.62 173 LYS B CA 1
ATOM 3027 C C . LYS B 1 173 ? -7.848 31.328 -3.883 1 93.62 173 LYS B C 1
ATOM 3029 O O . LYS B 1 173 ? -7.27 31.25 -4.973 1 93.62 173 LYS B O 1
ATOM 3034 N N . GLY B 1 174 ? -8.594 30.391 -3.33 1 89.81 174 GLY B N 1
ATOM 3035 C CA . GLY B 1 174 ? -8.914 29.219 -4.125 1 89.81 174 GLY B CA 1
ATOM 3036 C C . GLY B 1 174 ? -10.141 28.484 -3.637 1 89.81 174 GLY B C 1
ATOM 3037 O O . GLY B 1 174 ? -10.617 28.719 -2.523 1 89.81 174 GLY B O 1
ATOM 3038 N N . ALA B 1 175 ? -10.648 27.625 -4.535 1 84.31 175 ALA B N 1
ATOM 3039 C CA . ALA B 1 175 ? -11.812 26.828 -4.176 1 84.31 175 ALA B CA 1
ATOM 3040 C C . ALA B 1 175 ? -11.43 25.688 -3.25 1 84.31 175 ALA B C 1
ATOM 3042 O O . ALA B 1 175 ? -10.461 24.969 -3.506 1 84.31 175 ALA B O 1
ATOM 3043 N N . ASP B 1 176 ? -12.188 25.594 -2.209 1 81.88 176 ASP B N 1
ATOM 3044 C CA . ASP B 1 176 ? -12 24.469 -1.299 1 81.88 176 ASP B CA 1
ATOM 3045 C C . ASP B 1 176 ? -12.258 23.141 -2.006 1 81.88 176 ASP B C 1
ATOM 3047 O O . ASP B 1 176 ? -13.195 23.031 -2.799 1 81.88 176 ASP B O 1
ATOM 3051 N N . ARG B 1 177 ? -11.461 22.141 -1.664 1 74.94 177 ARG B N 1
ATOM 3052 C CA . ARG B 1 177 ? -11.508 20.859 -2.373 1 74.94 177 ARG B CA 1
ATOM 3053 C C . ARG B 1 177 ? -12.844 20.172 -2.16 1 74.94 177 ARG B C 1
ATOM 3055 O O . ARG B 1 177 ? -13.344 19.484 -3.053 1 74.94 177 ARG B O 1
ATOM 3062 N N . TYR B 1 178 ? -13.469 20.344 -1.134 1 75.94 178 TYR B N 1
ATOM 3063 C CA . TYR B 1 178 ? -14.664 19.578 -0.811 1 75.94 178 TYR B CA 1
ATOM 3064 C C . TYR B 1 178 ? -15.906 20.469 -0.88 1 75.94 178 TYR B C 1
ATOM 3066 O O . TYR B 1 178 ? -16.922 20.078 -1.472 1 75.94 178 TYR B O 1
ATOM 3074 N N . THR B 1 179 ? -15.742 21.703 -0.327 1 75.5 179 THR B N 1
ATOM 3075 C CA . THR B 1 179 ? -16.906 22.578 -0.309 1 75.5 179 THR B CA 1
ATOM 3076 C C . THR B 1 179 ? -16.984 23.406 -1.582 1 75.5 179 THR B C 1
ATOM 3078 O O . THR B 1 179 ? -18.016 23.984 -1.896 1 75.5 179 THR B O 1
ATOM 3081 N N . ARG B 1 180 ? -16 23.516 -2.311 1 79.44 180 ARG B N 1
ATOM 3082 C CA . ARG B 1 180 ? -15.898 24.266 -3.559 1 79.44 180 ARG B CA 1
ATOM 3083 C C . ARG B 1 180 ? -16.141 25.75 -3.328 1 79.44 180 ARG B C 1
ATOM 3085 O O . ARG B 1 180 ? -16.406 26.484 -4.277 1 79.44 180 ARG B O 1
ATOM 3092 N N . THR B 1 181 ? -16.109 26.109 -2.129 1 83.81 181 THR B N 1
ATOM 3093 C CA . THR B 1 181 ? -16.25 27.516 -1.786 1 83.81 181 THR B CA 1
ATOM 3094 C C . THR B 1 181 ? -14.898 28.219 -1.792 1 83.81 181 THR B C 1
ATOM 3096 O O . THR B 1 181 ? -13.883 27.609 -1.463 1 83.81 181 THR B O 1
ATOM 3099 N N . MET B 1 182 ? -15.055 29.469 -2.166 1 90.88 182 MET B N 1
ATOM 3100 C CA . MET B 1 182 ? -13.828 30.266 -2.219 1 90.88 182 MET B CA 1
ATOM 3101 C C . MET B 1 182 ? -13.305 30.562 -0.814 1 90.88 182 MET B C 1
ATOM 3103 O O . MET B 1 182 ? -14.07 30.969 0.061 1 90.88 182 MET B O 1
ATOM 3107 N N . ARG B 1 183 ? -11.969 30.234 -0.699 1 90.81 183 ARG B N 1
ATOM 3108 C CA . ARG B 1 183 ? -11.328 30.453 0.595 1 90.81 183 ARG B CA 1
ATOM 3109 C C . ARG B 1 183 ? -9.961 31.094 0.426 1 90.81 183 ARG B C 1
ATOM 3111 O O . ARG B 1 183 ? -9.391 31.078 -0.668 1 90.81 183 ARG B O 1
ATOM 3118 N N . ASP B 1 184 ? -9.578 31.688 1.543 1 95.25 184 ASP B N 1
ATOM 3119 C CA . ASP B 1 184 ? -8.227 32.219 1.591 1 95.25 184 ASP B CA 1
ATOM 3120 C C . ASP B 1 184 ? -7.234 31.188 2.109 1 95.25 184 ASP B C 1
ATOM 3122 O O . ASP B 1 184 ? -7.516 30.484 3.088 1 95.25 184 ASP B O 1
ATOM 3126 N N . TYR B 1 185 ? -6.07 31.141 1.396 1 96.12 185 TYR B N 1
ATOM 3127 C CA . TYR B 1 185 ? -5.074 30.141 1.746 1 96.12 185 TYR B CA 1
ATOM 3128 C C . TYR B 1 185 ? -3.703 30.766 1.936 1 96.12 185 TYR B C 1
ATOM 3130 O O . TYR B 1 185 ? -3.414 31.828 1.365 1 96.12 185 TYR B O 1
ATOM 3138 N N . LEU B 1 186 ? -2.957 30.188 2.803 1 97.56 186 LEU B N 1
ATOM 3139 C CA . LEU B 1 186 ? -1.532 30.469 2.941 1 97.56 186 LEU B CA 1
ATOM 3140 C C . LEU B 1 186 ? -0.697 29.312 2.402 1 97.56 186 LEU B C 1
ATOM 3142 O O . LEU B 1 186 ? -1.009 28.141 2.652 1 97.56 186 LEU B O 1
ATOM 3146 N N . ARG B 1 187 ? 0.269 29.672 1.625 1 97.88 187 ARG B N 1
ATOM 3147 C CA . ARG B 1 187 ? 1.224 28.688 1.127 1 97.88 187 ARG B CA 1
ATOM 3148 C C . ARG B 1 187 ? 2.559 28.797 1.855 1 97.88 187 ARG B C 1
ATOM 3150 O O . ARG B 1 187 ? 3.182 29.859 1.858 1 97.88 187 ARG B O 1
ATOM 3157 N N . PHE B 1 188 ? 2.984 27.734 2.5 1 98.5 188 PHE B N 1
ATOM 3158 C CA . PHE B 1 188 ? 4.285 27.625 3.154 1 98.5 188 PHE B CA 1
ATOM 3159 C C . PHE B 1 188 ? 5.18 26.641 2.41 1 98.5 188 PHE B C 1
ATOM 3161 O O . PHE B 1 188 ? 4.691 25.703 1.787 1 98.5 188 PHE B O 1
ATOM 3168 N N . GLU B 1 189 ? 6.52 26.875 2.49 1 98.44 189 GLU B N 1
ATOM 3169 C CA . GLU B 1 189 ? 7.465 25.969 1.854 1 98.44 189 GLU B CA 1
ATOM 3170 C C . GLU B 1 189 ? 8.68 25.719 2.742 1 98.44 189 GLU B C 1
ATOM 3172 O O . GLU B 1 189 ? 9.07 26.594 3.525 1 98.44 189 GLU B O 1
ATOM 3177 N N . LYS B 1 190 ? 9.195 24.609 2.688 1 98.06 190 LYS B N 1
ATOM 3178 C CA . LYS B 1 190 ? 10.469 24.219 3.291 1 98.06 190 LYS B CA 1
ATOM 3179 C C . LYS B 1 190 ? 11.383 23.562 2.264 1 98.06 190 LYS B C 1
ATOM 3181 O O . LYS B 1 190 ? 10.961 22.672 1.533 1 98.06 190 LYS B O 1
ATOM 3186 N N . GLU B 1 191 ? 12.586 24 2.15 1 96.12 191 GLU B N 1
ATOM 3187 C CA . GLU B 1 191 ? 13.531 23.516 1.15 1 96.12 191 GLU B CA 1
ATOM 3188 C C . GLU B 1 191 ? 14.797 22.969 1.806 1 96.12 191 GLU B C 1
ATOM 3190 O O . GLU B 1 191 ? 15.062 23.234 2.98 1 96.12 191 GLU B O 1
ATOM 3195 N N . LYS B 1 192 ? 15.414 22.047 0.96 1 84 192 LYS B N 1
ATOM 3196 C CA . LYS B 1 192 ? 16.703 21.516 1.393 1 84 192 LYS B CA 1
ATOM 3197 C C . LYS B 1 192 ? 17.719 22.641 1.572 1 84 192 LYS B C 1
ATOM 3199 O O . LYS B 1 192 ? 17.859 23.5 0.701 1 84 192 LYS B O 1
ATOM 3204 N N . ASN B 1 193 ? 18.062 23.016 2.832 1 67.31 193 ASN B N 1
ATOM 3205 C CA . ASN B 1 193 ? 19.047 24.062 3.016 1 67.31 193 ASN B CA 1
ATOM 3206 C C . ASN B 1 193 ? 20.391 23.703 2.375 1 67.31 193 ASN B C 1
ATOM 3208 O O . ASN B 1 193 ? 20.859 22.578 2.5 1 67.31 193 ASN B O 1
ATOM 3212 N N . CYS B 1 194 ? 20.812 24.188 1.073 1 47 194 CYS B N 1
ATOM 3213 C CA . CYS B 1 194 ? 22.172 24.125 0.575 1 47 194 CYS B CA 1
ATOM 3214 C C . CYS B 1 194 ? 23.156 24.641 1.615 1 47 194 CYS B C 1
ATOM 3216 O O . CYS B 1 194 ? 23.219 25.844 1.873 1 47 194 CYS B O 1
ATOM 3218 N N . GLU B 1 195 ? 23.25 24.031 2.779 1 38.12 195 GLU B N 1
ATOM 3219 C CA . GLU B 1 195 ? 24.531 24.5 3.334 1 38.12 195 GLU B CA 1
ATOM 3220 C C . GLU B 1 195 ? 25.703 23.969 2.52 1 38.12 195 GLU B C 1
ATOM 3222 O O . GLU B 1 195 ? 25.672 22.844 2.027 1 38.12 195 GLU B O 1
#

pLDDT: mean 90.36, std 16.77, range [21.73, 98.88]

Radius of gyration: 22.8 Å; Cα contacts (8 Å, |Δi|>4): 709; chains: 2; bounding box: 51×64×54 Å

Organism: Streptococcus thermophilus (strain ATCC BAA-250 / LMG 18311) (NCBI:txid264199)

Sequence (390 aa):
MSLFPFLKLCYNTIMDIWTSLGAFAFFESERLSFRPPVFLDRFDLHEIVSNPENLQFFFPATQTQYETDFLLVHYFMKEPLGVWAIVDRESNKLIGIVRFEKIDVQKRTAELGYFLNALYWGRGIMTETVTCLSDLALTAMGMERIILIAHLENKASIRVAEKSGFKLVSRFKGADRYTRTMRDYLRFEKEKNCEMSLFPFLKLCYNTIMDIWTSLGAFAFFESERLSFRPPVFLDRFDLHEIVSNPENLQFFFPATQTQYETDFLLVHYFMKEPLGVWAIVDRESNKLIGIVRFEKIDVQKRTAELGYFLNALYWGRGIMTETVTCLSDLALTAMGMERIILIAHLENKASIRVAEKSGFKLVSRFKGADRYTRTMRDYLRFEKEKNCE